Protein AF-A0A534W8P7-F1 (afdb_monomer)

Structure (mmCIF, N/CA/C/O backbone):
data_AF-A0A534W8P7-F1
#
_entry.id   AF-A0A534W8P7-F1
#
loop_
_atom_site.group_PDB
_atom_site.id
_atom_site.type_symbol
_atom_site.label_atom_id
_atom_site.label_alt_id
_atom_site.label_comp_id
_atom_site.label_asym_id
_atom_site.label_entity_id
_atom_site.label_seq_id
_atom_site.pdbx_PDB_ins_code
_atom_site.Cartn_x
_atom_site.Cartn_y
_atom_site.Cartn_z
_atom_site.occupancy
_atom_site.B_iso_or_equiv
_atom_site.auth_seq_id
_atom_site.auth_comp_id
_atom_site.auth_asym_id
_atom_site.auth_atom_id
_atom_site.pdbx_PDB_model_num
ATOM 1 N N . MET A 1 1 ? -58.482 -8.996 64.478 1.00 39.72 1 MET A N 1
ATOM 2 C CA . MET A 1 1 ? -58.881 -9.860 63.343 1.00 39.72 1 MET A CA 1
ATOM 3 C C . MET A 1 1 ? -59.313 -8.934 62.209 1.00 39.72 1 MET A C 1
ATOM 5 O O . MET A 1 1 ? -60.169 -8.111 62.462 1.00 39.72 1 MET A O 1
ATOM 9 N N . THR A 1 2 ? -58.751 -8.887 61.003 1.00 41.81 2 THR A N 1
ATOM 10 C CA . THR A 1 2 ? -57.707 -9.697 60.361 1.00 41.81 2 THR A CA 1
ATOM 11 C C . THR A 1 2 ? -57.274 -8.953 59.087 1.00 41.81 2 THR A C 1
ATOM 13 O O . THR A 1 2 ? -58.063 -8.813 58.161 1.00 41.81 2 THR A O 1
ATOM 16 N N . ARG A 1 3 ? -56.027 -8.456 59.073 1.00 45.59 3 ARG A N 1
ATOM 17 C CA . ARG A 1 3 ? -55.058 -8.495 57.954 1.00 45.59 3 ARG A CA 1
ATOM 18 C C . ARG A 1 3 ? -55.638 -8.859 56.570 1.00 45.59 3 ARG A C 1
ATOM 20 O O . ARG A 1 3 ? -55.635 -10.035 56.226 1.00 45.59 3 ARG A O 1
ATOM 27 N N . ARG A 1 4 ? -56.061 -7.875 55.763 1.00 42.91 4 ARG A N 1
ATOM 28 C CA . ARG A 1 4 ? -56.234 -8.004 54.291 1.00 42.91 4 ARG A CA 1
ATOM 29 C C . ARG A 1 4 ? -56.013 -6.683 53.527 1.00 42.91 4 ARG A C 1
ATOM 31 O O . ARG A 1 4 ? -56.637 -6.436 52.505 1.00 42.91 4 ARG A O 1
ATOM 38 N N . LEU A 1 5 ? -55.098 -5.843 54.004 1.00 47.34 5 LEU A N 1
ATOM 39 C CA . LEU A 1 5 ? -54.418 -4.843 53.172 1.00 47.34 5 LEU A CA 1
ATOM 40 C C . LEU A 1 5 ? -52.936 -5.236 53.122 1.00 47.34 5 LEU A C 1
ATOM 42 O O . LEU A 1 5 ? -52.420 -5.705 54.131 1.00 47.34 5 LEU A O 1
ATOM 46 N N . LEU A 1 6 ? -52.281 -5.024 51.979 1.00 44.72 6 LEU A N 1
ATOM 47 C CA . LEU A 1 6 ? -50.908 -5.434 51.614 1.00 44.72 6 LEU A CA 1
ATOM 48 C C . LEU A 1 6 ? -50.731 -6.860 51.061 1.00 44.72 6 LEU A C 1
ATOM 50 O O . LEU A 1 6 ? -49.969 -7.645 51.612 1.00 44.72 6 LEU A O 1
ATOM 54 N N . LEU A 1 7 ? -51.361 -7.190 49.927 1.00 42.28 7 LEU A N 1
ATOM 55 C CA . LEU A 1 7 ? -50.853 -8.281 49.067 1.00 42.28 7 LEU A CA 1
ATOM 56 C C . LEU A 1 7 ? -51.199 -8.149 47.571 1.00 42.28 7 LEU A C 1
ATOM 58 O O . LEU A 1 7 ? -51.071 -9.113 46.829 1.00 42.28 7 LEU A O 1
ATOM 62 N N . LEU A 1 8 ? -51.597 -6.960 47.102 1.00 44.09 8 LEU A N 1
ATOM 63 C CA . LEU A 1 8 ? -51.997 -6.733 45.701 1.00 44.09 8 LEU A CA 1
ATOM 64 C C . LEU A 1 8 ? -51.156 -5.682 44.955 1.00 44.09 8 LEU A C 1
ATOM 66 O O . LEU A 1 8 ? -51.516 -5.278 43.857 1.00 44.09 8 LEU A O 1
ATOM 70 N N . SER A 1 9 ? -50.006 -5.278 45.504 1.00 46.38 9 SER A N 1
ATOM 71 C CA . SER A 1 9 ? -49.102 -4.298 44.866 1.00 46.38 9 SER A CA 1
ATOM 72 C C . SER A 1 9 ? -47.692 -4.837 44.589 1.00 46.38 9 SER A C 1
ATOM 74 O O . SER A 1 9 ? -46.777 -4.056 44.360 1.00 46.38 9 SER A O 1
ATOM 76 N N . LEU A 1 10 ? -47.507 -6.163 44.572 1.00 43.78 10 LEU A N 1
ATOM 77 C CA . LEU A 1 10 ? -46.217 -6.819 44.306 1.00 43.78 10 LEU A CA 1
ATOM 78 C C . LEU A 1 10 ? -46.203 -7.568 42.955 1.00 43.78 10 LEU A C 1
ATOM 80 O O . LEU A 1 10 ? -45.753 -8.703 42.861 1.00 43.78 10 LEU A O 1
ATOM 84 N N . CYS A 1 11 ? -46.748 -6.952 41.904 1.00 43.88 11 CYS A N 1
ATOM 85 C CA . CYS A 1 11 ? -46.637 -7.435 40.516 1.00 43.88 11 CYS A CA 1
ATOM 86 C C . CYS A 1 11 ? -46.088 -6.357 39.565 1.00 43.88 11 CYS A C 1
ATOM 88 O O . CYS A 1 11 ? -46.288 -6.422 38.356 1.00 43.88 11 CYS A O 1
ATOM 90 N N . ALA A 1 12 ? -45.367 -5.373 40.107 1.00 49.19 12 ALA A N 1
ATOM 91 C CA . ALA A 1 12 ? -44.504 -4.499 39.326 1.00 49.19 12 ALA A CA 1
ATOM 92 C C . ALA A 1 12 ? -43.067 -5.041 39.379 1.00 49.19 12 ALA A C 1
ATOM 94 O O . ALA A 1 12 ? -42.573 -5.338 40.464 1.00 49.19 12 ALA A O 1
ATOM 95 N N . LEU A 1 13 ? -42.409 -5.089 38.212 1.00 45.91 13 LEU A N 1
ATOM 96 C CA . LEU A 1 13 ? -40.968 -5.312 37.984 1.00 45.91 13 LEU A CA 1
ATOM 97 C C . LEU A 1 13 ? -40.482 -6.731 37.633 1.00 45.91 13 LEU A C 1
ATOM 99 O O . LEU A 1 13 ? -39.292 -7.008 37.748 1.00 45.91 13 LEU A O 1
ATOM 103 N N . ALA A 1 14 ? -41.316 -7.578 37.024 1.00 42.88 14 ALA A N 1
ATOM 104 C CA . ALA A 1 14 ? -40.784 -8.480 35.995 1.00 42.88 14 ALA A CA 1
ATOM 105 C C . ALA A 1 14 ? -40.654 -7.675 34.692 1.00 42.88 14 ALA A C 1
ATOM 107 O O . ALA A 1 14 ? -41.454 -7.801 33.767 1.00 42.88 14 ALA A O 1
ATOM 108 N N . GLY A 1 15 ? -39.691 -6.748 34.673 1.00 40.06 15 GLY A N 1
ATOM 109 C CA . GLY A 1 15 ? -39.322 -6.036 33.463 1.00 40.06 15 GLY A CA 1
ATOM 110 C C . GLY A 1 15 ? -38.874 -7.062 32.436 1.00 40.06 15 GLY A C 1
ATOM 111 O O . GLY A 1 15 ? -37.819 -7.677 32.589 1.00 40.06 15 GLY A O 1
ATOM 112 N N . CYS A 1 16 ? -39.669 -7.241 31.385 1.00 41.94 16 CYS A N 1
ATOM 113 C CA . CYS A 1 16 ? -39.148 -7.738 30.129 1.00 41.94 16 CYS A CA 1
ATOM 114 C C . CYS A 1 16 ? -38.055 -6.751 29.708 1.00 41.94 16 CYS A C 1
ATOM 116 O O . CYS A 1 16 ? -38.336 -5.730 29.086 1.00 41.94 16 CYS A O 1
ATOM 118 N N . ARG A 1 17 ? -36.797 -7.037 30.065 1.00 37.50 17 ARG A N 1
ATOM 119 C CA . ARG A 1 17 ? -35.669 -6.645 29.225 1.00 37.50 17 ARG A CA 1
ATOM 120 C C . ARG A 1 17 ? -35.945 -7.360 27.909 1.00 37.50 17 ARG A C 1
ATOM 122 O O . ARG A 1 17 ? -35.571 -8.516 27.739 1.00 37.50 17 ARG A O 1
ATOM 129 N N . SER A 1 18 ? -36.673 -6.704 27.009 1.00 41.53 18 SER A N 1
ATOM 130 C CA . SER A 1 18 ? -36.536 -6.965 25.588 1.00 41.53 18 SER A CA 1
ATOM 131 C C . SER A 1 18 ? -35.063 -6.702 25.310 1.00 41.53 18 SER A C 1
ATOM 133 O O . SER A 1 18 ? -34.657 -5.549 25.155 1.00 41.53 18 SER A O 1
ATOM 135 N N . GLY A 1 19 ? -34.239 -7.746 25.429 1.00 48.09 19 GLY A N 1
ATOM 136 C CA . GLY A 1 19 ? -32.858 -7.689 25.001 1.00 48.09 19 GLY A CA 1
ATOM 137 C C . GLY A 1 19 ? -32.927 -7.206 23.571 1.00 48.09 19 GLY A C 1
ATOM 138 O O . GLY A 1 19 ? -33.522 -7.883 22.733 1.00 48.09 19 GLY A O 1
ATOM 139 N N . GLN A 1 20 ? -32.448 -5.986 23.332 1.00 50.75 20 GLN A N 1
ATOM 140 C CA . GLN A 1 20 ? -32.222 -5.531 21.974 1.00 50.75 20 GLN A CA 1
ATOM 141 C C . GLN A 1 20 ? -31.464 -6.669 21.281 1.00 50.75 20 GLN A C 1
ATOM 143 O O . GLN A 1 20 ? -30.529 -7.202 21.895 1.00 50.75 20 GLN A O 1
ATOM 148 N N . PRO A 1 21 ? -31.924 -7.139 20.108 1.00 57.91 21 PRO A N 1
ATOM 149 C CA . PRO A 1 21 ? -31.222 -8.200 19.409 1.00 57.91 21 PRO A CA 1
ATOM 150 C C . PRO A 1 21 ? -29.755 -7.791 19.301 1.00 57.91 21 PRO A C 1
ATOM 152 O O . PRO A 1 21 ? -29.450 -6.640 18.997 1.00 57.91 21 PRO A O 1
ATOM 155 N N . ILE A 1 22 ? -28.856 -8.711 19.654 1.00 60.31 22 ILE A N 1
ATOM 156 C CA . ILE A 1 22 ? -27.426 -8.457 19.513 1.00 60.31 22 ILE A CA 1
ATOM 157 C C . ILE A 1 22 ? -27.183 -8.218 18.027 1.00 60.31 22 ILE A C 1
ATOM 159 O O . ILE A 1 22 ? -27.401 -9.099 17.197 1.00 60.31 22 ILE A O 1
ATOM 163 N N . GLU A 1 23 ? -26.761 -7.007 17.707 1.00 76.94 23 GLU A N 1
ATOM 164 C CA . GLU A 1 23 ? -26.378 -6.598 16.370 1.00 76.94 23 GLU A CA 1
ATOM 165 C C . GLU A 1 23 ? -24.875 -6.856 16.222 1.00 76.94 23 GLU A C 1
ATOM 167 O O . GLU A 1 23 ? -24.064 -6.026 16.611 1.00 76.94 23 GLU A O 1
ATOM 172 N N . GLY A 1 24 ? -24.486 -8.040 15.733 1.00 89.31 24 GLY A N 1
ATOM 173 C CA . GLY A 1 24 ? -23.074 -8.411 15.552 1.00 89.31 24 GLY A CA 1
ATOM 174 C C . GLY A 1 24 ? -22.755 -9.858 15.939 1.00 89.31 24 GLY A C 1
ATOM 175 O O . GLY A 1 24 ? -23.652 -10.669 16.162 1.00 89.31 24 GLY A O 1
ATOM 176 N N . LEU A 1 25 ? -21.462 -10.178 16.029 1.00 93.94 25 LEU A N 1
ATOM 177 C CA . LEU A 1 25 ? -20.943 -11.492 16.432 1.00 93.94 25 LEU A CA 1
ATOM 178 C C . LEU A 1 25 ? -21.033 -11.746 17.944 1.00 93.94 25 LEU A C 1
ATOM 180 O O . LEU A 1 25 ? -21.162 -12.890 18.373 1.00 93.94 25 LEU A O 1
ATOM 184 N N . ALA A 1 26 ? -20.953 -10.690 18.752 1.00 94.50 26 ALA A N 1
ATOM 185 C CA . ALA A 1 26 ? -21.057 -10.732 20.208 1.00 94.50 26 ALA A CA 1
ATOM 186 C C . ALA A 1 26 ? -21.504 -9.358 20.744 1.00 94.50 26 ALA A C 1
ATOM 188 O O . ALA A 1 26 ? -21.298 -8.348 20.061 1.00 94.50 26 ALA A O 1
ATOM 189 N N . PRO A 1 27 ? -22.107 -9.288 21.946 1.00 93.81 27 PRO A N 1
ATOM 190 C CA . PRO A 1 27 ? -22.509 -8.018 22.537 1.00 93.81 27 PRO A CA 1
ATOM 191 C C . PRO A 1 27 ? -21.287 -7.190 22.945 1.00 93.81 27 PRO A C 1
ATOM 193 O O . PRO A 1 27 ? -20.334 -7.707 23.529 1.00 93.81 27 PRO A O 1
ATOM 196 N N . ALA A 1 28 ? -21.356 -5.892 22.678 1.00 91.81 28 ALA A N 1
ATOM 197 C CA . ALA A 1 28 ? -20.381 -4.912 23.121 1.00 91.81 28 ALA A CA 1
ATOM 198 C C . ALA A 1 28 ? -20.419 -4.702 24.640 1.00 91.81 28 ALA A C 1
ATOM 200 O O . ALA A 1 28 ? -21.449 -4.887 25.297 1.00 91.81 28 ALA A O 1
ATOM 201 N N . ARG A 1 29 ? -19.301 -4.222 25.192 1.00 91.94 29 ARG A N 1
ATOM 202 C CA . ARG A 1 29 ? -19.221 -3.692 26.558 1.00 91.94 29 ARG A CA 1
ATOM 203 C C . ARG A 1 29 ? -18.970 -2.191 26.493 1.00 91.94 29 ARG A C 1
ATOM 205 O O . ARG A 1 29 ? -18.011 -1.765 25.861 1.00 91.94 29 ARG A O 1
ATOM 212 N N . ASP A 1 30 ? -19.805 -1.404 27.166 1.00 92.31 30 ASP A N 1
ATOM 213 C CA . ASP A 1 30 ? -19.553 0.028 27.348 1.00 92.31 30 ASP A CA 1
ATOM 214 C C . ASP A 1 30 ? -18.823 0.247 28.679 1.00 92.31 30 ASP A C 1
ATOM 216 O O . ASP A 1 30 ? -19.407 0.156 29.760 1.00 92.31 30 ASP A O 1
ATOM 220 N N . THR A 1 31 ? -17.516 0.471 28.596 1.00 94.56 31 THR A N 1
ATOM 221 C CA . THR A 1 31 ? -16.618 0.786 29.719 1.00 94.56 31 THR A CA 1
ATOM 222 C C . THR A 1 31 ? -16.511 2.291 29.979 1.00 94.56 31 THR A C 1
ATOM 224 O O . THR A 1 31 ? -15.860 2.693 30.943 1.00 94.56 31 THR A O 1
ATOM 227 N N . GLY A 1 32 ? -17.121 3.135 29.136 1.00 94.88 32 GLY A N 1
ATOM 228 C CA . GLY A 1 32 ? -17.015 4.592 29.195 1.00 94.88 32 GLY A CA 1
ATOM 229 C C . GLY A 1 32 ? -15.679 5.182 28.724 1.00 94.88 32 GLY A C 1
ATOM 230 O O . GLY A 1 32 ? -15.457 6.366 28.982 1.00 94.88 32 GLY A O 1
ATOM 231 N N . GLY A 1 33 ? -14.810 4.388 28.087 1.00 97.19 33 GLY A N 1
ATOM 232 C CA . GLY A 1 33 ? -13.526 4.835 27.530 1.00 97.19 33 GLY A CA 1
ATOM 233 C C . GLY A 1 33 ? -13.644 5.493 26.142 1.00 97.19 33 GLY A C 1
ATOM 234 O O . GLY A 1 33 ? -14.725 5.980 25.783 1.00 97.19 33 GLY A O 1
ATOM 235 N N . PRO A 1 34 ? -12.551 5.525 25.351 1.00 98.12 34 PRO A N 1
ATOM 236 C CA . PRO A 1 34 ? -12.528 6.143 24.026 1.00 98.12 34 PRO A CA 1
ATOM 237 C C . PRO A 1 34 ? -13.546 5.479 23.093 1.00 98.12 34 PRO A C 1
ATOM 239 O O . PRO A 1 34 ? -13.526 4.263 22.896 1.00 98.12 34 PRO A O 1
ATOM 242 N N . ARG A 1 35 ? -14.463 6.262 22.516 1.00 97.81 35 ARG A N 1
ATOM 243 C CA . ARG A 1 35 ? -15.504 5.743 21.618 1.00 97.81 35 ARG A CA 1
ATOM 244 C C . ARG A 1 35 ? -15.036 5.808 20.179 1.00 97.81 35 ARG A C 1
ATOM 246 O O . ARG A 1 35 ? -14.630 6.874 19.738 1.00 97.81 35 ARG A O 1
ATOM 253 N N . ILE A 1 36 ? -15.141 4.703 19.450 1.00 97.94 36 ILE A N 1
ATOM 254 C CA . ILE A 1 36 ? -14.843 4.668 18.013 1.00 97.94 36 ILE A CA 1
ATOM 255 C C . ILE A 1 36 ? -15.792 5.615 17.273 1.00 97.94 36 ILE A C 1
ATOM 257 O O . ILE A 1 36 ? -17.013 5.508 17.421 1.00 97.94 36 ILE A O 1
ATOM 261 N N . ALA A 1 37 ? -15.232 6.519 16.474 1.00 97.00 37 ALA A N 1
ATOM 262 C CA . ALA A 1 37 ? -16.003 7.385 15.597 1.00 97.00 37 ALA A CA 1
ATOM 263 C C . ALA A 1 37 ? -16.569 6.570 14.424 1.00 97.00 37 ALA A C 1
ATOM 265 O O . ALA A 1 37 ? -15.862 5.784 13.787 1.00 97.00 37 ALA A O 1
ATOM 266 N N . PHE A 1 38 ? -17.871 6.724 14.177 1.00 96.62 38 PHE A N 1
ATOM 267 C CA . PHE A 1 38 ? -18.583 5.966 13.154 1.00 96.62 38 PHE A CA 1
ATOM 268 C C . PHE A 1 38 ? -19.805 6.740 12.639 1.00 96.62 38 PHE A C 1
ATOM 270 O O . PHE A 1 38 ? -20.808 6.877 13.338 1.00 96.62 38 PHE A O 1
ATOM 277 N N . ASP A 1 39 ? -19.739 7.200 11.396 1.00 95.50 39 ASP A N 1
ATOM 278 C CA . ASP A 1 39 ? -20.824 7.825 10.650 1.00 95.50 39 ASP A CA 1
ATOM 279 C C . ASP A 1 39 ? -20.729 7.435 9.166 1.00 95.50 39 ASP A C 1
ATOM 281 O O . ASP A 1 39 ? -19.989 8.028 8.375 1.00 95.50 39 ASP A O 1
ATOM 285 N N . LEU A 1 40 ? -21.524 6.434 8.776 1.00 92.06 40 LEU A N 1
ATOM 286 C CA . LEU A 1 40 ? -21.658 5.991 7.382 1.00 92.06 40 LEU A CA 1
ATOM 287 C C . LEU A 1 40 ? -22.360 7.020 6.484 1.00 92.06 40 LEU A C 1
ATOM 289 O O . LEU A 1 40 ? -22.309 6.908 5.261 1.00 92.06 40 LEU A O 1
ATOM 293 N N . THR A 1 41 ? -23.059 7.989 7.073 1.00 91.75 41 THR A N 1
ATOM 294 C CA . THR A 1 41 ? -23.861 8.980 6.347 1.00 91.75 41 THR A CA 1
ATOM 295 C C . THR A 1 41 ? -23.120 10.293 6.121 1.00 91.75 41 THR A C 1
ATOM 297 O O . THR A 1 41 ? -23.590 11.131 5.341 1.00 91.75 41 THR A O 1
ATOM 300 N N . ARG A 1 42 ? -21.947 10.456 6.749 1.00 92.69 42 ARG A N 1
ATOM 301 C CA . ARG A 1 42 ? -21.074 11.610 6.557 1.00 92.69 42 ARG A CA 1
ATOM 302 C C . ARG A 1 42 ? -20.729 11.774 5.078 1.00 92.69 42 ARG A C 1
ATOM 304 O O . ARG A 1 42 ? -20.430 10.818 4.365 1.00 92.69 42 ARG A O 1
ATOM 311 N N . LYS A 1 43 ? -20.780 13.022 4.607 1.00 87.00 43 LYS A N 1
ATOM 312 C CA . LYS A 1 43 ? -20.423 13.403 3.236 1.00 87.00 43 LYS A CA 1
ATOM 313 C C . LYS A 1 43 ? -19.193 14.319 3.228 1.00 87.00 43 LYS A C 1
ATOM 315 O O . LYS A 1 43 ? -19.040 15.116 4.153 1.00 87.00 43 LYS A O 1
ATOM 320 N N . PRO A 1 44 ? -18.344 14.259 2.184 1.00 87.12 44 PRO A N 1
ATOM 321 C CA . PRO A 1 44 ? -18.475 13.409 0.997 1.00 87.12 44 PRO A CA 1
ATOM 322 C C . PRO A 1 44 ? -18.048 11.950 1.212 1.00 87.12 44 PRO A C 1
ATOM 324 O O . PRO A 1 44 ? -18.440 11.117 0.404 1.00 87.12 44 PRO A O 1
ATOM 327 N N . LEU A 1 45 ? -17.290 11.650 2.269 1.00 88.94 45 LEU A N 1
ATOM 328 C CA . LEU A 1 45 ? -16.831 10.306 2.622 1.00 88.94 45 LEU A CA 1
ATOM 329 C C . LEU A 1 45 ? -17.298 9.951 4.043 1.00 88.94 45 LEU A C 1
ATOM 331 O O . LEU A 1 45 ? -17.363 10.858 4.884 1.00 88.94 45 LEU A O 1
ATOM 335 N N . PRO A 1 46 ? -17.604 8.668 4.308 1.00 92.94 46 PRO A N 1
ATOM 336 C CA . PRO A 1 46 ? -17.982 8.214 5.639 1.00 92.94 46 PRO A CA 1
ATOM 337 C C . PRO A 1 46 ? -16.815 8.372 6.621 1.00 92.94 46 PRO A C 1
ATOM 339 O O . PRO A 1 46 ? -15.648 8.293 6.237 1.00 92.94 46 PRO A O 1
ATOM 342 N N . GLU A 1 47 ? -17.132 8.550 7.899 1.00 94.94 47 GLU A N 1
ATOM 343 C CA . GLU A 1 47 ? -16.155 8.456 8.984 1.00 94.94 47 GLU A CA 1
ATOM 344 C C . GLU A 1 47 ? -16.301 7.091 9.638 1.00 94.94 47 GLU A C 1
ATOM 346 O O . GLU A 1 47 ? -17.210 6.869 10.423 1.00 94.94 47 GLU A O 1
ATOM 351 N N . ILE A 1 48 ? -15.448 6.149 9.269 1.00 96.94 48 ILE A N 1
ATOM 352 C CA . ILE A 1 48 ? -15.426 4.791 9.813 1.00 96.94 48 ILE A CA 1
ATOM 353 C C . ILE A 1 48 ? -13.967 4.347 9.938 1.00 96.94 48 ILE A C 1
ATOM 355 O O . ILE A 1 48 ? -13.107 4.941 9.279 1.00 96.94 48 ILE A O 1
ATOM 359 N N . PRO A 1 49 ? -13.663 3.293 10.720 1.00 98.06 49 PRO A N 1
ATOM 360 C CA . PRO A 1 49 ? -12.365 2.640 10.622 1.00 98.06 49 PRO A CA 1
ATOM 361 C C . PRO A 1 49 ? -12.056 2.310 9.159 1.00 98.06 49 PRO A C 1
ATOM 363 O O . PRO A 1 49 ? -12.952 1.872 8.439 1.00 98.06 49 PRO A O 1
ATOM 366 N N . PHE A 1 50 ? -10.825 2.542 8.718 1.00 97.19 50 PHE A N 1
ATOM 367 C CA . PHE A 1 50 ? -10.407 2.411 7.324 1.00 97.19 50 PHE A CA 1
ATOM 368 C C . PHE A 1 50 ? -9.098 1.613 7.244 1.00 97.19 50 PHE A C 1
ATOM 370 O O . PHE A 1 50 ? -8.266 1.756 8.132 1.00 97.19 50 PHE A O 1
ATOM 377 N N . PRO A 1 51 ? -8.851 0.794 6.211 1.00 97.81 51 PRO A N 1
ATOM 378 C CA . PRO A 1 51 ? -9.800 0.330 5.199 1.00 97.81 51 PRO A CA 1
ATOM 379 C C . PRO A 1 51 ? -10.945 -0.489 5.807 1.00 97.81 51 PRO A C 1
ATOM 381 O O . PRO A 1 51 ? -10.800 -1.046 6.896 1.00 97.81 51 PRO A O 1
ATOM 384 N N . ASN A 1 52 ? -12.091 -0.544 5.119 1.00 97.88 52 ASN A N 1
ATOM 385 C CA . ASN A 1 52 ? -13.280 -1.258 5.592 1.00 97.88 52 ASN A CA 1
ATOM 386 C C . ASN A 1 52 ? -14.238 -1.585 4.442 1.00 97.88 52 ASN A C 1
ATOM 388 O O . ASN A 1 52 ? -14.627 -0.692 3.689 1.00 97.88 52 ASN A O 1
ATOM 392 N N . ASP A 1 53 ? -14.671 -2.842 4.346 1.00 97.69 53 ASP A N 1
ATOM 393 C CA . ASP A 1 53 ? -15.554 -3.315 3.270 1.00 97.69 53 ASP A CA 1
ATOM 394 C C . ASP A 1 53 ? -16.973 -2.713 3.317 1.00 97.69 53 ASP A C 1
ATOM 396 O O . ASP A 1 53 ? -17.700 -2.769 2.327 1.00 97.69 53 ASP A O 1
ATOM 400 N N . LEU A 1 54 ? -17.358 -2.019 4.397 1.00 96.31 54 LEU A N 1
ATOM 401 C CA . LEU A 1 54 ? -18.544 -1.146 4.406 1.00 96.31 54 LEU A CA 1
ATOM 402 C C . LEU A 1 54 ? -18.431 0.036 3.428 1.00 96.31 54 LEU A C 1
ATOM 404 O O . LEU A 1 54 ? -19.451 0.576 3.001 1.00 96.31 54 LEU A O 1
ATOM 408 N N . ALA A 1 55 ? -17.207 0.434 3.071 1.00 95.31 55 ALA A N 1
ATOM 409 C CA . ALA A 1 55 ? -16.915 1.419 2.032 1.00 95.31 55 ALA A CA 1
ATOM 410 C C . ALA A 1 55 ? -16.650 0.767 0.660 1.00 95.31 55 ALA A C 1
ATOM 412 O O . ALA A 1 55 ? -16.074 1.400 -0.226 1.00 95.31 55 ALA A O 1
ATOM 413 N N . ALA A 1 56 ? -17.069 -0.487 0.468 1.00 95.69 56 ALA A N 1
ATOM 414 C CA . ALA A 1 56 ? -17.019 -1.196 -0.803 1.00 95.69 56 ALA A CA 1
ATOM 415 C C . ALA A 1 56 ? -18.431 -1.546 -1.308 1.00 95.69 56 ALA A C 1
ATOM 417 O O . ALA A 1 56 ? -19.426 -1.493 -0.582 1.00 95.69 56 ALA A O 1
ATOM 418 N N . ARG A 1 57 ? -18.526 -1.897 -2.591 1.00 94.94 57 ARG A N 1
ATOM 419 C CA . ARG A 1 57 ? -19.738 -2.395 -3.248 1.00 94.94 57 ARG A CA 1
ATOM 420 C C . ARG A 1 57 ? -19.473 -3.759 -3.890 1.00 94.94 57 ARG A C 1
ATOM 422 O O . ARG A 1 57 ? -18.392 -3.955 -4.444 1.00 94.94 57 ARG A O 1
ATOM 429 N N . PRO A 1 58 ? -20.443 -4.688 -3.885 1.00 96.06 58 PRO A N 1
ATOM 430 C CA . PRO A 1 58 ? -20.301 -5.956 -4.593 1.00 96.06 58 PRO A CA 1
ATOM 431 C C . PRO A 1 58 ? -20.120 -5.765 -6.106 1.00 96.06 58 PRO A C 1
ATOM 433 O O . PRO A 1 58 ? -20.878 -5.026 -6.737 1.00 96.06 58 PRO A O 1
ATOM 436 N N . ASP A 1 59 ? -19.167 -6.486 -6.695 1.00 95.56 59 ASP A N 1
ATOM 437 C CA . ASP A 1 59 ? -18.972 -6.609 -8.141 1.00 95.56 59 ASP A CA 1
ATOM 438 C C . ASP A 1 59 ? -18.456 -8.012 -8.492 1.00 95.56 59 ASP A C 1
ATOM 440 O O . ASP A 1 59 ? -17.295 -8.338 -8.280 1.00 95.56 59 ASP A O 1
ATOM 444 N N . ARG A 1 60 ? -19.312 -8.850 -9.088 1.00 92.06 60 ARG A N 1
ATOM 445 C CA . ARG A 1 60 ? -18.943 -10.225 -9.478 1.00 92.06 60 ARG A CA 1
ATOM 446 C C . ARG A 1 60 ? -17.920 -10.292 -10.614 1.00 92.06 60 ARG A C 1
ATOM 448 O O . ARG A 1 60 ? -17.363 -11.361 -10.841 1.00 92.06 60 ARG A O 1
ATOM 455 N N . GLY A 1 61 ? -17.735 -9.203 -11.358 1.00 89.00 61 GLY A N 1
ATOM 456 C CA . GLY A 1 61 ? -16.734 -9.116 -12.416 1.00 89.00 61 GLY A CA 1
ATOM 457 C C . GLY A 1 61 ? -15.336 -8.780 -11.896 1.00 89.00 61 GLY A C 1
ATOM 458 O O . GLY A 1 61 ? -14.371 -8.929 -12.646 1.00 89.00 61 GLY A O 1
ATOM 459 N N . SER A 1 62 ? -15.208 -8.335 -10.640 1.00 93.25 62 SER A N 1
ATOM 460 C CA . SER A 1 62 ? -13.910 -8.015 -10.057 1.00 93.25 62 SER A CA 1
ATOM 461 C C . SER A 1 62 ? -13.229 -9.266 -9.473 1.00 93.25 62 SER A C 1
ATOM 463 O O . SER A 1 62 ? -13.909 -10.200 -9.039 1.00 93.25 62 SER A O 1
ATOM 465 N N . PRO A 1 63 ? -11.886 -9.312 -9.435 1.00 93.12 63 PRO A N 1
ATOM 466 C CA . PRO A 1 63 ? -11.137 -10.444 -8.878 1.00 93.12 63 PRO A CA 1
ATOM 467 C C . PRO A 1 63 ? -11.469 -10.799 -7.426 1.00 93.12 63 PRO A C 1
ATOM 469 O O . PRO A 1 63 ? -11.362 -11.959 -7.039 1.00 93.12 63 PRO A O 1
ATOM 472 N N . THR A 1 64 ? -11.862 -9.814 -6.625 1.00 95.75 64 THR A N 1
ATOM 473 C CA . THR A 1 64 ? -12.183 -9.971 -5.199 1.00 95.75 64 THR A CA 1
ATOM 474 C C . THR A 1 64 ? -13.682 -10.122 -4.934 1.00 95.75 64 THR A C 1
ATOM 476 O O . THR A 1 64 ? -14.079 -10.429 -3.812 1.00 95.75 64 THR A O 1
ATOM 479 N N . GLY A 1 65 ? -14.532 -9.878 -5.937 1.00 95.62 65 GLY A N 1
ATOM 480 C CA . GLY A 1 65 ? -15.977 -9.754 -5.757 1.00 95.62 65 GLY A CA 1
ATOM 481 C C . GLY A 1 65 ? -16.437 -8.384 -5.232 1.00 95.62 65 GLY A C 1
ATOM 482 O O . GLY A 1 65 ? -17.636 -8.202 -5.002 1.00 95.62 65 GLY A O 1
ATOM 483 N N . LEU A 1 66 ? -15.519 -7.432 -5.030 1.00 96.56 66 LEU A N 1
ATOM 484 C CA . LEU A 1 66 ? -15.770 -6.087 -4.507 1.00 96.56 66 LEU A CA 1
ATOM 485 C C . LEU A 1 66 ? -15.159 -4.997 -5.399 1.00 96.56 66 LEU A C 1
ATOM 487 O O . LEU A 1 66 ? -14.229 -5.242 -6.166 1.00 96.56 66 LEU A O 1
ATOM 491 N N . ARG A 1 67 ? -15.672 -3.773 -5.264 1.00 96.50 67 ARG A N 1
ATOM 492 C CA . ARG A 1 67 ? -14.996 -2.532 -5.658 1.00 96.50 67 ARG A CA 1
ATOM 493 C C . ARG A 1 67 ? -15.076 -1.509 -4.543 1.00 96.50 67 ARG A C 1
ATOM 495 O O . ARG A 1 67 ? -16.085 -1.460 -3.840 1.00 96.50 67 ARG A O 1
ATOM 502 N N . VAL A 1 68 ? -14.058 -0.669 -4.413 1.00 95.19 68 VAL A N 1
ATOM 503 C CA . VAL A 1 68 ? -14.126 0.509 -3.540 1.00 95.19 68 VAL A CA 1
ATOM 504 C C . VAL A 1 68 ? -15.294 1.393 -3.991 1.00 95.19 68 VAL A C 1
ATOM 506 O O . VAL A 1 68 ? -15.534 1.548 -5.184 1.00 95.19 68 VAL A O 1
ATOM 509 N N . ASN A 1 69 ? -16.050 1.938 -3.039 1.00 93.75 69 ASN A N 1
ATOM 510 C CA . ASN A 1 69 ? -17.204 2.796 -3.294 1.00 93.75 69 ASN A CA 1
ATOM 511 C C . ASN A 1 69 ? -16.849 4.242 -2.928 1.00 93.75 69 ASN A C 1
ATOM 513 O O . ASN A 1 69 ? -17.070 4.691 -1.799 1.00 93.75 69 ASN A O 1
ATOM 517 N N . SER A 1 70 ? -16.237 4.956 -3.873 1.00 91.38 70 SER A N 1
ATOM 518 C CA . SER A 1 70 ? -15.742 6.314 -3.644 1.00 91.38 70 SER A CA 1
ATOM 519 C C . SER A 1 70 ? -16.763 7.351 -4.103 1.00 91.38 70 SER A C 1
ATOM 521 O O . SER A 1 70 ? -17.265 7.319 -5.225 1.00 91.38 70 SER A O 1
ATOM 523 N N . SER A 1 71 ? -17.069 8.327 -3.248 1.00 90.06 71 SER A N 1
ATOM 524 C CA . SER A 1 71 ? -17.980 9.415 -3.614 1.00 90.06 71 SER A CA 1
ATOM 525 C C . SER A 1 71 ? -17.373 10.296 -4.703 1.00 90.06 71 SER A C 1
ATOM 527 O O . SER A 1 71 ? -16.390 10.990 -4.464 1.00 90.06 71 SER A O 1
ATOM 529 N N . LEU A 1 72 ? -17.998 10.366 -5.877 1.00 88.81 72 LEU A N 1
ATOM 530 C CA . LEU A 1 72 ? -17.514 11.208 -6.983 1.00 88.81 72 LEU A CA 1
ATOM 531 C C . LEU A 1 72 ? -17.748 12.715 -6.757 1.00 88.81 72 LEU A C 1
ATOM 533 O O . LEU A 1 72 ? -17.284 13.543 -7.537 1.00 88.81 72 LEU A O 1
ATOM 537 N N . ALA A 1 73 ? -18.461 13.093 -5.689 1.00 90.00 73 ALA A N 1
ATOM 538 C CA . ALA A 1 73 ? -18.695 14.488 -5.334 1.00 90.00 73 ALA A CA 1
ATOM 539 C C . ALA A 1 73 ? -17.441 15.102 -4.694 1.00 90.00 73 ALA A C 1
ATOM 541 O O . ALA A 1 73 ? -17.176 14.891 -3.507 1.00 90.00 73 ALA A O 1
ATOM 542 N N . ALA A 1 74 ? -16.686 15.879 -5.469 1.00 90.38 74 ALA A N 1
ATOM 543 C CA . ALA A 1 74 ? -15.440 16.503 -5.037 1.00 90.38 74 ALA A CA 1
ATOM 544 C C . ALA A 1 74 ? -15.384 18.007 -5.390 1.00 90.38 74 ALA A C 1
ATOM 546 O O . ALA A 1 74 ? -15.989 18.424 -6.378 1.00 90.38 74 ALA A O 1
ATOM 547 N N . PRO A 1 75 ? -14.665 18.830 -4.601 1.00 90.50 75 PRO A N 1
ATOM 548 C CA . PRO A 1 75 ? -14.536 20.275 -4.818 1.00 90.50 75 PRO A CA 1
ATOM 549 C C . PRO A 1 75 ? -13.635 20.662 -6.003 1.00 90.50 75 PRO A C 1
ATOM 551 O O . PRO A 1 75 ? -13.682 21.808 -6.446 1.00 90.50 75 PRO A O 1
ATOM 554 N N . SER A 1 76 ? -12.807 19.745 -6.514 1.00 92.00 76 SER A N 1
ATOM 555 C CA . SER A 1 76 ? -11.902 19.996 -7.640 1.00 92.00 76 SER A CA 1
ATOM 556 C C . SER A 1 76 ? -11.934 18.860 -8.661 1.00 92.00 76 SER A C 1
ATOM 558 O O . SER A 1 76 ? -12.223 17.715 -8.316 1.00 92.00 76 SER A O 1
ATOM 560 N N . GLN A 1 77 ? -11.582 19.166 -9.914 1.00 88.50 77 GLN A N 1
ATOM 561 C CA . GLN A 1 77 ? -11.465 18.158 -10.976 1.00 88.50 77 GLN A CA 1
ATOM 562 C C . GLN A 1 77 ? -10.382 17.119 -10.669 1.00 88.50 77 GLN A C 1
ATOM 564 O O . GLN A 1 77 ? -10.582 15.939 -10.933 1.00 88.50 77 GLN A O 1
ATOM 569 N N . LEU A 1 78 ? -9.258 17.542 -10.074 1.00 88.06 78 LEU A N 1
ATOM 570 C CA . LEU A 1 78 ? -8.186 16.633 -9.665 1.00 88.06 78 LEU A CA 1
ATOM 571 C C . LEU A 1 78 ? -8.701 15.598 -8.663 1.00 88.06 78 LEU A C 1
ATOM 573 O O . LEU A 1 78 ? -8.471 14.403 -8.815 1.00 88.06 78 LEU A O 1
ATOM 577 N N . GLU A 1 79 ? -9.418 16.054 -7.641 1.00 90.25 79 GLU A N 1
ATOM 578 C CA . GLU A 1 79 ? -9.958 15.163 -6.625 1.00 90.25 79 GLU A CA 1
ATOM 579 C C . GLU A 1 79 ? -11.076 14.278 -7.181 1.00 90.25 79 GLU A C 1
ATOM 581 O O . GLU A 1 79 ? -11.085 13.081 -6.908 1.00 90.25 79 GLU A O 1
ATOM 586 N N . GLN A 1 80 ? -11.970 14.828 -8.010 1.00 90.25 80 GLN A N 1
ATOM 587 C CA . GLN A 1 80 ? -12.994 14.044 -8.702 1.00 90.25 80 GLN A CA 1
ATOM 588 C C . GLN A 1 80 ? -12.357 12.906 -9.505 1.00 90.25 80 GLN A C 1
ATOM 590 O O . GLN A 1 80 ? -12.734 11.749 -9.332 1.00 90.25 80 GLN A O 1
ATOM 595 N N . ARG A 1 81 ? -11.333 13.219 -10.308 1.00 87.94 81 ARG A N 1
ATOM 596 C CA . ARG A 1 81 ? -10.615 12.248 -11.134 1.00 87.94 81 ARG A CA 1
ATOM 597 C C . ARG A 1 81 ? -9.911 11.181 -10.300 1.00 87.94 81 ARG A C 1
ATOM 599 O O . ARG A 1 81 ? -10.033 9.996 -10.593 1.00 87.94 81 ARG A O 1
ATOM 606 N N . THR A 1 82 ? -9.220 11.575 -9.233 1.00 90.06 82 THR A N 1
ATOM 607 C CA . THR A 1 82 ? -8.600 10.622 -8.301 1.00 90.06 82 THR A CA 1
ATOM 608 C C . THR A 1 82 ? -9.643 9.671 -7.721 1.00 90.06 82 THR A C 1
ATOM 610 O O . THR A 1 82 ? -9.413 8.467 -7.660 1.00 90.06 82 THR A O 1
ATOM 613 N N . ARG A 1 83 ? -10.822 10.175 -7.342 1.00 91.88 83 ARG A N 1
ATOM 614 C CA . ARG A 1 83 ? -11.895 9.340 -6.794 1.00 91.88 83 ARG A CA 1
ATOM 615 C C . ARG A 1 83 ? -12.523 8.407 -7.831 1.00 91.88 83 ARG A C 1
ATOM 617 O O . ARG A 1 83 ? -12.827 7.276 -7.473 1.00 91.88 83 ARG A O 1
ATOM 624 N N . GLU A 1 84 ? -12.646 8.825 -9.091 1.00 90.81 84 GLU A N 1
ATOM 625 C CA . GLU A 1 84 ? -13.054 7.943 -10.200 1.00 90.81 84 GLU A CA 1
ATOM 626 C C . GLU A 1 84 ? -12.077 6.783 -10.419 1.00 90.81 84 GLU A C 1
ATOM 628 O O . GLU A 1 84 ? -12.498 5.678 -10.756 1.00 90.81 84 GLU A O 1
ATOM 633 N N . LEU A 1 85 ? -10.774 7.023 -10.249 1.00 90.50 85 LEU A N 1
ATOM 634 C CA . LEU A 1 85 ? -9.755 5.974 -10.336 1.00 90.50 85 LEU A CA 1
ATOM 635 C C . LEU A 1 85 ? -9.793 5.060 -9.105 1.00 90.50 85 LEU A C 1
ATOM 637 O O . LEU A 1 85 ? -9.705 3.844 -9.246 1.00 90.50 85 LEU A O 1
ATOM 641 N N . LEU A 1 86 ? -9.994 5.622 -7.909 1.00 91.62 86 LEU A N 1
ATOM 642 C CA . LEU A 1 86 ? -10.170 4.836 -6.686 1.00 91.62 86 LEU A CA 1
ATOM 643 C C . LEU A 1 86 ? -11.419 3.940 -6.748 1.00 91.62 86 LEU A C 1
ATOM 645 O O . LEU A 1 86 ? -11.339 2.795 -6.320 1.00 91.62 86 LEU A O 1
ATOM 649 N N . ASP A 1 87 ? -12.538 4.408 -7.317 1.00 92.38 87 ASP A N 1
ATOM 650 C CA . ASP A 1 87 ? -13.776 3.611 -7.472 1.00 92.38 87 ASP A CA 1
ATOM 651 C C . ASP A 1 87 ? -13.600 2.385 -8.391 1.00 92.38 87 ASP A C 1
ATOM 653 O O . ASP A 1 87 ? -14.408 1.454 -8.389 1.00 92.38 87 ASP A O 1
ATOM 657 N N . GLN A 1 88 ? -12.526 2.354 -9.185 1.00 90.62 88 GLN A N 1
ATOM 658 C CA . GLN A 1 88 ? -12.210 1.215 -10.043 1.00 90.62 88 GLN A CA 1
ATOM 659 C C . GLN A 1 88 ? -11.454 0.106 -9.310 1.00 90.62 88 GLN A C 1
ATOM 661 O O . GLN A 1 88 ? -11.460 -1.022 -9.806 1.00 90.62 88 GLN A O 1
ATOM 666 N N . LEU A 1 89 ? -10.840 0.389 -8.158 1.00 94.38 89 LEU A N 1
ATOM 667 C CA . LEU A 1 89 ? -10.049 -0.595 -7.424 1.00 94.38 89 LEU A CA 1
ATOM 668 C C . LEU A 1 89 ? -10.937 -1.732 -6.919 1.00 94.38 89 LEU A C 1
ATOM 670 O O . LEU A 1 89 ? -12.014 -1.501 -6.369 1.00 94.38 89 LEU A O 1
ATOM 674 N N . ASP A 1 90 ? -10.462 -2.967 -7.070 1.00 96.12 90 ASP A N 1
ATOM 675 C CA . ASP A 1 90 ? -11.151 -4.171 -6.600 1.00 96.12 90 ASP A CA 1
ATOM 676 C C . ASP A 1 90 ? -10.909 -4.453 -5.106 1.00 96.12 90 ASP A C 1
ATOM 678 O O . ASP A 1 90 ? -11.285 -5.493 -4.586 1.00 96.12 90 ASP A O 1
ATOM 682 N N . GLY A 1 91 ? -10.299 -3.533 -4.370 1.00 97.00 91 GLY A N 1
ATOM 683 C CA . GLY A 1 91 ? -10.091 -3.667 -2.935 1.00 97.00 91 GLY A CA 1
ATOM 684 C C . GLY A 1 91 ? -9.193 -2.564 -2.401 1.00 97.00 91 GLY A C 1
ATOM 685 O O . GLY A 1 91 ? -8.873 -1.599 -3.096 1.00 97.00 91 GLY A O 1
ATOM 686 N N . PHE A 1 92 ? -8.755 -2.723 -1.161 1.00 97.44 92 PHE A N 1
ATOM 687 C CA . PHE A 1 92 ? -7.872 -1.777 -0.490 1.00 97.44 92 PHE A CA 1
ATOM 688 C C . PHE A 1 92 ? -6.392 -2.119 -0.694 1.00 97.44 92 PHE A C 1
ATOM 690 O O . PHE A 1 92 ? -6.026 -3.224 -1.101 1.00 97.44 92 PHE A O 1
ATOM 697 N N . GLY A 1 93 ? -5.514 -1.153 -0.424 1.00 95.94 93 GLY A N 1
ATOM 698 C CA . GLY A 1 93 ? -4.074 -1.329 -0.589 1.00 95.94 93 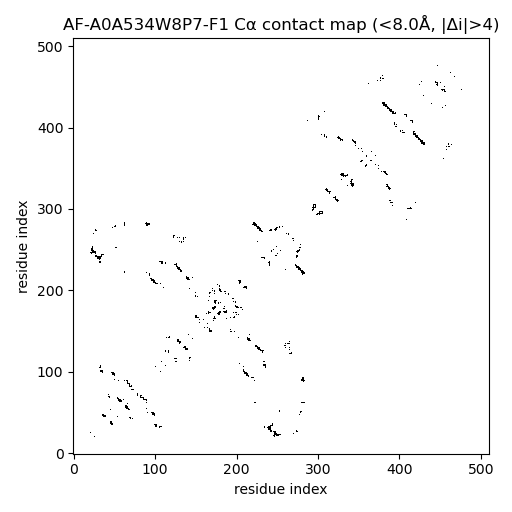GLY A CA 1
ATOM 699 C C . GLY A 1 93 ? -3.516 -2.466 0.271 1.00 95.94 93 GLY A C 1
ATOM 700 O O . GLY A 1 93 ? -3.891 -2.635 1.426 1.00 95.94 93 GLY A O 1
ATOM 701 N N . THR A 1 94 ? -2.553 -3.221 -0.261 1.00 96.62 94 THR A N 1
ATOM 702 C CA . THR A 1 94 ? -1.834 -4.256 0.507 1.00 96.62 94 THR A CA 1
ATOM 703 C C . THR A 1 94 ? -0.829 -3.671 1.499 1.00 96.62 94 THR A C 1
ATOM 705 O O . THR A 1 94 ? -0.250 -4.397 2.295 1.00 96.62 94 THR A O 1
ATOM 708 N N . PHE A 1 95 ? -0.589 -2.364 1.451 1.00 95.12 95 PHE A N 1
ATOM 709 C CA . PHE A 1 95 ? 0.359 -1.675 2.323 1.00 95.12 95 PHE A CA 1
ATOM 710 C C . PHE A 1 95 ? -0.173 -0.311 2.784 1.00 95.12 95 PHE A C 1
ATOM 712 O O . PHE A 1 95 ? 0.583 0.542 3.242 1.00 95.12 95 PHE A O 1
ATOM 719 N N . SER A 1 96 ? -1.481 -0.074 2.623 1.00 92.94 96 SER A N 1
ATOM 720 C CA . SER A 1 96 ? -2.112 1.154 3.103 1.00 92.94 96 SER A CA 1
ATOM 721 C C . SER A 1 96 ? -2.161 1.165 4.634 1.00 92.94 96 SER A C 1
ATOM 723 O O . SER A 1 96 ? -2.420 0.115 5.229 1.00 92.94 96 SER A O 1
ATOM 725 N N . PRO A 1 97 ? -1.978 2.331 5.277 1.00 94.94 97 PRO A N 1
ATOM 726 C CA . PRO A 1 97 ? -2.245 2.480 6.699 1.00 94.94 97 PRO A CA 1
ATOM 727 C C . PRO A 1 97 ? -3.685 2.092 7.049 1.00 94.94 97 PRO A C 1
ATOM 729 O O . PRO A 1 97 ? -4.614 2.331 6.276 1.00 94.94 97 PRO A O 1
ATOM 732 N N . ILE A 1 98 ? -3.845 1.524 8.236 1.00 98.19 98 ILE A N 1
ATOM 733 C CA . ILE A 1 98 ? -5.113 1.223 8.887 1.00 98.19 98 ILE A CA 1
ATOM 734 C C . ILE A 1 98 ? -5.368 2.329 9.906 1.00 98.19 98 ILE A C 1
ATOM 736 O O . ILE A 1 98 ? -4.517 2.601 10.749 1.00 98.19 98 ILE A O 1
ATOM 740 N N . THR A 1 99 ? -6.529 2.965 9.847 1.00 98.19 99 THR A N 1
ATOM 741 C CA . THR A 1 99 ? -6.893 4.071 10.721 1.00 98.19 99 THR A CA 1
ATOM 742 C C . THR A 1 99 ? -8.203 3.827 11.453 1.00 98.19 99 THR A C 1
ATOM 744 O O . THR A 1 99 ? -9.140 3.222 10.932 1.00 98.19 99 THR A O 1
ATOM 747 N N . VAL A 1 100 ? -8.276 4.322 12.684 1.00 98.31 100 VAL A N 1
ATOM 748 C CA . VAL A 1 100 ? -9.517 4.408 13.457 1.00 98.31 100 VAL A CA 1
ATOM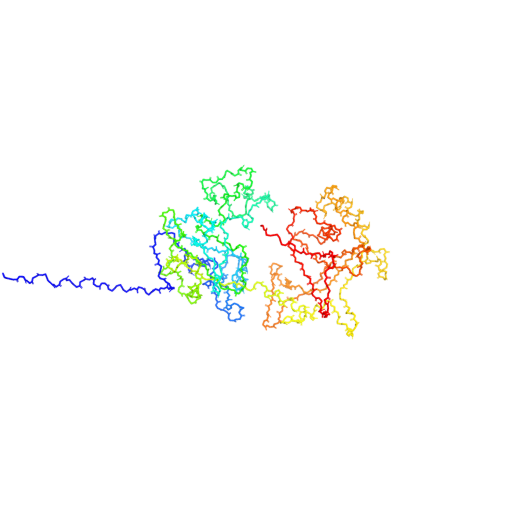 749 C C . VAL A 1 100 ? -9.477 5.661 14.319 1.00 98.31 100 VAL A C 1
ATOM 751 O O . VAL A 1 100 ? -8.542 5.856 15.095 1.00 98.31 100 VAL A O 1
ATOM 754 N N . SER A 1 101 ? -10.474 6.528 14.154 1.00 97.94 101 SER A N 1
ATOM 755 C CA . SER A 1 101 ? -10.631 7.735 14.961 1.00 97.94 101 SER A CA 1
ATOM 756 C C . SER A 1 101 ? -11.529 7.496 16.171 1.00 97.94 101 SER A C 1
ATOM 758 O O . SER A 1 101 ? -12.378 6.598 16.184 1.00 97.94 101 SER A O 1
ATOM 760 N N . PHE A 1 102 ? -11.330 8.315 17.201 1.00 98.25 102 PHE A N 1
ATOM 761 C CA . PHE A 1 102 ? -12.106 8.298 18.434 1.00 98.25 102 PHE A CA 1
ATOM 762 C C . PHE A 1 102 ? -12.816 9.635 18.657 1.00 98.25 102 PHE A C 1
ATOM 764 O O . PHE A 1 102 ? -12.295 10.704 18.337 1.00 98.25 102 PHE A O 1
ATOM 771 N N . ASP A 1 103 ? -14.005 9.567 19.247 1.00 96.00 103 ASP A N 1
ATOM 772 C CA . ASP A 1 103 ? -14.826 10.721 19.597 1.00 96.00 103 ASP A CA 1
ATOM 773 C C . ASP A 1 103 ? -14.051 11.718 20.481 1.00 96.00 103 ASP A C 1
ATOM 775 O O . ASP A 1 103 ? -13.375 11.355 21.455 1.00 96.00 103 ASP A O 1
ATOM 779 N N . LYS A 1 104 ? -14.160 13.005 20.142 1.00 94.12 104 LYS A N 1
ATOM 780 C CA . LYS A 1 104 ? -13.506 14.101 20.864 1.00 94.12 104 LYS A CA 1
ATOM 781 C C . LYS A 1 104 ? -14.160 14.395 22.215 1.00 94.12 104 LYS A C 1
ATOM 783 O O . LYS A 1 104 ? -13.496 14.951 23.086 1.00 94.12 104 LYS A O 1
ATOM 788 N N . ASP A 1 105 ? -15.394 13.941 22.422 1.00 93.50 105 ASP A N 1
ATOM 789 C CA . ASP A 1 105 ? -16.136 14.124 23.674 1.00 93.50 105 ASP A CA 1
ATOM 790 C C . ASP A 1 105 ? -15.759 13.097 24.764 1.00 93.50 105 ASP A C 1
ATOM 792 O O . ASP A 1 105 ? -16.287 13.129 25.879 1.00 93.50 105 ASP A O 1
ATOM 796 N N . ARG A 1 106 ? -14.852 12.157 24.460 1.00 93.12 106 ARG A N 1
ATOM 797 C CA . ARG A 1 106 ? -14.349 11.136 25.397 1.00 93.12 106 ARG A CA 1
ATOM 798 C C . ARG A 1 106 ? -12.922 11.422 25.855 1.00 93.12 106 ARG A C 1
ATOM 800 O O . ARG A 1 106 ? -12.316 12.401 25.435 1.00 93.12 106 ARG A O 1
ATOM 807 N N . GLU A 1 107 ? -12.393 10.590 26.745 1.00 95.56 107 GLU A N 1
ATOM 808 C CA . GLU A 1 107 ? -10.956 10.615 27.030 1.00 95.56 107 GLU A CA 1
ATOM 809 C C . GLU A 1 107 ? -10.170 10.056 25.838 1.00 95.56 107 GLU A C 1
ATOM 811 O O . GLU A 1 107 ? -10.684 9.253 25.054 1.00 95.56 107 GLU A O 1
ATOM 816 N N . GLU A 1 108 ? -8.937 10.533 25.679 1.00 95.25 108 GLU A N 1
ATOM 817 C CA . GLU A 1 108 ? -8.010 10.067 24.646 1.00 95.25 108 GLU A CA 1
ATOM 818 C C . GLU A 1 108 ? -7.473 8.669 24.990 1.00 95.25 108 GLU A C 1
ATOM 820 O O . GLU A 1 108 ? -7.442 8.270 26.153 1.00 95.25 108 GLU A O 1
ATOM 825 N N . VAL A 1 109 ? -7.029 7.926 23.976 1.00 97.25 109 VAL A N 1
ATOM 826 C CA . VAL A 1 109 ? -6.267 6.689 24.178 1.00 97.25 109 VAL A CA 1
ATOM 827 C C . VAL A 1 109 ? -4.971 6.993 24.939 1.00 97.25 109 VAL A C 1
ATOM 829 O O . VAL A 1 109 ? -4.283 7.973 24.648 1.00 97.25 109 VAL A O 1
ATOM 832 N N . ASP A 1 110 ? -4.607 6.125 25.882 1.00 96.69 110 ASP A N 1
ATOM 833 C CA . ASP A 1 110 ? -3.286 6.122 26.501 1.00 96.69 110 ASP A CA 1
ATOM 834 C C . ASP A 1 110 ? -2.253 5.603 25.494 1.00 96.69 110 ASP A C 1
ATOM 836 O O . ASP A 1 110 ? -1.990 4.405 25.368 1.00 96.69 110 ASP A O 1
ATOM 840 N N . VAL A 1 111 ? -1.693 6.532 24.720 1.00 95.12 111 VAL A N 1
ATOM 841 C CA . VAL A 1 111 ? -0.713 6.215 23.676 1.00 95.12 111 VAL A CA 1
ATOM 842 C C . VAL A 1 111 ? 0.605 5.683 24.239 1.00 95.12 111 VAL A C 1
ATOM 844 O O . VAL A 1 111 ? 1.324 5.001 23.515 1.00 95.12 111 VAL A O 1
ATOM 847 N N . VAL A 1 112 ? 0.930 5.964 25.507 1.00 94.06 112 VAL A N 1
ATOM 848 C CA . VAL A 1 112 ? 2.167 5.483 26.138 1.00 94.06 112 VAL A CA 1
ATOM 849 C C . VAL A 1 112 ? 2.006 4.024 26.558 1.00 94.06 112 VAL A C 1
ATOM 851 O O . VAL A 1 112 ? 2.888 3.221 26.252 1.00 94.06 112 VAL A O 1
ATOM 854 N N . ASP A 1 113 ? 0.878 3.656 27.182 1.00 95.44 113 ASP A N 1
ATOM 855 C CA . ASP A 1 113 ? 0.565 2.242 27.455 1.00 95.44 113 ASP A CA 1
ATOM 856 C C . ASP A 1 113 ? 0.461 1.448 26.149 1.00 95.44 113 ASP A C 1
ATOM 858 O O . ASP A 1 113 ? 1.082 0.392 26.031 1.00 95.44 113 ASP A O 1
ATOM 862 N N . LEU A 1 114 ? -0.240 1.983 25.141 1.00 95.62 114 LEU A N 1
ATOM 863 C CA . LEU A 1 114 ? -0.373 1.318 23.845 1.00 95.62 114 LEU A CA 1
ATOM 864 C C . LEU A 1 114 ? 0.987 1.082 23.182 1.00 95.62 114 LEU A C 1
ATOM 866 O O . LEU A 1 114 ? 1.247 -0.027 22.724 1.00 95.62 114 LEU A O 1
ATOM 870 N N . PHE A 1 115 ? 1.859 2.096 23.159 1.00 94.56 115 PHE A N 1
ATOM 871 C CA . PHE A 1 115 ? 3.215 1.964 22.628 1.00 94.56 115 PHE A CA 1
ATOM 872 C C . PHE A 1 115 ? 4.009 0.882 23.358 1.00 94.56 115 PHE A C 1
ATOM 874 O O . PHE A 1 115 ? 4.611 0.028 22.713 1.00 94.56 115 PHE A O 1
ATOM 881 N N . ALA A 1 116 ? 4.021 0.913 24.694 1.00 93.56 116 ALA A N 1
ATOM 882 C CA . ALA A 1 116 ? 4.803 -0.025 25.491 1.00 93.56 116 ALA A CA 1
ATOM 883 C C . ALA A 1 116 ? 4.327 -1.469 25.297 1.00 93.56 116 ALA A C 1
ATOM 885 O O . ALA A 1 116 ? 5.147 -2.371 25.172 1.00 93.56 116 ALA A O 1
ATOM 886 N N . ARG A 1 117 ? 3.008 -1.665 25.244 1.00 93.75 117 ARG A N 1
ATOM 887 C CA . ARG A 1 117 ? 2.369 -2.975 25.130 1.00 93.75 117 ARG A CA 1
ATOM 888 C C . ARG A 1 117 ? 2.557 -3.584 23.745 1.00 93.75 117 ARG A C 1
ATOM 890 O O . ARG A 1 117 ? 2.941 -4.733 23.637 1.00 93.75 117 ARG A O 1
ATOM 897 N N . GLN A 1 118 ? 2.346 -2.796 22.695 1.00 94.44 118 GLN A N 1
ATOM 898 C CA . GLN A 1 118 ? 2.433 -3.277 21.316 1.00 94.44 118 GLN A CA 1
ATOM 899 C C . GLN A 1 118 ? 3.878 -3.550 20.854 1.00 94.44 118 GLN A C 1
ATOM 901 O O . GLN A 1 118 ? 4.086 -4.202 19.834 1.00 94.44 118 GLN A O 1
ATOM 906 N N . ASN A 1 119 ? 4.873 -3.025 21.579 1.00 92.81 119 ASN A N 1
ATOM 907 C CA . ASN A 1 119 ? 6.299 -3.207 21.296 1.00 92.81 119 ASN A CA 1
ATOM 908 C C . ASN A 1 119 ? 7.012 -4.093 22.337 1.00 92.81 119 ASN A C 1
ATOM 910 O O . ASN A 1 119 ? 8.245 -4.137 22.356 1.00 92.81 119 ASN A O 1
ATOM 914 N N . ASP A 1 120 ? 6.272 -4.775 23.218 1.00 91.94 120 ASP A N 1
ATOM 915 C CA . ASP A 1 120 ? 6.856 -5.761 24.125 1.00 91.94 120 ASP A CA 1
ATOM 916 C C . ASP A 1 120 ? 7.053 -7.132 23.434 1.00 91.94 120 ASP A C 1
ATOM 918 O O . ASP A 1 120 ? 6.857 -7.295 22.229 1.00 91.94 120 ASP A O 1
ATOM 922 N N . ALA A 1 121 ? 7.555 -8.122 24.179 1.00 89.81 121 ALA A N 1
ATOM 923 C CA . ALA A 1 121 ? 7.821 -9.462 23.647 1.00 89.81 121 ALA A CA 1
ATOM 924 C C . ALA A 1 121 ? 6.605 -10.411 23.717 1.00 89.81 121 ALA A C 1
ATOM 926 O O . ALA A 1 121 ? 6.716 -11.564 23.289 1.00 89.81 121 ALA A O 1
ATOM 927 N N . ASP A 1 122 ? 5.486 -9.970 24.297 1.00 90.44 122 ASP A N 1
ATOM 928 C CA . ASP A 1 122 ? 4.277 -10.750 24.542 1.00 90.44 122 ASP A CA 1
ATOM 929 C C . ASP A 1 122 ? 3.112 -10.293 23.642 1.00 90.44 122 ASP A C 1
ATOM 931 O O . ASP A 1 122 ? 2.220 -9.555 24.074 1.00 90.44 122 ASP A O 1
ATOM 935 N N . PRO A 1 123 ? 3.018 -10.822 22.407 1.00 86.31 123 PRO A N 1
ATOM 936 C CA . PRO A 1 123 ? 1.957 -10.439 21.484 1.00 86.31 123 PRO A CA 1
ATOM 937 C C . PRO A 1 123 ? 0.563 -10.861 21.965 1.00 86.31 123 PRO A C 1
ATOM 939 O O . PRO A 1 123 ? -0.419 -10.442 21.372 1.00 86.31 123 PRO A O 1
ATOM 942 N N . ALA A 1 124 ? 0.423 -11.687 23.014 1.00 91.19 124 ALA A N 1
ATOM 943 C CA . ALA A 1 124 ? -0.882 -12.036 23.591 1.00 91.19 124 ALA A CA 1
ATOM 944 C C . ALA A 1 124 ? -1.532 -10.878 24.364 1.00 91.19 124 ALA A C 1
ATOM 946 O O . ALA A 1 124 ? -2.692 -10.962 24.800 1.00 91.19 124 ALA A O 1
ATOM 947 N N . ASN A 1 125 ? -0.775 -9.807 24.575 1.00 92.19 125 ASN A N 1
ATOM 948 C CA . ASN A 1 125 ? -1.190 -8.638 25.311 1.00 92.19 125 ASN A CA 1
ATOM 949 C C . ASN A 1 125 ? -1.488 -7.437 24.401 1.00 92.19 125 ASN A C 1
ATOM 951 O O . ASN A 1 125 ? -1.882 -6.399 24.911 1.00 92.19 125 ASN A O 1
ATOM 955 N N . ASP A 1 126 ? -1.394 -7.555 23.078 1.00 96.38 126 ASP A N 1
ATOM 956 C CA . ASP A 1 126 ? -1.560 -6.402 22.189 1.00 96.38 126 ASP A CA 1
ATOM 957 C C . ASP A 1 126 ? -2.959 -5.761 22.260 1.00 96.38 126 ASP A C 1
ATOM 959 O O . ASP A 1 126 ? -3.992 -6.410 22.499 1.00 96.38 126 ASP A O 1
ATOM 963 N N . GLY A 1 127 ? -2.994 -4.446 22.031 1.00 96.88 127 GLY A N 1
ATOM 964 C CA . GLY A 1 127 ? -4.232 -3.672 21.926 1.00 96.88 127 GLY A CA 1
ATOM 965 C C . GLY A 1 127 ? -4.909 -3.834 20.565 1.00 96.88 127 GLY A C 1
ATOM 966 O O . GLY A 1 127 ? -6.135 -3.723 20.469 1.00 96.88 127 GLY A O 1
ATOM 967 N N . VAL A 1 128 ? -4.120 -4.110 19.523 1.00 98.06 128 VAL A N 1
ATOM 968 C CA . VAL A 1 128 ? -4.562 -4.137 18.127 1.00 98.06 128 VAL A CA 1
ATOM 969 C C . VAL A 1 128 ? -3.930 -5.315 17.398 1.00 98.06 128 VAL A C 1
ATOM 971 O O . VAL A 1 128 ? -2.719 -5.507 17.448 1.00 98.06 128 VAL A O 1
ATOM 974 N N . TYR A 1 129 ? -4.747 -6.065 16.662 1.00 98.06 129 TYR A N 1
ATOM 975 C CA . TYR A 1 129 ? -4.290 -7.165 15.815 1.00 98.06 129 TYR A CA 1
ATOM 976 C C . TYR A 1 129 ? -4.802 -6.999 14.392 1.00 98.06 129 TYR A C 1
ATOM 978 O O . TYR A 1 129 ? -5.939 -6.575 14.176 1.00 98.06 129 TYR A O 1
ATOM 986 N N . LEU A 1 130 ? -3.986 -7.420 13.428 1.00 98.12 130 LEU A N 1
ATOM 987 C CA . LEU A 1 130 ? -4.389 -7.623 12.043 1.00 98.12 130 LEU A CA 1
ATOM 988 C C . LEU A 1 130 ? -4.331 -9.118 11.730 1.00 98.12 130 LEU A C 1
ATOM 990 O O . LEU A 1 130 ? -3.263 -9.717 11.799 1.00 98.12 130 LEU A O 1
ATOM 994 N N . VAL A 1 131 ? -5.466 -9.724 11.392 1.00 98.19 131 VAL A N 1
ATOM 995 C CA . VAL A 1 131 ? -5.587 -11.175 11.185 1.00 98.19 131 VAL A CA 1
ATOM 996 C C . VAL A 1 131 ? -6.097 -11.452 9.782 1.00 98.19 131 VAL A C 1
ATOM 998 O O . VAL A 1 131 ? -7.134 -10.930 9.384 1.00 98.19 131 VAL A O 1
ATOM 1001 N N . GLN A 1 132 ? -5.407 -12.299 9.024 1.00 98.06 132 GLN A N 1
ATOM 1002 C CA . GLN A 1 132 ? -5.938 -12.811 7.765 1.00 98.06 132 GLN A CA 1
ATOM 1003 C C . GLN A 1 132 ? -7.077 -13.796 8.073 1.00 98.06 132 GLN A C 1
ATOM 1005 O O . GLN A 1 132 ? -6.870 -14.814 8.730 1.00 98.06 132 GLN A O 1
ATOM 1010 N N . ILE A 1 133 ? -8.290 -13.499 7.603 1.00 97.94 133 ILE A N 1
ATOM 1011 C CA . ILE A 1 133 ? -9.517 -14.203 8.018 1.00 97.94 133 ILE A CA 1
ATOM 1012 C C . ILE A 1 133 ? -9.514 -15.677 7.588 1.00 97.94 133 ILE A C 1
ATOM 1014 O O . ILE A 1 133 ? -10.051 -16.520 8.302 1.00 97.94 133 ILE A O 1
ATOM 1018 N N . ASP A 1 134 ? -8.919 -15.990 6.434 1.00 93.44 134 ASP A N 1
ATOM 1019 C CA . ASP A 1 134 ? -8.982 -17.332 5.838 1.00 93.44 134 ASP A CA 1
ATOM 1020 C C . ASP A 1 134 ? -8.135 -18.386 6.574 1.00 93.44 134 ASP A C 1
ATOM 1022 O O . ASP A 1 134 ? -8.473 -19.567 6.531 1.00 93.44 134 ASP A O 1
ATOM 1026 N N . ASP A 1 135 ? -7.015 -17.989 7.186 1.00 94.31 135 ASP A N 1
ATOM 1027 C CA . ASP A 1 135 ? -6.042 -18.916 7.788 1.00 94.31 135 ASP A CA 1
ATOM 1028 C C . ASP A 1 135 ? -5.616 -18.546 9.219 1.00 94.31 135 ASP A C 1
ATOM 1030 O O . ASP A 1 135 ? -4.902 -19.314 9.864 1.00 94.31 135 ASP A O 1
ATOM 1034 N N . GLY A 1 136 ? -6.059 -17.395 9.733 1.00 95.88 136 GLY A N 1
ATOM 1035 C CA . GLY A 1 136 ? -5.755 -16.936 11.084 1.00 95.88 136 GLY A CA 1
ATOM 1036 C C . GLY A 1 136 ? -4.360 -16.356 11.275 1.00 95.88 136 GLY A C 1
ATOM 1037 O O . GLY A 1 136 ? -3.957 -16.102 12.411 1.00 95.88 136 GLY A O 1
ATOM 1038 N N . ARG A 1 137 ? -3.594 -16.143 10.199 1.00 96.44 137 ARG A N 1
ATOM 1039 C CA . ARG A 1 137 ? -2.252 -15.571 10.313 1.00 96.44 137 ARG A CA 1
ATOM 1040 C C . ARG A 1 137 ? -2.323 -14.122 10.792 1.00 96.44 137 ARG A C 1
ATOM 1042 O O . ARG A 1 137 ? -2.971 -13.285 10.165 1.00 96.44 137 ARG A O 1
ATOM 1049 N N . VAL A 1 138 ? -1.605 -13.828 11.872 1.00 96.06 138 VAL A N 1
ATOM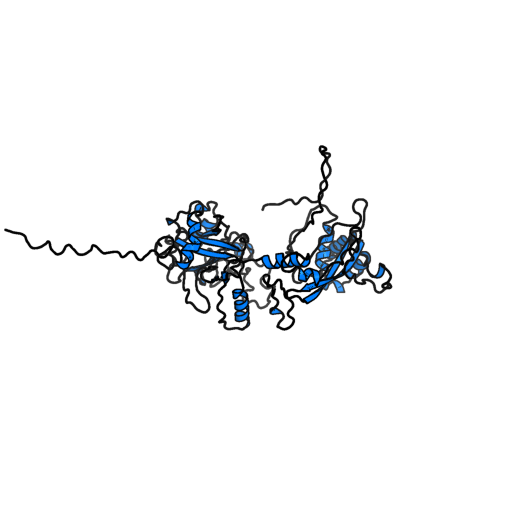 1050 C CA . VAL A 1 138 ? -1.448 -12.471 12.409 1.00 96.06 138 VAL A CA 1
ATOM 1051 C C . VAL A 1 138 ? -0.360 -11.734 11.628 1.00 96.06 138 VAL A C 1
ATOM 1053 O O . VAL A 1 138 ? 0.704 -12.295 11.358 1.00 96.06 138 VAL A O 1
ATOM 1056 N N . TRP A 1 139 ? -0.631 -10.487 11.256 1.00 95.56 139 TRP A N 1
ATOM 1057 C CA . TRP A 1 139 ? 0.315 -9.606 10.583 1.00 95.56 139 TRP A CA 1
ATOM 1058 C C . TRP A 1 139 ? 0.921 -8.597 11.563 1.00 95.56 139 TRP A C 1
ATOM 1060 O O . TRP A 1 139 ? 0.169 -7.985 12.323 1.00 95.56 139 TRP A O 1
ATOM 1070 N N . PRO A 1 140 ? 2.245 -8.372 11.525 1.00 94.12 140 PRO A N 1
ATOM 1071 C CA . PRO A 1 140 ? 2.884 -7.359 12.355 1.00 94.12 140 PRO A CA 1
ATOM 1072 C C . PRO A 1 140 ? 2.453 -5.946 11.944 1.00 94.12 140 PRO A C 1
ATOM 1074 O O . PRO A 1 140 ? 2.391 -5.623 10.749 1.00 94.12 140 PRO A O 1
ATOM 1077 N N . LEU A 1 141 ? 2.197 -5.105 12.946 1.00 95.06 141 LEU A N 1
ATOM 1078 C CA . LEU A 1 141 ? 1.837 -3.698 12.800 1.00 95.06 141 LEU A CA 1
ATOM 1079 C C . LEU A 1 141 ? 2.928 -2.813 13.412 1.00 95.06 141 LEU A C 1
ATOM 1081 O O . LEU A 1 141 ? 3.426 -3.107 14.492 1.00 95.06 141 LEU A O 1
ATOM 1085 N N . ASP A 1 142 ? 3.282 -1.725 12.733 1.00 93.00 142 ASP A N 1
ATOM 1086 C CA . ASP A 1 142 ? 4.215 -0.725 13.249 1.00 93.00 142 ASP A CA 1
ATOM 1087 C C . ASP A 1 142 ? 3.495 0.257 14.173 1.00 93.00 142 ASP A C 1
ATOM 1089 O O . ASP A 1 142 ? 2.549 0.936 13.763 1.00 93.00 142 ASP A O 1
ATOM 1093 N N . PHE A 1 143 ? 3.993 0.343 15.404 1.00 92.50 143 PHE A N 1
ATOM 1094 C CA . PHE A 1 143 ? 3.585 1.313 16.415 1.00 92.50 143 PHE A CA 1
ATOM 1095 C C . PHE A 1 143 ? 4.779 2.184 16.818 1.00 92.50 143 PHE A C 1
ATOM 1097 O O . PHE A 1 143 ? 5.038 2.402 17.996 1.00 92.50 143 PHE A O 1
ATOM 1104 N N . GLY A 1 144 ? 5.527 2.678 15.826 1.00 85.56 144 GLY A N 1
ATOM 1105 C CA . GLY A 1 144 ? 6.667 3.568 16.050 1.00 85.56 144 GLY A CA 1
ATOM 1106 C C . GLY A 1 144 ? 7.966 2.856 16.429 1.00 85.56 144 GLY A C 1
ATOM 1107 O O . GLY A 1 144 ? 8.810 3.465 17.074 1.00 85.56 144 GLY A O 1
ATOM 1108 N N . ALA A 1 145 ? 8.159 1.603 16.005 1.00 80.75 145 ALA A N 1
ATOM 1109 C CA . ALA A 1 145 ? 9.382 0.832 16.267 1.00 80.75 145 ALA A CA 1
ATOM 1110 C C . ALA A 1 145 ? 10.513 1.105 15.252 1.00 80.75 145 ALA A C 1
ATOM 1112 O O . ALA A 1 145 ? 11.518 0.398 15.219 1.00 80.75 145 ALA A O 1
ATOM 1113 N N . GLY A 1 146 ? 10.351 2.113 14.388 1.00 80.00 146 GLY A N 1
ATOM 1114 C CA . GLY A 1 146 ? 11.356 2.493 13.391 1.00 80.00 146 GLY A CA 1
ATOM 1115 C C . GLY A 1 146 ? 11.334 1.659 12.105 1.00 80.00 146 GLY A C 1
ATOM 1116 O O . GLY A 1 146 ? 12.275 1.734 11.318 1.00 80.00 146 GLY A O 1
ATOM 1117 N N . HIS A 1 147 ? 10.264 0.901 11.838 1.00 86.06 147 HIS A N 1
ATOM 1118 C CA . HIS A 1 147 ? 10.122 0.132 10.589 1.00 86.06 147 HIS A CA 1
ATOM 1119 C C . HIS A 1 147 ? 9.952 1.006 9.339 1.00 86.06 147 HIS A C 1
ATOM 1121 O O . HIS A 1 147 ? 10.136 0.537 8.215 1.00 86.06 147 HIS A O 1
ATOM 1127 N N . PHE A 1 148 ? 9.613 2.280 9.527 1.00 85.62 148 PHE A N 1
ATOM 1128 C CA . PHE A 1 148 ? 9.394 3.243 8.460 1.00 85.62 148 PHE A CA 1
ATOM 1129 C C . PHE A 1 148 ? 10.257 4.491 8.690 1.00 85.62 148 PHE A C 1
ATOM 1131 O O . PHE A 1 148 ? 10.168 5.108 9.754 1.00 85.62 148 PHE A O 1
ATOM 1138 N N . PRO A 1 149 ? 11.078 4.902 7.708 1.00 79.94 149 PRO A N 1
ATOM 1139 C CA . PRO A 1 149 ? 11.886 6.104 7.831 1.00 79.94 149 PRO A CA 1
ATOM 1140 C C . PRO A 1 149 ? 11.008 7.346 7.649 1.00 79.94 149 PRO A C 1
ATOM 1142 O O . PRO A 1 149 ? 10.466 7.588 6.572 1.00 79.94 149 PRO A O 1
ATOM 1145 N N . TYR A 1 150 ? 10.889 8.146 8.707 1.00 80.25 150 TYR A N 1
ATOM 1146 C CA . TYR A 1 150 ? 10.161 9.421 8.677 1.00 80.25 150 TYR A CA 1
ATOM 1147 C C . TYR A 1 150 ? 11.077 10.641 8.714 1.00 80.25 150 TYR A C 1
ATOM 1149 O O . TYR A 1 150 ? 10.607 11.750 8.476 1.00 80.25 150 TYR A O 1
ATOM 1157 N N . VAL A 1 151 ? 12.362 10.430 9.008 1.00 79.69 151 VAL A N 1
ATOM 1158 C CA . VAL A 1 151 ? 13.356 11.481 9.234 1.00 79.69 151 VAL A CA 1
ATOM 1159 C C . VAL A 1 151 ? 13.919 11.983 7.915 1.00 79.69 151 VAL A C 1
ATOM 1161 O O . VAL A 1 151 ? 14.295 11.200 7.041 1.00 79.69 151 VAL A O 1
ATOM 1164 N N . LEU A 1 152 ? 14.022 13.300 7.799 1.00 78.75 152 LEU A N 1
ATOM 1165 C CA . LEU A 1 152 ? 14.641 13.989 6.680 1.00 78.75 152 LEU A CA 1
ATOM 1166 C C . LEU A 1 152 ? 16.043 14.446 7.063 1.00 78.75 152 LEU A C 1
ATOM 1168 O O . LEU A 1 152 ? 16.228 15.146 8.053 1.00 78.75 152 LEU A O 1
ATOM 1172 N N . ALA A 1 153 ? 17.026 14.089 6.237 1.00 75.19 153 ALA A N 1
ATOM 1173 C CA . ALA A 1 153 ? 18.380 14.623 6.367 1.00 75.19 153 ALA A CA 1
ATOM 1174 C C . ALA A 1 153 ? 18.464 16.100 5.939 1.00 75.19 153 ALA A C 1
ATOM 1176 O O . ALA A 1 153 ? 19.268 16.851 6.479 1.00 75.19 153 ALA A O 1
ATOM 1177 N N . ASP A 1 154 ? 17.639 16.501 4.967 1.00 77.06 154 ASP A N 1
ATOM 1178 C CA . ASP A 1 154 ? 17.534 17.874 4.472 1.00 77.06 154 ASP A CA 1
ATOM 1179 C C . ASP A 1 154 ? 16.049 18.216 4.235 1.00 77.06 154 ASP A C 1
ATOM 1181 O O . ASP A 1 154 ? 15.504 17.888 3.174 1.00 77.06 154 ASP A O 1
ATOM 1185 N N . PRO A 1 155 ? 15.364 18.808 5.229 1.00 75.38 155 PRO A N 1
ATOM 1186 C CA . PRO A 1 155 ? 13.936 19.113 5.144 1.00 75.38 155 PRO A CA 1
ATOM 1187 C C . PRO A 1 155 ? 13.597 20.192 4.103 1.00 75.38 155 PRO A C 1
ATOM 1189 O O . PRO A 1 155 ? 12.505 20.177 3.546 1.00 75.38 155 PRO A O 1
ATOM 1192 N N . GLY A 1 156 ? 14.537 21.083 3.764 1.00 73.88 156 GLY A N 1
ATOM 1193 C CA . GLY A 1 156 ? 14.331 22.149 2.774 1.00 73.88 156 GLY A CA 1
ATOM 1194 C C . GLY A 1 156 ? 14.599 21.733 1.323 1.00 73.88 156 GLY A C 1
ATOM 1195 O O . GLY A 1 156 ? 14.401 22.536 0.408 1.00 73.88 156 GLY A O 1
ATOM 1196 N N . ARG A 1 157 ? 15.049 20.491 1.085 1.00 78.56 157 ARG A N 1
ATOM 1197 C CA . ARG A 1 157 ? 15.587 20.053 -0.214 1.00 78.56 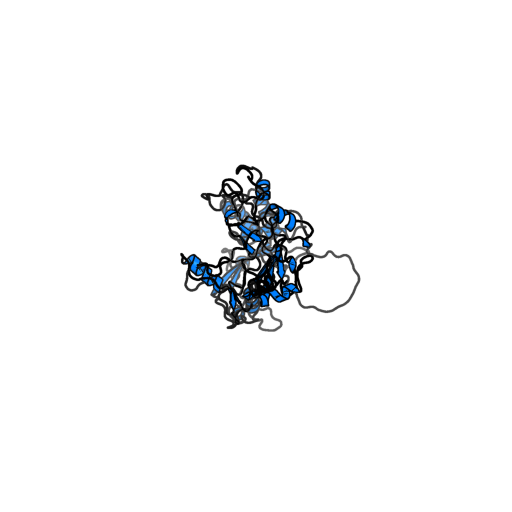157 ARG A CA 1
ATOM 1198 C C . ARG A 1 157 ? 14.613 20.190 -1.381 1.00 78.56 157 ARG A C 1
ATOM 1200 O O . ARG A 1 157 ? 15.027 20.523 -2.490 1.00 78.56 157 ARG A O 1
ATOM 1207 N N . TYR A 1 158 ? 13.341 19.861 -1.163 1.00 70.50 158 TYR A N 1
ATOM 1208 C CA . TYR A 1 158 ? 12.354 19.774 -2.244 1.00 70.50 158 TYR A CA 1
ATOM 1209 C C . TYR A 1 158 ? 11.645 21.100 -2.519 1.00 70.50 158 TYR A C 1
ATOM 1211 O O . TYR A 1 158 ? 11.247 21.351 -3.657 1.00 70.50 158 TYR A O 1
ATOM 1219 N N . PHE A 1 159 ? 11.494 21.954 -1.505 1.00 81.44 159 PHE A N 1
ATOM 1220 C CA . PHE A 1 159 ? 10.792 23.221 -1.641 1.00 81.44 159 PHE A CA 1
ATOM 1221 C C . PHE A 1 159 ? 11.430 24.295 -0.746 1.00 81.44 159 PHE A C 1
ATOM 1223 O O . PHE A 1 159 ? 11.211 24.295 0.462 1.00 81.44 159 PHE A O 1
ATOM 1230 N N . PRO A 1 160 ? 12.181 25.257 -1.321 1.00 82.38 160 PRO A N 1
ATOM 1231 C CA . PRO A 1 160 ? 12.870 26.295 -0.546 1.00 82.38 160 PRO A CA 1
ATOM 1232 C C . PRO A 1 160 ? 11.955 27.198 0.293 1.00 82.38 160 PRO A C 1
ATOM 1234 O O . PRO A 1 160 ? 12.435 27.875 1.195 1.00 82.38 160 PRO A O 1
ATOM 1237 N N . ASN A 1 161 ? 10.654 27.233 -0.016 1.00 86.81 161 ASN A N 1
ATOM 1238 C CA . ASN A 1 161 ? 9.655 28.026 0.702 1.00 86.81 161 ASN A CA 1
ATOM 1239 C C . ASN A 1 161 ? 8.732 27.149 1.567 1.00 86.81 161 ASN A C 1
ATOM 1241 O O . ASN A 1 161 ? 7.601 27.554 1.838 1.00 86.81 161 ASN A O 1
ATOM 1245 N N . ASP A 1 162 ? 9.160 25.941 1.943 1.00 85.31 162 ASP A N 1
ATOM 1246 C CA . ASP A 1 162 ? 8.370 25.070 2.811 1.00 85.31 162 ASP A CA 1
ATOM 1247 C C . ASP A 1 162 ? 8.203 25.716 4.201 1.00 85.31 162 ASP A C 1
ATOM 1249 O O . ASP A 1 162 ? 9.198 25.914 4.906 1.00 85.31 162 ASP A O 1
ATOM 1253 N N . PRO A 1 163 ? 6.968 26.054 4.631 1.00 83.12 163 PRO A N 1
ATOM 1254 C CA . PRO A 1 163 ? 6.725 26.617 5.961 1.00 83.12 163 PRO A CA 1
ATOM 1255 C C . PRO A 1 163 ? 7.032 25.633 7.105 1.00 83.12 163 PRO A C 1
ATOM 1257 O O . PRO A 1 163 ? 7.000 26.021 8.275 1.00 83.12 163 PRO A O 1
ATOM 1260 N N . PHE A 1 164 ? 7.310 24.370 6.779 1.00 81.19 164 PHE A N 1
ATOM 1261 C CA . PHE A 1 164 ? 7.679 23.304 7.700 1.00 81.19 164 PHE A CA 1
ATOM 1262 C C . PHE A 1 164 ? 9.145 22.867 7.557 1.00 81.19 164 PHE A C 1
ATOM 1264 O O . PHE A 1 164 ? 9.524 21.867 8.163 1.00 81.19 164 PHE A O 1
ATOM 1271 N N . ALA A 1 165 ? 9.991 23.624 6.842 1.00 82.56 165 ALA A N 1
ATOM 1272 C CA . ALA A 1 165 ? 11.408 23.299 6.624 1.00 82.56 165 ALA A CA 1
ATOM 1273 C C . ALA A 1 165 ? 12.234 23.139 7.919 1.00 82.56 165 ALA A C 1
ATOM 1275 O O . ALA A 1 165 ? 13.314 22.559 7.893 1.00 82.56 165 ALA A O 1
ATOM 1276 N N . GLN A 1 166 ? 11.752 23.639 9.058 1.00 78.62 166 GLN A N 1
ATOM 1277 C CA . GLN A 1 166 ? 12.360 23.423 10.375 1.00 78.62 166 GLN A CA 1
ATOM 1278 C C . GLN A 1 166 ? 12.130 22.015 10.947 1.00 78.62 166 GLN A C 1
ATOM 1280 O O . GLN A 1 166 ? 12.793 21.633 11.908 1.00 78.62 166 GLN A O 1
ATOM 1285 N N . HIS A 1 167 ? 11.168 21.253 10.423 1.00 80.12 167 HIS A N 1
ATOM 1286 C CA . HIS A 1 167 ? 10.846 19.927 10.934 1.00 80.12 167 HIS A CA 1
ATOM 1287 C C . HIS A 1 167 ? 11.662 18.866 10.201 1.00 80.12 167 HIS A C 1
ATOM 1289 O O . HIS A 1 167 ? 11.510 18.660 9.002 1.00 80.12 167 HIS A O 1
ATOM 1295 N N . GLY A 1 168 ? 12.483 18.122 10.941 1.00 79.50 168 GLY A N 1
ATOM 1296 C CA . GLY A 1 168 ? 13.274 17.014 10.404 1.00 79.50 168 GLY A CA 1
ATOM 1297 C C . GLY A 1 168 ? 12.470 15.753 10.069 1.00 79.50 168 GLY A C 1
ATOM 1298 O O . GLY A 1 168 ? 13.049 14.672 10.065 1.00 79.50 168 GLY A O 1
ATOM 1299 N N . ASN A 1 169 ? 11.153 15.833 9.839 1.00 81.50 169 ASN A N 1
ATOM 1300 C CA . ASN A 1 169 ? 10.325 14.671 9.507 1.00 81.50 169 ASN A CA 1
ATOM 1301 C C . ASN A 1 169 ? 9.161 15.000 8.553 1.00 81.50 169 ASN A C 1
ATOM 1303 O O . ASN A 1 169 ? 8.761 16.153 8.430 1.00 81.50 169 ASN A O 1
ATOM 1307 N N . LEU A 1 170 ? 8.612 13.968 7.901 1.00 80.62 170 LEU A N 1
ATOM 1308 C CA . LEU A 1 170 ? 7.577 14.089 6.860 1.00 80.62 170 LEU A CA 1
ATOM 1309 C C . LEU A 1 170 ? 6.122 14.007 7.344 1.00 80.62 170 LEU A C 1
ATOM 1311 O O . LEU A 1 170 ? 5.218 14.247 6.545 1.00 80.62 170 LEU A O 1
ATOM 1315 N N . LEU A 1 171 ? 5.868 13.577 8.583 1.00 83.69 171 LEU A N 1
ATOM 1316 C CA . LEU A 1 171 ? 4.514 13.210 9.008 1.00 83.69 171 LEU A CA 1
ATOM 1317 C C . LEU A 1 171 ? 3.834 14.301 9.820 1.00 83.69 171 LEU A C 1
ATOM 1319 O O . LEU A 1 171 ? 2.759 14.768 9.451 1.00 83.69 171 LEU A O 1
ATOM 1323 N N . PHE A 1 172 ? 4.438 14.671 10.947 1.00 85.44 172 PHE A N 1
ATOM 1324 C CA . PHE A 1 172 ? 3.803 15.534 11.929 1.00 85.44 172 PHE A CA 1
ATOM 1325 C C . PHE A 1 172 ? 4.802 16.541 12.501 1.00 85.44 172 PHE A C 1
ATOM 1327 O O . PHE A 1 172 ? 5.985 16.223 12.648 1.00 85.44 172 PHE A O 1
ATOM 1334 N N . PRO A 1 173 ? 4.350 17.741 12.901 1.00 84.06 173 PRO A N 1
ATOM 1335 C CA . PRO A 1 173 ? 5.201 18.672 13.629 1.00 84.06 173 PRO A CA 1
ATOM 1336 C C . PRO A 1 173 ? 5.796 17.997 14.874 1.00 84.06 173 PRO A C 1
ATOM 1338 O O . PRO A 1 173 ? 5.064 17.473 15.712 1.00 84.06 173 PRO A O 1
ATOM 1341 N N . GLY A 1 174 ? 7.125 17.992 14.993 1.00 80.19 174 GLY A N 1
ATOM 1342 C CA . GLY A 1 174 ? 7.832 17.392 16.138 1.00 80.19 174 GLY A CA 1
ATOM 1343 C C . GLY A 1 174 ? 7.997 18.330 17.339 1.00 80.19 174 GLY A C 1
ATOM 1344 O O . GLY A 1 174 ? 8.411 17.903 18.408 1.00 80.19 174 GLY A O 1
ATOM 1345 N N . CYS A 1 175 ? 7.680 19.614 17.175 1.00 79.62 175 CYS A N 1
ATOM 1346 C CA . CYS A 1 175 ? 7.909 20.664 18.165 1.00 79.62 175 CYS A CA 1
ATOM 1347 C C . CYS A 1 175 ? 6.884 21.799 17.987 1.00 79.62 175 CYS A C 1
ATOM 1349 O O . CYS A 1 175 ? 6.191 21.869 16.970 1.00 79.62 175 CYS A O 1
ATOM 1351 N N . GLY A 1 176 ? 6.794 22.700 18.971 1.00 77.12 176 GLY A N 1
ATOM 1352 C CA . GLY A 1 176 ? 5.875 23.841 18.943 1.00 77.12 176 GLY A CA 1
ATOM 1353 C C . GLY A 1 176 ? 4.417 23.491 19.271 1.00 77.12 176 GLY A C 1
ATOM 1354 O O . GLY A 1 176 ? 4.104 22.427 19.808 1.00 77.12 176 GLY A O 1
ATOM 1355 N N . ALA A 1 177 ? 3.508 24.426 18.987 1.00 76.50 177 ALA A N 1
ATOM 1356 C CA . ALA A 1 177 ? 2.080 24.216 19.205 1.00 76.50 177 ALA A CA 1
ATOM 1357 C C . ALA A 1 177 ? 1.545 23.160 18.224 1.00 76.50 177 ALA A C 1
ATOM 1359 O O . ALA A 1 177 ? 1.677 23.316 17.014 1.00 76.50 177 ALA A O 1
ATOM 1360 N N . GLY A 1 178 ? 0.933 22.098 18.754 1.00 79.44 178 GLY A N 1
ATOM 1361 C CA . GLY A 1 178 ? 0.451 20.974 17.945 1.00 79.44 178 GLY A CA 1
ATOM 1362 C C . GLY A 1 178 ? 1.502 19.899 17.657 1.00 79.44 178 GLY A C 1
ATOM 1363 O O . GLY A 1 178 ? 1.281 19.082 16.768 1.00 79.44 178 GLY A O 1
ATOM 1364 N N . ALA A 1 179 ? 2.621 19.881 18.396 1.00 85.62 179 ALA A N 1
ATOM 1365 C CA . ALA A 1 179 ? 3.607 18.809 18.304 1.00 85.62 179 ALA A CA 1
ATOM 1366 C C . ALA A 1 179 ? 2.968 17.430 18.552 1.00 85.62 179 ALA A C 1
ATOM 1368 O O . ALA A 1 179 ? 2.332 17.208 19.587 1.00 85.62 179 ALA A O 1
ATOM 1369 N N . ASN A 1 180 ? 3.164 16.494 17.622 1.00 89.06 180 ASN A N 1
ATOM 1370 C CA . ASN A 1 180 ? 2.630 15.138 17.709 1.00 89.06 180 ASN A CA 1
ATOM 1371 C C . ASN A 1 180 ? 3.722 14.173 18.190 1.00 89.06 180 ASN A C 1
ATOM 1373 O O . ASN A 1 180 ? 4.332 13.436 17.412 1.00 89.06 180 ASN A O 1
ATOM 1377 N N . VAL A 1 181 ? 3.981 14.236 19.495 1.00 88.50 181 VAL A N 1
ATOM 1378 C CA . VAL A 1 181 ? 5.041 13.485 20.180 1.00 88.50 181 VAL A CA 1
ATOM 1379 C C . VAL A 1 181 ? 4.471 12.522 21.221 1.00 88.50 181 VAL A C 1
ATOM 1381 O O . VAL A 1 181 ? 3.364 12.724 21.744 1.00 88.50 181 VAL A O 1
ATOM 1384 N N . LEU A 1 182 ? 5.231 11.463 21.513 1.00 87.06 182 LEU A N 1
ATOM 1385 C CA . LEU A 1 182 ? 4.822 10.403 22.435 1.00 87.06 182 LEU A CA 1
ATOM 1386 C C . LEU A 1 182 ? 4.633 10.948 23.861 1.00 87.06 182 LEU A C 1
ATOM 1388 O O . LEU A 1 182 ? 3.585 10.716 24.465 1.00 87.06 182 LEU A O 1
ATOM 1392 N N . VAL A 1 183 ? 5.585 11.753 24.355 1.00 78.81 183 VAL A N 1
ATOM 1393 C CA . VAL A 1 183 ? 5.553 12.383 25.690 1.00 78.81 183 VAL A CA 1
ATOM 1394 C C . VAL A 1 183 ? 5.708 13.913 25.570 1.00 78.81 183 VAL A C 1
ATOM 1396 O O . VAL A 1 183 ? 6.727 14.370 25.057 1.00 78.81 183 VAL A O 1
ATOM 1399 N N . PRO A 1 184 ? 4.729 14.731 26.013 1.00 66.31 184 PRO A N 1
ATOM 1400 C CA . PRO A 1 184 ? 4.825 16.195 25.954 1.00 66.31 184 PRO A CA 1
ATOM 1401 C C . PRO A 1 184 ? 5.600 16.845 27.125 1.00 66.31 184 PRO A C 1
ATOM 1403 O O . PRO A 1 184 ? 5.593 16.301 28.231 1.00 66.31 184 PRO A O 1
ATOM 1406 N N . PRO A 1 185 ? 6.127 18.077 26.939 1.00 62.91 185 PRO A N 1
ATOM 1407 C CA . PRO A 1 185 ? 6.304 18.763 25.660 1.00 62.91 185 PRO A CA 1
ATOM 1408 C C . PRO A 1 185 ? 7.596 18.260 24.996 1.00 62.91 185 PRO A C 1
ATOM 1410 O O . PRO A 1 185 ? 8.608 18.121 25.674 1.00 62.91 185 PRO A O 1
ATOM 1413 N N . GLY A 1 186 ? 7.533 17.950 23.696 1.00 59.47 186 GLY A N 1
ATOM 1414 C CA . GLY A 1 186 ? 8.650 17.409 22.907 1.00 59.47 186 GLY A CA 1
ATOM 1415 C C . GLY A 1 186 ? 9.902 18.301 22.882 1.00 59.47 186 GLY A C 1
ATOM 1416 O O . GLY A 1 186 ? 9.947 19.337 23.555 1.00 59.47 186 GLY A O 1
ATOM 1417 N N . PRO A 1 187 ? 10.926 17.948 22.091 1.00 60.28 187 PRO A N 1
ATOM 1418 C CA . PRO A 1 187 ? 12.169 18.696 22.079 1.00 60.28 187 PRO A CA 1
ATOM 1419 C C . PRO A 1 187 ? 11.924 20.099 21.507 1.00 60.28 187 PRO A C 1
ATOM 1421 O O . PRO A 1 187 ? 10.979 20.341 20.744 1.00 60.28 187 PRO A O 1
ATOM 1424 N N . ALA A 1 188 ? 12.776 21.052 21.878 1.00 62.25 188 ALA A N 1
ATOM 1425 C CA . ALA A 1 188 ? 12.793 22.336 21.197 1.00 62.25 188 ALA A CA 1
ATOM 1426 C C . ALA A 1 188 ? 13.169 22.113 19.716 1.00 62.25 188 ALA A C 1
ATOM 1428 O O . ALA A 1 188 ? 13.901 21.180 19.384 1.00 62.25 188 ALA A O 1
ATOM 1429 N N . CYS A 1 189 ? 12.628 22.932 18.804 1.00 65.44 189 CYS A N 1
ATOM 1430 C CA . CYS A 1 189 ? 12.853 22.771 17.358 1.00 65.44 189 CYS A CA 1
ATOM 1431 C C . CYS A 1 189 ? 14.335 22.899 16.939 1.00 65.44 189 CYS A C 1
ATOM 1433 O O . CYS A 1 189 ? 14.653 22.736 15.766 1.00 65.44 189 CYS A O 1
ATOM 1435 N N . ASP A 1 190 ? 15.219 23.243 17.873 1.00 65.25 190 ASP A N 1
ATOM 1436 C CA . ASP A 1 190 ? 16.656 23.425 17.713 1.00 65.25 190 ASP A CA 1
ATOM 1437 C C . ASP A 1 190 ? 17.488 22.228 18.211 1.00 65.25 190 ASP A C 1
ATOM 1439 O O . ASP A 1 190 ? 18.711 22.352 18.299 1.00 65.25 190 ASP A O 1
ATOM 1443 N N . ASP A 1 191 ? 16.878 21.069 18.507 1.00 72.88 191 ASP A N 1
ATOM 1444 C CA . ASP A 1 191 ? 17.647 19.855 18.809 1.00 72.88 191 ASP A CA 1
ATOM 1445 C C . ASP A 1 191 ? 18.561 19.513 17.624 1.00 72.88 191 ASP A C 1
ATOM 1447 O O . ASP A 1 191 ? 18.106 19.209 16.521 1.00 72.88 191 ASP A O 1
ATOM 1451 N N . SER A 1 192 ? 19.869 19.589 17.855 1.00 70.25 192 SER A N 1
ATOM 1452 C CA . SER A 1 192 ? 20.877 19.368 16.824 1.00 70.25 192 SER A CA 1
ATOM 1453 C C . SER A 1 192 ? 21.001 17.909 16.380 1.00 70.25 192 SER A C 1
ATOM 1455 O O . SER A 1 192 ? 21.680 17.664 15.383 1.00 70.25 192 SER A O 1
ATOM 1457 N N . ASP A 1 193 ? 20.406 16.950 17.105 1.00 76.50 193 ASP A N 1
ATOM 1458 C CA . ASP A 1 193 ? 20.400 15.534 16.732 1.00 76.50 193 ASP A CA 1
ATOM 1459 C C . ASP A 1 193 ? 19.042 15.121 16.123 1.00 76.50 193 ASP A C 1
ATOM 1461 O O . ASP A 1 193 ? 18.063 14.899 16.844 1.00 76.50 193 ASP A O 1
ATOM 1465 N N . PRO A 1 194 ? 18.961 14.934 14.790 1.00 70.94 194 PRO A N 1
ATOM 1466 C CA . PRO A 1 194 ? 17.741 14.478 14.127 1.00 70.94 194 PRO A CA 1
ATOM 1467 C C . PRO A 1 194 ? 17.228 13.125 14.633 1.00 70.94 194 PRO A C 1
ATOM 1469 O O . PRO A 1 194 ? 16.043 12.833 14.483 1.00 70.94 194 PRO A O 1
ATOM 1472 N N . ARG A 1 195 ? 18.090 12.283 15.224 1.00 75.12 195 ARG A N 1
ATOM 1473 C CA . ARG A 1 195 ? 17.680 10.988 15.788 1.00 75.12 195 ARG A CA 1
ATOM 1474 C C . ARG A 1 195 ? 16.884 11.170 17.070 1.00 75.12 195 ARG A C 1
ATOM 1476 O O . ARG A 1 195 ? 15.825 10.574 17.202 1.00 75.12 195 ARG A O 1
ATOM 1483 N N . HIS A 1 196 ? 17.323 12.057 17.959 1.00 76.62 196 HIS A N 1
ATOM 1484 C CA . HIS A 1 196 ? 16.567 12.374 19.171 1.00 76.62 196 HIS A CA 1
ATOM 1485 C C . HIS A 1 196 ? 15.202 12.991 18.859 1.00 76.62 196 HIS A C 1
ATOM 1487 O O . HIS A 1 196 ? 14.226 12.701 19.551 1.00 76.62 196 HIS A O 1
ATOM 1493 N N . GLN A 1 197 ? 15.111 13.804 17.801 1.00 74.31 197 GLN A N 1
ATOM 1494 C CA . GLN A 1 197 ? 13.825 14.307 17.319 1.00 74.31 197 GLN A CA 1
ATOM 1495 C C . GLN A 1 197 ? 12.928 13.176 16.795 1.00 74.31 197 GLN A C 1
ATOM 1497 O O . GLN A 1 197 ? 11.722 13.184 17.037 1.00 74.31 197 GLN A O 1
ATOM 1502 N N . ALA A 1 198 ? 13.510 12.201 16.092 1.00 76.75 198 ALA A N 1
ATOM 1503 C CA . ALA A 1 198 ? 12.798 11.059 15.527 1.00 76.75 198 ALA A CA 1
ATOM 1504 C C . ALA A 1 198 ? 12.231 10.116 16.595 1.00 76.75 198 ALA A C 1
ATOM 1506 O O . ALA A 1 198 ? 11.073 9.713 16.495 1.00 76.75 198 ALA A O 1
ATOM 1507 N N . ASP A 1 199 ? 13.023 9.815 17.625 1.00 80.12 199 ASP A N 1
ATOM 1508 C CA . ASP A 1 199 ? 12.666 8.891 18.711 1.00 80.12 199 ASP A CA 1
ATOM 1509 C C . ASP A 1 199 ? 11.474 9.389 19.548 1.00 80.12 199 ASP A C 1
ATOM 1511 O O . ASP A 1 199 ? 10.844 8.623 20.273 1.00 80.12 199 ASP A O 1
ATOM 1515 N N . GLN A 1 200 ? 11.146 10.680 19.449 1.00 81.88 200 GLN A N 1
ATOM 1516 C CA . GLN A 1 200 ? 10.045 11.305 20.182 1.00 81.88 200 GLN A CA 1
ATOM 1517 C C . GLN A 1 200 ? 8.740 11.379 19.381 1.00 81.88 200 GLN A C 1
ATOM 1519 O O . GLN A 1 200 ? 7.698 11.726 19.948 1.00 81.88 200 GLN A O 1
ATOM 1524 N N . LEU A 1 201 ? 8.770 11.079 18.079 1.00 86.75 201 LEU A N 1
ATOM 1525 C CA . LEU A 1 201 ? 7.593 11.167 17.219 1.00 86.75 201 LEU A CA 1
ATOM 1526 C C . LEU A 1 201 ? 6.509 10.176 17.656 1.00 86.75 201 LEU A C 1
ATOM 1528 O O . LEU A 1 201 ? 6.786 9.066 18.101 1.00 86.75 201 LEU A O 1
ATOM 1532 N N . LEU A 1 202 ? 5.250 10.565 17.454 1.00 90.75 202 LEU A N 1
ATOM 1533 C CA . LEU A 1 202 ? 4.084 9.698 17.617 1.00 90.75 202 LEU A CA 1
ATOM 1534 C C . LEU A 1 202 ? 3.507 9.329 16.235 1.00 90.75 202 LEU A C 1
ATOM 1536 O O . LEU A 1 202 ? 2.472 9.858 15.837 1.00 90.75 202 LEU A O 1
ATOM 1540 N N . PRO A 1 203 ? 4.164 8.462 15.438 1.00 90.44 203 PRO A N 1
ATOM 1541 C CA . PRO A 1 203 ? 3.738 8.188 14.063 1.00 90.44 203 PRO A CA 1
ATOM 1542 C C . PRO A 1 203 ? 2.464 7.338 13.983 1.00 90.44 203 PRO A C 1
ATOM 1544 O O . PRO A 1 203 ? 1.776 7.364 12.963 1.00 90.44 203 PRO A O 1
ATOM 1547 N N . PHE A 1 204 ? 2.155 6.589 15.045 1.00 94.31 204 PHE A N 1
ATOM 1548 C CA . PHE A 1 204 ? 1.026 5.664 15.086 1.00 94.31 204 PHE A CA 1
ATOM 1549 C C . PHE A 1 204 ? -0.260 6.292 15.635 1.00 94.31 204 PHE A C 1
ATOM 1551 O O . PHE A 1 204 ? -1.276 5.613 15.722 1.00 94.31 204 PHE A O 1
ATOM 1558 N N . TYR A 1 205 ? -0.254 7.570 16.025 1.00 95.06 205 TYR A N 1
ATOM 1559 C CA . TYR A 1 205 ? -1.451 8.234 16.538 1.00 95.06 205 TYR A CA 1
ATOM 1560 C C . TYR A 1 205 ? -1.418 9.742 16.274 1.00 95.06 205 TYR A C 1
ATOM 1562 O O . TYR A 1 205 ? -0.466 10.417 16.648 1.00 95.06 205 TYR A O 1
ATOM 1570 N N . GLU A 1 206 ? -2.465 10.299 15.668 1.00 94.31 206 GLU A N 1
ATOM 1571 C CA . GLU A 1 206 ? -2.607 11.742 15.452 1.00 94.31 206 GLU A CA 1
ATOM 1572 C C . GLU A 1 206 ? -3.485 12.362 16.550 1.00 94.31 206 GLU A C 1
ATOM 1574 O O . GLU A 1 206 ? -4.708 12.188 16.564 1.00 94.31 206 GLU A O 1
ATOM 1579 N N . ARG A 1 207 ? -2.884 13.142 17.458 1.00 91.56 207 ARG A N 1
ATOM 1580 C CA . ARG A 1 207 ? -3.597 13.737 18.606 1.00 91.56 207 ARG A CA 1
ATOM 1581 C C . ARG A 1 207 ? -4.697 14.722 18.204 1.00 91.56 207 ARG A C 1
ATOM 1583 O O . ARG A 1 207 ? -5.771 14.723 18.801 1.00 91.56 207 ARG A O 1
ATOM 1590 N N . SER A 1 208 ? -4.469 15.532 17.167 1.00 90.06 208 SER A N 1
ATOM 1591 C CA . SER A 1 208 ? -5.421 16.565 16.719 1.00 90.06 208 SER A CA 1
ATOM 1592 C C . SER A 1 208 ? -6.751 15.995 16.222 1.00 90.06 208 SER A C 1
ATOM 1594 O O . SER A 1 208 ? -7.809 16.617 16.391 1.00 90.06 208 SER A O 1
ATOM 1596 N N . THR A 1 209 ? -6.718 14.811 15.612 1.00 93.44 209 THR A N 1
ATOM 1597 C CA . THR A 1 209 ? -7.909 14.112 15.107 1.00 93.44 209 THR A CA 1
ATOM 1598 C C . THR A 1 209 ? -8.322 12.936 15.986 1.00 93.44 209 THR A C 1
ATOM 1600 O O . THR A 1 209 ? -9.416 12.419 15.793 1.00 93.44 209 THR A O 1
ATOM 1603 N N . ARG A 1 210 ? -7.500 12.569 16.980 1.00 96.19 210 ARG A N 1
ATOM 1604 C CA . ARG A 1 210 ? -7.640 11.363 17.806 1.00 96.19 210 ARG A CA 1
ATOM 1605 C C . ARG A 1 210 ? -7.738 10.107 16.955 1.00 96.19 210 ARG A C 1
ATOM 1607 O O . ARG A 1 210 ? -8.661 9.312 17.107 1.00 96.19 210 ARG A O 1
ATOM 1614 N N . THR A 1 211 ? -6.791 9.960 16.037 1.00 97.69 211 THR A N 1
ATOM 1615 C CA . THR A 1 211 ? -6.780 8.865 15.068 1.00 97.69 211 THR A CA 1
ATOM 1616 C C . THR A 1 211 ? -5.604 7.951 15.327 1.00 97.69 211 THR A C 1
ATOM 1618 O O . THR A 1 211 ? -4.458 8.363 15.182 1.00 97.69 211 THR A O 1
ATOM 1621 N N . LEU A 1 212 ? -5.884 6.696 15.667 1.00 97.88 212 LEU A N 1
ATOM 1622 C CA . LEU A 1 212 ? -4.894 5.630 15.624 1.00 97.88 212 LEU A CA 1
ATOM 1623 C C . LEU A 1 212 ? -4.560 5.316 14.162 1.00 97.88 212 LEU A C 1
ATOM 1625 O O . LEU A 1 212 ? -5.461 5.224 13.332 1.00 97.88 212 LEU A O 1
ATOM 1629 N N . ILE A 1 213 ? -3.275 5.130 13.870 1.00 96.62 213 ILE A N 1
ATOM 1630 C CA . ILE A 1 213 ? -2.714 4.833 12.552 1.00 96.62 213 ILE A CA 1
ATOM 1631 C C . ILE A 1 213 ? -1.784 3.624 12.702 1.00 96.62 213 ILE A C 1
ATOM 1633 O O . ILE A 1 213 ? -0.630 3.760 13.088 1.00 96.62 213 ILE A O 1
ATOM 1637 N N . ALA A 1 214 ? -2.268 2.433 12.371 1.00 94.75 214 ALA A N 1
ATOM 1638 C CA . ALA A 1 214 ? -1.465 1.217 12.351 1.00 94.75 214 ALA A CA 1
ATOM 1639 C C . ALA A 1 214 ? -0.998 0.919 10.922 1.00 94.75 214 ALA A C 1
ATOM 1641 O O . ALA A 1 214 ? -1.782 0.994 9.976 1.00 94.75 214 ALA A O 1
ATOM 1642 N N . ARG A 1 215 ? 0.272 0.560 10.727 1.00 94.38 215 ARG A N 1
ATOM 1643 C CA . ARG A 1 215 ? 0.804 0.229 9.394 1.00 94.38 215 ARG A CA 1
ATOM 1644 C C . ARG A 1 215 ? 1.269 -1.220 9.352 1.00 94.38 215 ARG A C 1
ATOM 1646 O O . ARG A 1 215 ? 2.036 -1.604 10.228 1.00 94.38 215 ARG A O 1
ATOM 1653 N N . PRO A 1 216 ? 0.870 -2.029 8.356 1.00 96.06 216 PRO A N 1
ATOM 1654 C CA . PRO A 1 216 ? 1.465 -3.348 8.171 1.00 96.06 216 PRO A CA 1
ATOM 1655 C C . PRO A 1 216 ? 2.981 -3.222 7.976 1.00 96.06 216 PRO A C 1
ATOM 1657 O O . PRO A 1 216 ? 3.412 -2.461 7.118 1.00 96.06 216 PRO A O 1
ATOM 1660 N N . VAL A 1 217 ? 3.794 -3.964 8.734 1.00 95.00 217 VAL A N 1
ATOM 1661 C CA . VAL A 1 217 ? 5.267 -3.942 8.567 1.00 95.00 217 VAL A CA 1
ATOM 1662 C C . VAL A 1 217 ? 5.684 -4.614 7.253 1.00 95.00 217 VAL A C 1
ATOM 1664 O O . VAL A 1 217 ? 6.671 -4.238 6.627 1.00 95.00 217 VAL A O 1
ATOM 1667 N N . LEU A 1 218 ? 4.899 -5.594 6.802 1.00 94.62 218 LEU A N 1
ATOM 1668 C CA . LEU A 1 218 ? 5.077 -6.294 5.531 1.00 94.62 218 LEU A CA 1
ATOM 1669 C C . LEU A 1 218 ? 3.844 -6.086 4.643 1.00 94.62 218 LEU A C 1
ATOM 1671 O O . LEU A 1 218 ? 2.733 -6.054 5.180 1.00 94.62 218 LEU A O 1
ATOM 1675 N N . PRO A 1 219 ? 3.990 -6.033 3.306 1.00 95.88 219 PRO A N 1
ATOM 1676 C CA . PRO A 1 219 ? 2.845 -6.037 2.404 1.00 95.88 219 PRO A CA 1
ATOM 1677 C C . PRO A 1 219 ? 1.934 -7.239 2.657 1.00 95.88 219 PRO A C 1
ATOM 1679 O O . PRO A 1 219 ? 2.391 -8.381 2.707 1.00 95.88 219 PRO A O 1
ATOM 1682 N N . LEU A 1 220 ? 0.641 -6.971 2.802 1.00 98.00 220 LEU A N 1
ATOM 1683 C CA . LEU A 1 220 ? -0.412 -7.970 2.904 1.00 98.00 220 LEU A CA 1
ATOM 1684 C C . LEU A 1 220 ? -0.499 -8.792 1.613 1.00 98.00 220 LEU A C 1
ATOM 1686 O O . LEU A 1 220 ? -0.152 -8.329 0.523 1.00 98.00 220 LEU A O 1
ATOM 1690 N N . ALA A 1 221 ? -1.016 -10.012 1.722 1.00 97.06 221 ALA A N 1
ATOM 1691 C CA . ALA A 1 221 ? -1.360 -10.797 0.549 1.00 97.06 221 ALA A CA 1
ATOM 1692 C C . ALA A 1 221 ? -2.502 -10.106 -0.215 1.00 97.06 221 ALA A C 1
ATOM 1694 O O . ALA A 1 221 ? -3.456 -9.622 0.392 1.00 97.06 221 ALA A O 1
ATOM 1695 N N . GLN A 1 222 ? -2.398 -10.053 -1.541 1.00 96.81 222 GLN A N 1
ATOM 1696 C CA . GLN A 1 222 ? -3.449 -9.532 -2.422 1.00 96.81 222 GLN A CA 1
ATOM 1697 C C . GLN A 1 222 ? -4.667 -10.465 -2.467 1.00 96.81 222 GLN A C 1
ATOM 1699 O O . GLN A 1 222 ? -4.512 -11.675 -2.290 1.00 96.81 222 GLN A O 1
ATOM 1704 N N . GLN A 1 223 ? -5.852 -9.921 -2.759 1.00 96.94 223 GLN A N 1
ATOM 1705 C CA . GLN A 1 223 ? -7.114 -10.673 -2.856 1.00 96.94 223 GLN A CA 1
ATOM 1706 C C . GLN A 1 223 ? -7.433 -11.500 -1.600 1.00 96.94 223 GLN A C 1
ATOM 1708 O O . GLN A 1 223 ? -7.932 -12.627 -1.682 1.00 96.94 223 GLN A O 1
ATOM 1713 N N . LYS A 1 224 ? -7.101 -10.967 -0.422 1.00 97.56 224 LYS A N 1
ATOM 1714 C CA . LYS A 1 224 ? -7.342 -11.614 0.870 1.00 97.56 224 LYS A CA 1
ATOM 1715 C C . LYS A 1 224 ? -8.167 -10.726 1.778 1.00 97.56 224 LYS A C 1
ATOM 1717 O O . LYS A 1 224 ? -8.107 -9.503 1.702 1.00 97.56 224 LYS A O 1
ATOM 1722 N N . ARG A 1 225 ? -8.926 -11.381 2.653 1.00 98.12 225 ARG A N 1
ATOM 1723 C CA . ARG A 1 225 ? -9.746 -10.730 3.670 1.00 98.12 225 ARG A CA 1
ATOM 1724 C C . ARG A 1 225 ? -8.977 -10.660 4.974 1.00 98.12 225 ARG A C 1
ATOM 1726 O O . ARG A 1 225 ? -8.386 -11.655 5.407 1.00 98.12 225 ARG A O 1
ATOM 1733 N N . TYR A 1 226 ? -9.016 -9.498 5.598 1.00 98.62 226 TYR A N 1
ATOM 1734 C CA . TYR A 1 226 ? -8.345 -9.221 6.853 1.00 98.62 226 TYR A CA 1
ATOM 1735 C C . TYR A 1 226 ? -9.335 -8.658 7.860 1.00 98.62 226 TYR A C 1
ATOM 1737 O O . TYR A 1 226 ? -10.188 -7.850 7.511 1.00 98.62 226 TYR A O 1
ATOM 1745 N N . ALA A 1 227 ? -9.199 -9.076 9.112 1.00 98.62 227 ALA A N 1
ATOM 1746 C CA . ALA A 1 227 ? -9.893 -8.508 10.250 1.00 98.62 227 ALA A CA 1
ATOM 1747 C C . ALA A 1 227 ? -8.913 -7.651 11.047 1.00 98.62 227 ALA A C 1
ATOM 1749 O O . ALA A 1 227 ? -7.831 -8.118 11.412 1.00 98.62 227 ALA A O 1
ATOM 1750 N N . VAL A 1 228 ? -9.312 -6.423 11.358 1.00 98.69 228 VAL A N 1
ATOM 1751 C CA . VAL A 1 228 ? -8.666 -5.642 12.411 1.00 98.69 228 VAL A CA 1
ATOM 1752 C C . VAL A 1 228 ? -9.442 -5.885 13.694 1.00 98.69 228 VAL A C 1
ATOM 1754 O O . VAL A 1 228 ? -10.667 -5.762 13.709 1.00 98.69 228 VAL A O 1
ATOM 1757 N N . ILE A 1 229 ? -8.737 -6.253 14.759 1.00 98.56 229 ILE A N 1
ATOM 1758 C CA . ILE A 1 229 ? -9.317 -6.561 16.066 1.00 98.56 229 ILE A CA 1
ATOM 1759 C C . ILE A 1 229 ? -8.735 -5.584 17.080 1.00 98.56 229 ILE A C 1
ATOM 1761 O O . ILE A 1 229 ? -7.536 -5.609 17.351 1.00 98.56 229 ILE A O 1
ATOM 1765 N N . LEU A 1 230 ? -9.595 -4.752 17.662 1.00 98.50 230 LEU A N 1
ATOM 1766 C CA . LEU A 1 230 ? -9.285 -3.961 18.848 1.00 98.50 230 LEU A CA 1
ATOM 1767 C C . LEU A 1 230 ? -9.676 -4.770 20.078 1.00 98.50 230 LEU A C 1
ATOM 1769 O O . LEU A 1 230 ? -10.806 -5.266 20.168 1.00 98.50 230 LEU A O 1
ATOM 1773 N N . THR A 1 231 ? -8.762 -4.895 21.032 1.00 98.06 231 THR A N 1
ATOM 1774 C CA . THR A 1 231 ? -9.043 -5.570 22.300 1.00 98.06 231 THR A CA 1
ATOM 1775 C C . THR A 1 231 ? -9.414 -4.580 23.393 1.00 98.06 231 THR A C 1
ATOM 1777 O O . THR A 1 231 ? -9.212 -3.371 23.272 1.00 98.06 231 THR A O 1
ATOM 1780 N N . ASP A 1 232 ? -9.925 -5.095 24.508 1.00 97.38 232 ASP A N 1
ATOM 1781 C CA . ASP A 1 232 ? -10.174 -4.307 25.714 1.00 97.38 232 ASP A CA 1
ATOM 1782 C C . ASP A 1 232 ? -8.887 -3.769 26.374 1.00 97.38 232 ASP A C 1
ATOM 1784 O O . ASP A 1 232 ? -8.956 -3.054 27.375 1.00 97.38 232 ASP A O 1
ATOM 1788 N N . ARG A 1 233 ? -7.713 -4.107 25.826 1.00 97.00 233 ARG A N 1
ATOM 1789 C CA . ARG A 1 233 ? -6.396 -3.637 26.264 1.00 97.00 233 ARG A CA 1
ATOM 1790 C C . ARG A 1 233 ? -6.015 -2.292 25.655 1.00 97.00 233 ARG A C 1
ATOM 1792 O O . ARG A 1 233 ? -5.164 -1.620 26.218 1.00 97.00 233 ARG A O 1
ATOM 1799 N N . LEU A 1 234 ? -6.681 -1.862 24.585 1.00 97.69 234 LEU A N 1
ATOM 1800 C CA . LEU A 1 234 ? -6.611 -0.480 24.123 1.00 97.69 234 LEU A CA 1
ATOM 1801 C C . LEU A 1 234 ? -7.462 0.385 25.075 1.00 97.69 234 LEU A C 1
ATOM 1803 O O . LEU A 1 234 ? -8.674 0.197 25.184 1.00 97.69 234 LEU A O 1
ATOM 1807 N N . ARG A 1 235 ? -6.825 1.269 25.848 1.00 97.94 235 ARG A N 1
ATOM 1808 C CA . ARG A 1 235 ? -7.445 1.950 27.003 1.00 97.94 235 ARG A CA 1
ATOM 1809 C C . ARG A 1 235 ? -7.158 3.447 27.015 1.00 97.94 235 ARG A C 1
ATOM 1811 O O . ARG A 1 235 ? -6.275 3.914 26.306 1.00 97.94 235 ARG A O 1
ATOM 1818 N N . ASP A 1 236 ? -7.916 4.184 27.819 1.00 97.88 236 ASP A N 1
ATOM 1819 C CA . ASP A 1 236 ? -7.575 5.547 28.242 1.00 97.88 236 ASP A CA 1
ATOM 1820 C C . ASP A 1 236 ? -6.667 5.553 29.494 1.00 97.88 236 ASP A C 1
ATOM 1822 O O . ASP A 1 236 ? -6.487 4.503 30.126 1.00 97.88 236 ASP A O 1
ATOM 1826 N N . PRO A 1 237 ? -6.136 6.721 29.914 1.00 96.88 237 PRO A N 1
ATOM 1827 C CA . PRO A 1 237 ? -5.312 6.834 31.122 1.00 96.88 237 PRO A CA 1
ATOM 1828 C C . PRO A 1 237 ? -6.023 6.450 32.432 1.00 96.88 237 PRO A C 1
ATOM 1830 O O . PRO A 1 237 ? -5.380 6.303 33.471 1.00 96.88 237 PRO A O 1
ATOM 1833 N N . GLN A 1 238 ? -7.353 6.302 32.425 1.00 97.31 238 GLN A N 1
ATOM 1834 C CA . GLN A 1 238 ? -8.141 5.829 33.567 1.00 97.31 238 GLN A CA 1
ATOM 1835 C C . GLN A 1 238 ? -8.373 4.307 33.529 1.00 97.31 238 GLN A C 1
ATOM 1837 O O . GLN A 1 238 ? -9.067 3.762 34.391 1.00 97.31 238 GLN A O 1
ATOM 1842 N N . GLY A 1 239 ? -7.794 3.606 32.550 1.00 97.06 239 GLY A N 1
ATOM 1843 C CA . GLY A 1 239 ? -7.872 2.159 32.390 1.00 97.06 239 GLY A CA 1
ATOM 1844 C C . GLY A 1 239 ? -9.176 1.656 31.766 1.00 97.06 239 GLY A C 1
ATOM 1845 O O . GLY A 1 239 ? -9.412 0.442 31.754 1.00 97.06 239 GLY A O 1
ATOM 1846 N N . ARG A 1 240 ? -10.036 2.538 31.241 1.00 97.94 240 ARG A N 1
ATOM 1847 C CA . ARG A 1 240 ? -11.276 2.149 30.555 1.00 97.94 240 ARG A CA 1
ATOM 1848 C C . ARG A 1 240 ? -10.963 1.781 29.109 1.00 97.94 240 ARG A C 1
ATOM 1850 O O . ARG A 1 240 ? -10.301 2.531 28.402 1.00 97.94 240 ARG A O 1
ATOM 1857 N N . ALA A 1 241 ? -11.457 0.625 28.674 1.00 98.12 241 ALA A N 1
ATOM 1858 C CA . ALA A 1 241 ? -11.252 0.137 27.311 1.00 98.12 241 ALA A CA 1
ATOM 1859 C C . ALA A 1 241 ? -11.933 1.022 26.255 1.00 98.12 241 ALA A C 1
ATOM 1861 O O . ALA A 1 241 ? -12.920 1.693 26.561 1.00 98.12 241 ALA A O 1
ATOM 1862 N N . VAL A 1 242 ? -11.459 0.953 25.011 1.00 97.88 242 VAL A N 1
ATOM 1863 C CA . VAL A 1 242 ? -12.202 1.418 23.828 1.00 97.88 242 VAL A CA 1
ATOM 1864 C C . VAL A 1 242 ? -13.607 0.820 23.805 1.00 97.88 242 VAL A C 1
ATOM 1866 O O . VAL A 1 242 ? -13.804 -0.362 24.097 1.00 97.88 242 VAL A O 1
ATOM 1869 N N . VAL A 1 243 ? -14.579 1.640 23.409 1.00 97.00 243 VAL A N 1
ATOM 1870 C CA . VAL A 1 243 ? -15.971 1.227 23.233 1.00 97.00 243 VAL A CA 1
ATOM 1871 C C . VAL A 1 243 ? -16.396 1.314 21.763 1.00 97.00 243 VAL A C 1
ATOM 1873 O O . VAL A 1 243 ? -16.049 2.279 21.070 1.00 97.00 243 VAL A O 1
ATOM 1876 N N . PRO A 1 244 ? -17.163 0.328 21.270 1.00 95.62 244 PRO A N 1
ATOM 1877 C CA . PRO A 1 244 ? -17.633 0.313 19.892 1.00 95.62 244 PRO A CA 1
ATOM 1878 C C . PRO A 1 244 ? -18.716 1.375 19.637 1.00 95.62 244 PRO A C 1
ATOM 1880 O O . PRO A 1 244 ? -19.293 1.934 20.579 1.00 95.62 244 PRO A O 1
ATOM 1883 N N . PRO A 1 245 ? -19.030 1.662 18.361 1.00 93.19 245 PRO A N 1
ATOM 1884 C CA . PRO A 1 245 ? -20.043 2.655 18.015 1.00 93.19 245 PRO A CA 1
ATOM 1885 C C . PRO A 1 245 ? -21.479 2.174 18.284 1.00 93.19 245 PRO A C 1
ATOM 1887 O O . PRO A 1 245 ? -22.375 2.996 18.458 1.00 93.19 245 PRO A O 1
ATOM 1890 N N . GLY A 1 246 ? -21.702 0.856 18.331 1.00 91.69 246 GLY A N 1
ATOM 1891 C CA . GLY A 1 246 ? -23.017 0.232 18.490 1.00 91.69 246 GLY A CA 1
ATOM 1892 C C . GLY A 1 246 ? -23.077 -0.800 19.618 1.00 91.69 246 GLY A C 1
ATOM 1893 O O . GLY A 1 246 ? -22.214 -0.855 20.492 1.00 91.69 246 GLY A O 1
ATOM 1894 N N . SER A 1 247 ? -24.124 -1.627 19.603 1.00 92.56 247 SER A N 1
ATOM 1895 C CA . SER A 1 247 ? -24.408 -2.616 20.655 1.00 92.56 247 SER A CA 1
ATOM 1896 C C . SER A 1 247 ? -23.638 -3.936 20.516 1.00 92.56 247 SER A C 1
ATOM 1898 O O . SER A 1 247 ? -23.651 -4.740 21.451 1.00 92.56 247 SER A O 1
ATOM 1900 N N . GLY A 1 248 ? -22.958 -4.169 19.391 1.00 94.69 248 GLY A N 1
ATOM 1901 C CA . GLY A 1 248 ? -22.115 -5.341 19.159 1.00 94.69 248 GLY A CA 1
ATOM 1902 C C . GLY A 1 248 ? -20.655 -5.002 18.875 1.00 94.69 248 GLY A C 1
ATOM 1903 O O . GLY A 1 248 ? -20.292 -3.850 18.640 1.00 94.69 248 GLY A O 1
ATOM 1904 N N . ILE A 1 249 ? -19.814 -6.036 18.883 1.00 96.38 249 ILE A N 1
ATOM 1905 C CA . ILE A 1 249 ? -18.368 -5.924 18.628 1.00 96.38 249 ILE A CA 1
ATOM 1906 C C . ILE A 1 249 ? -18.015 -5.683 17.151 1.00 96.38 249 ILE A C 1
ATOM 1908 O O . ILE A 1 249 ? -16.843 -5.613 16.819 1.00 96.38 249 ILE A O 1
ATOM 1912 N N . ASN A 1 250 ? -18.988 -5.587 16.248 1.00 97.50 250 ASN A N 1
ATOM 1913 C CA . ASN A 1 250 ? -18.783 -5.283 14.833 1.00 97.50 250 ASN A CA 1
ATOM 1914 C C . ASN A 1 250 ? -20.071 -4.713 14.231 1.00 97.50 250 ASN A C 1
ATOM 1916 O O . ASN A 1 250 ? -21.158 -4.906 14.778 1.00 97.50 250 ASN A O 1
ATOM 1920 N N . HIS A 1 251 ? -19.972 -4.078 13.064 1.00 96.50 251 HIS A N 1
ATOM 1921 C CA . HIS A 1 251 ? -21.162 -3.689 12.309 1.00 96.50 251 HIS A CA 1
ATOM 1922 C C . HIS A 1 251 ? -21.899 -4.938 11.766 1.00 96.50 251 HIS A C 1
ATOM 1924 O O . HIS A 1 251 ? -21.244 -5.802 11.168 1.00 96.50 251 HIS A O 1
ATOM 1930 N N . PRO A 1 252 ? -23.242 -5.048 11.883 1.00 94.94 252 PRO A N 1
ATOM 1931 C CA . PRO A 1 252 ? -23.990 -6.264 11.527 1.00 94.94 252 PRO A CA 1
ATOM 1932 C C . PRO A 1 252 ? -23.806 -6.744 10.089 1.00 94.94 252 PRO A C 1
ATOM 1934 O O . PRO A 1 252 ? -23.779 -7.948 9.837 1.00 94.94 252 PRO A O 1
ATOM 1937 N N . ALA A 1 253 ? -23.639 -5.812 9.146 1.00 94.12 253 ALA A N 1
ATOM 1938 C CA . ALA A 1 253 ? -23.415 -6.143 7.739 1.00 94.12 253 ALA A CA 1
ATOM 1939 C C . ALA A 1 253 ? -22.108 -6.927 7.495 1.00 94.12 253 ALA A C 1
ATOM 1941 O O . ALA A 1 253 ? -22.008 -7.625 6.492 1.00 94.12 253 ALA A O 1
ATOM 1942 N N . GLN A 1 254 ? -21.140 -6.864 8.418 1.00 96.25 254 GLN A N 1
ATOM 1943 C CA . GLN A 1 254 ? -19.868 -7.592 8.329 1.00 96.25 254 GLN A CA 1
ATOM 1944 C C . GLN A 1 254 ? -19.849 -8.887 9.151 1.00 96.25 254 GLN A C 1
ATOM 1946 O O . GLN A 1 254 ? -18.860 -9.613 9.114 1.00 96.25 254 GLN A O 1
ATOM 1951 N N . SER A 1 255 ? -20.922 -9.229 9.877 1.00 96.38 255 SER A N 1
ATOM 1952 C CA . SER A 1 255 ? -20.930 -10.424 10.737 1.00 96.38 255 SER A CA 1
ATOM 1953 C C . SER A 1 255 ? -20.648 -11.708 9.955 1.00 96.38 255 SER A C 1
ATOM 1955 O O . SER A 1 255 ? -19.906 -12.559 10.431 1.00 96.38 255 SER A O 1
ATOM 1957 N N . GLY A 1 256 ? -21.194 -11.846 8.742 1.00 95.44 256 GLY A N 1
ATOM 1958 C CA . GLY A 1 256 ? -20.928 -13.015 7.898 1.00 95.44 256 GLY A CA 1
ATOM 1959 C C . GLY A 1 256 ? -19.471 -13.105 7.438 1.00 95.44 256 GLY A C 1
ATOM 1960 O O . GLY A 1 256 ? -18.909 -14.196 7.386 1.00 95.44 256 GLY A O 1
ATOM 1961 N N . GLU A 1 257 ? -18.850 -11.963 7.144 1.00 95.94 257 GLU A N 1
ATOM 1962 C CA . GLU A 1 257 ? -17.455 -11.887 6.710 1.00 95.94 257 GLU A CA 1
ATOM 1963 C C . GLU A 1 257 ? -16.479 -12.176 7.857 1.00 95.94 257 GLU A C 1
ATOM 1965 O O . GLU A 1 257 ? -15.518 -12.919 7.668 1.00 95.94 257 GLU A O 1
ATOM 1970 N N . LEU A 1 258 ? -16.760 -11.631 9.045 1.00 97.75 258 LEU A N 1
ATOM 1971 C CA . LEU A 1 258 ? -15.927 -11.760 10.239 1.00 97.75 258 LEU A CA 1
ATOM 1972 C C . LEU A 1 258 ? -16.112 -13.091 10.974 1.00 97.75 258 LEU A C 1
ATOM 1974 O O . LEU A 1 258 ? -15.209 -13.494 11.695 1.00 97.75 258 LEU A O 1
ATOM 1978 N N . ALA A 1 259 ? -17.240 -13.794 10.815 1.00 96.69 259 ALA A N 1
ATOM 1979 C CA . ALA A 1 259 ? -17.529 -15.023 11.566 1.00 96.69 259 ALA A CA 1
ATOM 1980 C C . ALA A 1 259 ? -16.381 -16.061 11.601 1.00 96.69 259 ALA A C 1
ATOM 1982 O O . ALA A 1 259 ? -16.144 -16.617 12.678 1.00 96.69 259 ALA A O 1
ATOM 1983 N N . PRO A 1 260 ? -15.628 -16.316 10.506 1.00 97.00 260 PRO A N 1
ATOM 1984 C CA . PRO A 1 260 ? -14.503 -17.252 10.535 1.00 97.00 260 PRO A CA 1
ATOM 1985 C C . PRO A 1 260 ? -13.385 -16.851 11.507 1.00 97.00 260 PRO A C 1
ATOM 1987 O O . PRO A 1 260 ? -12.734 -17.728 12.072 1.00 97.00 260 PRO A O 1
ATOM 1990 N N . VAL A 1 261 ? -13.197 -15.550 11.777 1.00 95.62 261 VAL A N 1
ATOM 1991 C CA . VAL A 1 261 ? -12.140 -15.058 12.679 1.00 95.62 261 VAL A CA 1
ATOM 1992 C C . VAL A 1 261 ? -12.310 -15.568 14.110 1.00 95.62 261 VAL A C 1
ATOM 1994 O O . VAL A 1 261 ? -11.336 -15.680 14.844 1.00 95.62 261 VAL A O 1
ATOM 1997 N N . LEU A 1 262 ? -13.531 -15.942 14.510 1.00 94.50 262 LEU A N 1
ATOM 1998 C CA . LEU A 1 262 ? -13.803 -16.492 15.839 1.00 94.50 262 LEU A CA 1
ATOM 1999 C C . LEU A 1 262 ? -13.094 -17.834 16.079 1.00 94.50 262 LEU A C 1
ATOM 2001 O O . LEU A 1 262 ? -12.766 -18.153 17.219 1.00 94.50 262 LEU A O 1
ATOM 2005 N N . GLY A 1 263 ? -12.839 -18.606 15.016 1.00 94.25 263 GLY A N 1
ATOM 2006 C CA . GLY A 1 263 ? -12.031 -19.830 15.069 1.00 94.25 263 GLY A CA 1
ATOM 2007 C C . GLY A 1 263 ? -10.520 -19.575 15.023 1.00 94.25 263 GLY A C 1
ATOM 2008 O O . GLY A 1 263 ? -9.738 -20.510 15.181 1.00 94.25 263 GLY A O 1
ATOM 2009 N N . HIS A 1 264 ? -10.118 -18.321 14.814 1.00 93.62 264 HIS A N 1
ATOM 2010 C CA . HIS A 1 264 ? -8.755 -17.895 14.513 1.00 93.62 264 HIS A CA 1
ATOM 2011 C C . HIS A 1 264 ? -8.342 -16.655 15.317 1.00 93.62 264 HIS A C 1
ATOM 2013 O O . HIS A 1 264 ? -7.542 -15.844 14.848 1.00 93.62 264 HIS A O 1
ATOM 2019 N N . LEU A 1 265 ? -8.900 -16.478 16.519 1.00 95.75 265 LEU A N 1
ATOM 2020 C CA . LEU A 1 265 ? -8.490 -15.374 17.380 1.00 95.75 265 LEU A CA 1
ATOM 2021 C C . LEU A 1 265 ? -6.986 -15.483 17.691 1.00 95.75 265 LEU A C 1
ATOM 2023 O O . LEU A 1 265 ? -6.488 -16.600 17.881 1.00 95.75 265 LEU A O 1
ATOM 2027 N N . PRO A 1 266 ? -6.266 -14.347 17.755 1.00 95.12 266 PRO A N 1
ATOM 2028 C CA . PRO A 1 266 ? -4.849 -14.345 18.084 1.00 95.12 266 PRO A CA 1
ATOM 2029 C C . PRO A 1 266 ? -4.561 -15.082 19.401 1.00 95.12 266 PRO A C 1
ATOM 2031 O O . PRO A 1 266 ? -5.408 -15.088 20.304 1.00 95.12 266 PRO A O 1
ATOM 2034 N N . PRO A 1 267 ? -3.370 -15.689 19.555 1.00 91.31 267 PRO A N 1
ATOM 2035 C CA . PRO A 1 267 ? -2.972 -16.313 20.811 1.00 91.31 267 PRO A CA 1
ATOM 2036 C C . PRO A 1 267 ? -3.187 -15.371 22.003 1.00 91.31 267 PRO A C 1
ATOM 2038 O O . PRO A 1 267 ? -2.786 -14.217 21.960 1.00 91.31 267 PRO A O 1
ATOM 2041 N N . GLY A 1 268 ? -3.847 -15.851 23.061 1.00 91.31 268 GLY A N 1
ATOM 2042 C CA . GLY A 1 268 ? -4.136 -15.045 24.258 1.00 91.31 268 GLY A CA 1
ATOM 2043 C C . GLY A 1 268 ? -5.315 -14.069 24.149 1.00 91.31 268 GLY A C 1
ATOM 2044 O O . GLY A 1 268 ? -5.659 -13.415 25.139 1.00 91.31 268 GLY A O 1
ATOM 2045 N N . VAL A 1 269 ? -5.991 -14.013 22.999 1.00 95.88 269 VAL A N 1
ATOM 2046 C CA . VAL A 1 269 ? -7.230 -13.251 22.805 1.00 95.88 269 VAL A CA 1
ATOM 2047 C C . VAL A 1 269 ? -8.425 -14.196 22.839 1.00 95.88 269 VAL A C 1
ATOM 2049 O O . VAL A 1 269 ? -8.534 -15.139 22.057 1.00 95.88 269 VAL A O 1
ATOM 2052 N N . ARG A 1 270 ? -9.364 -13.935 23.747 1.00 95.75 270 ARG A N 1
ATOM 2053 C CA . ARG A 1 270 ? -10.663 -14.615 23.803 1.00 95.75 270 ARG A CA 1
ATOM 2054 C C . ARG A 1 270 ? -11.736 -13.686 23.257 1.00 95.75 270 ARG A C 1
ATOM 2056 O O . ARG A 1 270 ? -11.565 -12.471 23.233 1.00 95.75 270 ARG A O 1
ATOM 2063 N N . LEU A 1 271 ? -12.893 -14.243 22.904 1.00 96.00 271 LEU A N 1
ATOM 2064 C CA . LEU A 1 271 ? -14.020 -13.454 22.398 1.00 96.00 271 LEU A CA 1
ATOM 2065 C C . LEU A 1 271 ? -14.415 -12.310 23.347 1.00 96.00 271 LEU A C 1
ATOM 2067 O O . LEU A 1 271 ? -14.704 -11.210 22.894 1.00 96.00 271 LEU A O 1
ATOM 2071 N N . GLN A 1 272 ? -14.391 -12.541 24.664 1.00 95.38 272 GLN A N 1
ATOM 2072 C CA . GLN A 1 272 ? -14.711 -11.501 25.648 1.00 95.38 272 GLN A CA 1
ATOM 2073 C C . GLN A 1 272 ? -13.685 -10.364 25.747 1.00 95.38 272 GLN A C 1
ATOM 2075 O O . GLN A 1 272 ? -13.988 -9.363 26.395 1.00 95.38 272 GLN A O 1
ATOM 2080 N N . ASP A 1 273 ? -12.494 -10.555 25.179 1.00 96.62 273 ASP A N 1
ATOM 2081 C CA . ASP A 1 273 ? -11.412 -9.573 25.178 1.00 96.62 273 ASP A CA 1
ATOM 2082 C C . ASP A 1 273 ? -11.491 -8.682 23.920 1.00 96.62 273 ASP A C 1
ATOM 2084 O O . ASP A 1 273 ? -10.760 -7.704 23.822 1.00 96.62 273 ASP A O 1
ATOM 2088 N N . VAL A 1 274 ? -12.373 -8.991 22.955 1.00 97.56 274 VAL A N 1
ATOM 2089 C CA . VAL A 1 274 ? -12.595 -8.182 21.746 1.00 97.56 274 VAL A CA 1
ATOM 2090 C C . VAL A 1 274 ? -13.504 -6.996 22.073 1.00 97.56 274 VAL A C 1
ATOM 2092 O O . VAL A 1 274 ? -14.658 -7.176 22.463 1.00 97.56 274 VAL A O 1
ATOM 2095 N N . ALA A 1 275 ? -12.994 -5.779 21.878 1.00 97.56 275 ALA A N 1
ATOM 2096 C CA . ALA A 1 275 ? -13.752 -4.540 22.035 1.00 97.56 275 ALA A CA 1
ATOM 2097 C C . ALA A 1 275 ? -14.495 -4.166 20.744 1.00 97.56 275 ALA A C 1
ATOM 2099 O O . ALA A 1 275 ? -15.678 -3.820 20.781 1.00 97.56 275 ALA A O 1
ATOM 2100 N N . TYR A 1 276 ? -13.815 -4.263 19.598 1.00 98.12 276 TYR A N 1
ATOM 2101 C CA . TYR A 1 276 ? -14.412 -4.045 18.283 1.00 98.12 276 TYR A CA 1
ATOM 2102 C C . TYR A 1 276 ? -13.597 -4.728 17.182 1.00 98.12 276 TYR A C 1
ATOM 2104 O O . TYR A 1 276 ? -12.380 -4.855 17.296 1.00 98.12 276 TYR A O 1
ATOM 2112 N N . ALA A 1 277 ? -14.252 -5.131 16.100 1.00 98.25 277 ALA A N 1
ATOM 2113 C CA . ALA A 1 277 ? -13.621 -5.687 14.919 1.00 98.25 277 ALA A CA 1
ATOM 2114 C C . ALA A 1 277 ? -14.318 -5.216 13.638 1.00 98.25 277 ALA A C 1
ATOM 2116 O O . ALA A 1 277 ? -15.540 -5.048 13.591 1.00 98.25 277 ALA A O 1
ATOM 2117 N N . TRP A 1 278 ? -13.532 -5.043 12.581 1.00 98.56 278 TRP A N 1
ATOM 2118 C CA . TRP A 1 278 ? -14.025 -4.805 11.226 1.00 98.56 278 TRP A CA 1
ATOM 2119 C C . TRP A 1 278 ? -13.168 -5.561 10.219 1.00 98.56 278 TRP A C 1
ATOM 2121 O O . TRP A 1 278 ? -12.044 -5.960 10.530 1.00 98.56 278 TRP A O 1
ATOM 2131 N N . ALA A 1 279 ? -13.712 -5.767 9.022 1.00 98.38 279 ALA A N 1
ATOM 2132 C CA . ALA A 1 279 ? -13.018 -6.457 7.949 1.00 98.38 279 ALA A CA 1
ATOM 2133 C C . ALA A 1 279 ? -12.763 -5.552 6.740 1.00 98.38 279 ALA A C 1
ATOM 2135 O O . ALA A 1 279 ? -13.478 -4.566 6.514 1.00 98.38 279 ALA A O 1
ATOM 2136 N N . PHE A 1 280 ? -11.723 -5.894 5.987 1.00 98.56 280 PHE A N 1
ATOM 2137 C CA . PHE A 1 280 ? -11.433 -5.316 4.685 1.00 98.56 280 PHE A CA 1
ATOM 2138 C C . PHE A 1 280 ? -10.777 -6.336 3.749 1.00 98.56 280 PHE A C 1
ATOM 2140 O O . PHE A 1 280 ? -10.047 -7.232 4.186 1.00 98.56 280 PHE A O 1
ATOM 2147 N N . THR A 1 281 ? -10.976 -6.141 2.448 1.00 98.44 281 THR A N 1
ATOM 2148 C CA . THR A 1 281 ? -10.404 -6.982 1.394 1.00 98.44 281 THR A CA 1
ATOM 2149 C C . THR A 1 281 ? -9.292 -6.255 0.636 1.00 98.44 281 THR A C 1
ATOM 2151 O O . THR A 1 281 ? -9.464 -5.121 0.185 1.00 98.44 281 THR A O 1
ATOM 2154 N N . THR A 1 282 ? -8.133 -6.895 0.468 1.00 98.19 282 THR A N 1
ATOM 2155 C CA . THR A 1 282 ? -7.011 -6.346 -0.310 1.00 98.19 282 THR A CA 1
ATOM 2156 C C . THR A 1 282 ? -7.216 -6.515 -1.818 1.00 98.19 282 THR A C 1
ATOM 2158 O O . THR A 1 282 ? -7.684 -7.553 -2.286 1.00 98.19 282 THR A O 1
ATOM 2161 N N . GLN A 1 283 ? -6.824 -5.502 -2.591 1.00 96.62 283 GLN A N 1
ATOM 2162 C CA . GLN A 1 283 ? -6.926 -5.467 -4.055 1.00 96.62 283 GLN A CA 1
ATOM 2163 C C . GLN A 1 283 ? -5.985 -6.457 -4.756 1.00 96.62 283 GLN A C 1
ATOM 2165 O O . GLN A 1 283 ? -5.062 -6.991 -4.135 1.00 96.62 283 GLN A O 1
ATOM 2170 N N . SER A 1 284 ? -6.163 -6.641 -6.067 1.00 95.44 284 SER A N 1
ATOM 2171 C CA . SER A 1 284 ? -5.272 -7.429 -6.928 1.00 95.44 284 SER A CA 1
ATOM 2172 C C . SER A 1 284 ? -4.100 -6.615 -7.497 1.00 95.44 284 SER A C 1
ATOM 2174 O O . SER A 1 284 ? -4.114 -6.135 -8.626 1.00 95.44 284 SER A O 1
ATOM 2176 N N . THR A 1 285 ? -3.039 -6.451 -6.707 1.00 93.12 285 THR A N 1
ATOM 2177 C CA . THR A 1 285 ? -1.945 -5.514 -7.021 1.00 93.12 285 THR A CA 1
ATOM 2178 C C . THR A 1 285 ? -1.049 -5.915 -8.196 1.00 93.12 285 THR A C 1
ATOM 2180 O O . THR A 1 285 ? -0.501 -5.030 -8.850 1.00 93.12 285 THR A O 1
ATOM 2183 N N . THR A 1 286 ? -0.859 -7.210 -8.479 1.00 94.00 286 THR A N 1
ATOM 2184 C CA . THR A 1 286 ? 0.074 -7.669 -9.537 1.00 94.00 286 THR A CA 1
ATOM 2185 C C . THR A 1 286 ? -0.613 -8.270 -10.755 1.00 94.00 286 THR A C 1
ATOM 2187 O O . THR A 1 286 ? 0.055 -8.540 -11.753 1.00 94.00 286 THR A O 1
ATOM 2190 N N . ARG A 1 287 ? -1.935 -8.458 -10.704 1.00 93.38 287 ARG A N 1
ATOM 2191 C CA . ARG A 1 287 ? -2.702 -9.213 -11.705 1.00 93.38 287 ARG A CA 1
ATOM 2192 C C . ARG A 1 287 ? -2.483 -8.707 -13.131 1.00 93.38 287 ARG A C 1
ATOM 2194 O O . ARG A 1 287 ? -2.245 -9.502 -14.039 1.00 93.38 287 ARG A O 1
ATOM 2201 N N . ASP A 1 288 ? -2.520 -7.393 -13.317 1.00 93.06 288 ASP A N 1
ATOM 2202 C CA . ASP A 1 288 ? -2.319 -6.780 -14.628 1.00 93.06 288 ASP A CA 1
ATOM 2203 C C . ASP A 1 288 ? -0.877 -6.946 -15.121 1.00 93.06 288 ASP A C 1
ATOM 2205 O O . ASP A 1 288 ? -0.657 -7.305 -16.276 1.00 93.06 288 ASP A O 1
ATOM 2209 N N . LEU A 1 289 ? 0.116 -6.769 -14.241 1.00 94.81 289 LEU A N 1
ATOM 2210 C CA . LEU A 1 289 ? 1.535 -6.944 -14.576 1.00 94.81 289 LEU A CA 1
ATOM 2211 C C . LEU A 1 289 ? 1.859 -8.390 -14.968 1.00 94.81 289 LEU A C 1
ATOM 2213 O O . LEU A 1 289 ? 2.607 -8.625 -15.918 1.00 94.81 289 LEU A O 1
ATOM 2217 N N . GLU A 1 290 ? 1.273 -9.361 -14.272 1.00 95.81 290 GLU A N 1
ATOM 2218 C CA . GLU A 1 290 ? 1.389 -10.782 -14.605 1.00 95.81 290 GLU A CA 1
ATOM 2219 C C . GLU A 1 290 ? 0.759 -11.086 -15.969 1.00 95.81 290 GLU A C 1
ATOM 2221 O O . GLU A 1 290 ? 1.371 -11.760 -16.802 1.00 95.81 290 GLU A O 1
ATOM 2226 N N . ALA A 1 291 ? -0.431 -10.542 -16.240 1.00 96.25 291 ALA A N 1
ATOM 2227 C CA . ALA A 1 291 ? -1.100 -10.709 -17.525 1.00 96.25 291 ALA A CA 1
ATOM 2228 C C . ALA A 1 291 ? -0.319 -10.065 -18.681 1.00 96.25 291 ALA A C 1
ATOM 2230 O O . ALA A 1 291 ? -0.224 -10.665 -19.753 1.00 96.25 291 ALA A O 1
ATOM 2231 N N . ILE A 1 292 ? 0.279 -8.887 -18.469 1.00 95.38 292 ILE A N 1
ATOM 2232 C CA . ILE A 1 292 ? 1.168 -8.231 -19.440 1.00 95.38 292 ILE A CA 1
ATOM 2233 C C . ILE A 1 292 ? 2.393 -9.108 -19.709 1.00 95.38 292 ILE A C 1
ATOM 2235 O O . ILE A 1 292 ? 2.740 -9.348 -20.866 1.00 95.38 292 ILE A O 1
ATOM 2239 N N . GLN A 1 293 ? 3.037 -9.620 -18.656 1.00 95.12 293 GLN A N 1
ATOM 2240 C CA . GLN A 1 293 ? 4.225 -10.465 -18.781 1.00 95.12 293 GLN A CA 1
ATOM 2241 C C . GLN A 1 293 ? 3.942 -11.727 -19.604 1.00 95.12 293 GLN A C 1
ATOM 2243 O O . GLN A 1 293 ? 4.738 -12.079 -20.481 1.00 95.12 293 GLN A O 1
ATOM 2248 N N . LEU A 1 294 ? 2.799 -12.375 -19.360 1.00 95.69 294 LEU A N 1
ATOM 2249 C CA . LEU A 1 294 ? 2.347 -13.523 -20.142 1.00 95.69 294 LEU A CA 1
ATOM 2250 C C . LEU A 1 294 ? 2.005 -13.106 -21.576 1.00 95.69 294 LEU A C 1
ATOM 2252 O O . LEU A 1 294 ? 2.439 -13.766 -22.521 1.00 95.69 294 LEU A O 1
ATOM 2256 N N . GLY A 1 295 ? 1.306 -11.982 -21.747 1.00 94.69 295 GLY A N 1
ATOM 2257 C CA . GLY A 1 295 ? 0.903 -11.450 -23.047 1.00 94.69 295 GLY A CA 1
ATOM 2258 C C . GLY A 1 295 ? 2.083 -11.184 -23.979 1.00 94.69 295 GLY A C 1
ATOM 2259 O O . GLY A 1 295 ? 2.059 -11.598 -25.137 1.00 94.69 295 GLY A O 1
ATOM 2260 N N . LEU A 1 296 ? 3.166 -10.599 -23.459 1.00 92.06 296 LEU A N 1
ATOM 2261 C CA . LEU A 1 296 ? 4.422 -10.380 -24.191 1.00 92.06 296 LEU A CA 1
ATOM 2262 C C . LEU A 1 296 ? 5.117 -11.686 -24.613 1.00 92.06 296 LEU A C 1
ATOM 2264 O O . LEU A 1 296 ? 5.909 -11.691 -25.553 1.00 92.06 296 LEU A O 1
ATOM 2268 N N . ARG A 1 297 ? 4.806 -12.804 -23.950 1.00 91.25 297 ARG A N 1
ATOM 2269 C CA . ARG A 1 297 ? 5.266 -14.157 -24.308 1.00 91.25 297 ARG A CA 1
ATOM 2270 C C . ARG A 1 297 ? 4.262 -14.910 -25.182 1.00 91.25 297 ARG A C 1
ATOM 2272 O O . ARG A 1 297 ? 4.448 -16.100 -25.420 1.00 91.25 297 ARG A O 1
ATOM 2279 N N . VAL A 1 298 ? 3.225 -14.224 -25.670 1.00 92.50 298 VAL A N 1
ATOM 2280 C CA . VAL A 1 298 ? 2.128 -14.798 -26.464 1.00 92.50 298 VAL A CA 1
ATOM 2281 C C . VAL A 1 298 ? 1.344 -15.852 -25.661 1.00 92.50 298 VAL A C 1
ATOM 2283 O O . VAL A 1 298 ? 0.888 -16.865 -26.184 1.00 92.50 298 VAL A O 1
ATOM 2286 N N . LEU A 1 299 ? 1.196 -15.618 -24.355 1.00 93.94 299 LEU A N 1
ATOM 2287 C CA . LEU A 1 299 ? 0.451 -16.463 -23.425 1.00 93.94 299 LEU A CA 1
ATOM 2288 C C . LEU A 1 299 ? -0.670 -15.665 -22.750 1.00 93.94 299 LEU A C 1
ATOM 2290 O O . LEU A 1 299 ? -0.608 -14.444 -22.621 1.00 93.94 299 LEU A O 1
ATOM 2294 N N . GLY A 1 300 ? -1.681 -16.378 -22.255 1.00 95.12 300 GLY A N 1
ATOM 2295 C CA . GLY A 1 300 ? -2.751 -15.778 -21.462 1.00 95.12 300 GLY A CA 1
ATOM 2296 C C . GLY A 1 300 ? -3.659 -14.814 -22.248 1.00 95.12 300 GLY A C 1
ATOM 2297 O O . GLY A 1 300 ? -3.625 -14.780 -23.480 1.00 95.12 300 GLY A O 1
ATOM 2298 N N . PRO A 1 301 ? -4.501 -14.038 -21.540 1.00 95.69 301 PRO A N 1
ATOM 2299 C CA . PRO A 1 301 ? -5.549 -13.218 -22.154 1.00 95.69 301 PRO A CA 1
ATOM 2300 C C . PRO A 1 301 ? -5.009 -12.076 -23.026 1.00 95.69 301 PRO A C 1
ATOM 2302 O O . PRO A 1 301 ? -5.693 -11.647 -23.946 1.00 95.69 301 PRO A O 1
ATOM 2305 N N . LEU A 1 302 ? -3.780 -11.611 -22.780 1.00 96.50 302 LEU A N 1
ATOM 2306 C CA . LEU A 1 302 ? -3.150 -10.517 -23.528 1.00 96.50 302 LEU A CA 1
ATOM 2307 C C . LEU A 1 302 ? -2.171 -11.007 -24.611 1.00 96.50 302 LEU A C 1
ATOM 2309 O O . LEU A 1 302 ? -1.326 -10.239 -25.064 1.00 96.50 302 LEU A O 1
ATOM 2313 N N . GLY A 1 303 ? -2.260 -12.267 -25.058 1.00 94.62 303 GLY A N 1
ATOM 2314 C CA . GLY A 1 303 ? -1.326 -12.844 -26.040 1.00 94.62 303 GLY A CA 1
ATOM 2315 C C . GLY A 1 303 ? -1.237 -12.081 -27.372 1.00 94.62 303 GLY A C 1
ATOM 2316 O O . GLY A 1 303 ? -0.182 -12.071 -28.007 1.00 94.62 303 GLY A O 1
ATOM 2317 N N . ALA A 1 304 ? -2.306 -11.379 -27.770 1.00 92.88 304 ALA A N 1
ATOM 2318 C CA . ALA A 1 304 ? -2.309 -10.506 -28.946 1.00 92.88 304 ALA A CA 1
ATOM 2319 C C . ALA A 1 304 ? -1.257 -9.382 -28.855 1.00 92.88 304 ALA A C 1
ATOM 2321 O O . ALA A 1 304 ? -0.671 -9.009 -29.871 1.00 92.88 304 ALA A O 1
ATOM 2322 N N . MET A 1 305 ? -0.953 -8.902 -27.644 1.00 92.69 305 MET A N 1
ATOM 2323 C CA . MET A 1 305 ? 0.075 -7.889 -27.402 1.00 92.69 305 MET A CA 1
ATOM 2324 C C . MET A 1 305 ? 1.461 -8.389 -27.829 1.00 92.69 305 MET A C 1
ATOM 2326 O O . MET A 1 305 ? 2.167 -7.689 -28.547 1.00 92.69 305 MET A O 1
ATOM 2330 N N . GLY A 1 306 ? 1.850 -9.615 -27.466 1.00 90.81 306 GLY A N 1
ATOM 2331 C CA . GLY A 1 306 ? 3.140 -10.183 -27.880 1.00 90.81 306 GLY A CA 1
ATOM 2332 C C . GLY A 1 306 ? 3.259 -10.396 -29.393 1.00 90.81 306 GLY A C 1
ATOM 2333 O O . GLY A 1 306 ? 4.354 -10.313 -29.943 1.00 90.81 306 GLY A O 1
ATOM 2334 N N . ILE A 1 307 ? 2.134 -10.618 -30.084 1.00 91.19 307 ILE A N 1
ATOM 2335 C CA . ILE A 1 307 ? 2.086 -10.697 -31.555 1.00 91.19 307 ILE A CA 1
ATOM 2336 C C . ILE A 1 307 ? 2.247 -9.305 -32.182 1.00 91.19 307 ILE A C 1
ATOM 2338 O O . ILE A 1 307 ? 2.919 -9.168 -33.202 1.00 91.19 307 ILE A O 1
ATOM 2342 N N . GLN A 1 308 ? 1.640 -8.278 -31.581 1.00 92.06 308 GLN A N 1
ATOM 2343 C CA . GLN A 1 308 ? 1.721 -6.891 -32.043 1.00 92.06 308 GLN A CA 1
ATOM 2344 C C . GLN A 1 308 ? 3.105 -6.267 -31.803 1.00 92.06 308 GLN A C 1
ATOM 2346 O O . GLN A 1 308 ? 3.556 -5.449 -32.605 1.00 92.06 308 GLN A O 1
ATOM 2351 N N . TYR A 1 309 ? 3.785 -6.670 -30.728 1.00 91.88 309 TYR A N 1
ATOM 2352 C CA . TYR A 1 309 ? 5.092 -6.153 -30.318 1.00 91.88 309 TYR A CA 1
ATOM 2353 C C . TYR A 1 309 ? 6.139 -7.277 -30.199 1.00 91.88 309 TYR A C 1
ATOM 2355 O O . TYR A 1 309 ? 6.630 -7.557 -29.102 1.00 91.88 309 TYR A O 1
ATOM 2363 N N . PRO A 1 310 ? 6.493 -7.957 -31.305 1.00 87.81 310 PRO A N 1
ATOM 2364 C CA . PRO A 1 310 ? 7.429 -9.070 -31.259 1.00 87.81 310 PRO A CA 1
ATOM 2365 C C . PRO A 1 310 ? 8.852 -8.588 -30.941 1.00 87.81 310 PRO A C 1
ATOM 2367 O O . PRO A 1 310 ? 9.362 -7.656 -31.560 1.00 87.81 310 PRO A O 1
ATOM 2370 N N . ALA A 1 311 ? 9.537 -9.267 -30.016 1.00 77.94 311 ALA A N 1
ATOM 2371 C CA . ALA A 1 311 ? 10.953 -9.004 -29.721 1.00 77.94 311 ALA A CA 1
ATOM 2372 C C . ALA A 1 311 ? 11.906 -9.654 -30.746 1.00 77.94 311 ALA A C 1
ATOM 2374 O O . ALA A 1 311 ? 13.021 -9.182 -30.981 1.00 77.94 311 ALA A O 1
ATOM 2375 N N . ALA A 1 312 ? 11.468 -10.751 -31.364 1.00 80.75 312 ALA A N 1
ATOM 2376 C CA . ALA A 1 312 ? 12.210 -11.487 -32.376 1.00 80.75 312 ALA A CA 1
ATOM 2377 C C . ALA A 1 312 ? 11.248 -12.172 -33.350 1.00 80.75 312 ALA A C 1
ATOM 2379 O O . ALA A 1 312 ? 10.131 -12.546 -32.990 1.00 80.75 312 ALA A O 1
ATOM 2380 N N . LEU A 1 313 ? 11.707 -12.371 -34.580 1.00 77.44 313 LEU A N 1
ATOM 2381 C CA . LEU A 1 313 ? 11.037 -13.221 -35.552 1.00 77.44 313 LEU A CA 1
ATOM 2382 C C . LEU A 1 313 ? 11.298 -14.687 -35.211 1.00 77.44 313 LEU A C 1
ATOM 2384 O O . LEU A 1 313 ? 12.414 -15.059 -34.827 1.00 77.44 313 LEU A O 1
ATOM 2388 N N . GLN A 1 314 ? 10.272 -15.522 -35.384 1.00 67.31 314 GLN A N 1
ATOM 2389 C CA . GLN A 1 314 ? 10.424 -16.961 -35.213 1.00 67.31 314 GLN A CA 1
ATOM 2390 C C . GLN A 1 314 ? 11.518 -17.494 -36.148 1.00 67.31 314 GLN A C 1
ATOM 2392 O O . GLN A 1 314 ? 11.617 -17.058 -37.300 1.00 67.31 314 GLN A O 1
ATOM 2397 N N . PRO A 1 315 ? 12.356 -18.423 -35.664 1.00 65.94 315 PRO A N 1
ATOM 2398 C CA . PRO A 1 315 ? 13.381 -19.017 -36.495 1.00 65.94 315 PRO A CA 1
ATOM 2399 C C . PRO A 1 315 ? 12.731 -19.796 -37.652 1.00 65.94 315 PRO A C 1
ATOM 2401 O O . PRO A 1 315 ? 11.779 -20.542 -37.422 1.00 65.94 315 PRO A O 1
ATOM 2404 N N . PRO A 1 316 ? 13.235 -19.667 -38.892 1.00 64.88 316 PRO A N 1
ATOM 2405 C CA . PRO A 1 316 ? 12.653 -20.333 -40.062 1.00 64.88 316 PRO A CA 1
ATOM 2406 C C . PRO A 1 316 ? 12.703 -21.870 -39.986 1.00 64.88 316 PRO A C 1
ATOM 2408 O O . PRO A 1 316 ? 11.975 -22.550 -40.702 1.00 64.88 316 PRO A O 1
ATOM 2411 N N . THR A 1 317 ? 13.553 -22.431 -39.121 1.00 69.12 317 THR A N 1
ATOM 2412 C CA . THR A 1 317 ? 13.663 -23.867 -38.824 1.00 69.12 317 THR A CA 1
ATOM 2413 C C . THR A 1 317 ? 13.936 -24.093 -37.331 1.00 69.12 317 THR A C 1
ATOM 2415 O O . THR A 1 317 ? 14.499 -23.217 -36.672 1.00 69.12 317 THR A O 1
ATOM 2418 N N . GLN A 1 318 ? 13.627 -25.283 -36.797 1.00 61.41 318 GLN A N 1
ATOM 2419 C CA . GLN A 1 318 ? 13.874 -25.621 -35.380 1.00 61.41 318 GLN A CA 1
ATOM 2420 C C . GLN A 1 318 ? 15.349 -25.489 -34.942 1.00 61.41 318 GLN A C 1
ATOM 2422 O O . GLN A 1 318 ? 15.611 -25.319 -33.756 1.00 61.41 318 GLN A O 1
ATOM 2427 N N . ASN A 1 319 ? 16.300 -25.501 -35.887 1.00 62.62 319 ASN A N 1
ATOM 2428 C CA . ASN A 1 319 ? 17.742 -25.427 -35.615 1.00 62.62 319 ASN A CA 1
ATOM 2429 C C . ASN A 1 319 ? 18.366 -24.055 -35.939 1.00 62.62 319 ASN A C 1
ATOM 2431 O O . ASN A 1 319 ? 19.578 -23.882 -35.816 1.00 62.62 319 ASN A O 1
ATOM 2435 N N . SER A 1 320 ? 17.567 -23.078 -36.377 1.00 63.72 320 SER A N 1
ATOM 2436 C CA . SER A 1 320 ? 18.040 -21.714 -36.653 1.00 63.72 320 SER A CA 1
ATOM 2437 C C . SER A 1 320 ? 17.831 -20.790 -35.454 1.00 63.72 320 SER A C 1
ATOM 2439 O O . SER A 1 320 ? 16.894 -20.963 -34.680 1.00 63.72 320 SER A O 1
ATOM 2441 N N . LYS A 1 321 ? 18.695 -19.781 -35.304 1.00 60.06 321 LYS A N 1
ATOM 2442 C CA . LYS A 1 321 ? 18.470 -18.686 -34.351 1.00 60.06 321 LYS A CA 1
ATOM 2443 C C . LYS A 1 321 ? 17.413 -17.742 -34.929 1.00 60.06 321 LYS A C 1
ATOM 2445 O O . LYS A 1 321 ? 17.443 -17.461 -36.125 1.00 60.06 321 LYS A O 1
ATOM 2450 N N . GLY A 1 322 ? 16.477 -17.283 -34.100 1.00 63.25 322 GLY A N 1
ATOM 2451 C CA . GLY A 1 322 ? 15.524 -16.244 -34.500 1.00 63.25 322 GLY A CA 1
ATOM 2452 C C . GLY A 1 322 ? 16.250 -14.933 -34.808 1.00 63.25 322 GLY A C 1
ATOM 2453 O O . GLY A 1 322 ? 17.307 -14.658 -34.236 1.00 63.25 322 GLY A O 1
ATOM 2454 N N . ASN A 1 323 ? 15.687 -14.121 -35.703 1.00 77.38 323 ASN A N 1
ATOM 2455 C CA . ASN A 1 323 ? 16.214 -12.784 -35.964 1.00 77.38 323 ASN A CA 1
ATOM 2456 C C . ASN A 1 323 ? 15.647 -11.821 -34.928 1.00 77.38 323 ASN A C 1
ATOM 2458 O O . ASN A 1 323 ? 14.430 -11.714 -34.785 1.00 77.38 323 ASN A O 1
ATOM 2462 N N . THR A 1 324 ? 16.518 -11.111 -34.217 1.00 83.81 324 THR A N 1
ATOM 2463 C CA . THR A 1 324 ? 16.060 -10.041 -33.332 1.00 83.81 324 THR A CA 1
ATOM 2464 C C . THR A 1 324 ? 15.492 -8.872 -34.136 1.00 83.81 324 THR A C 1
ATOM 2466 O O . THR A 1 324 ? 15.973 -8.575 -35.229 1.00 83.81 324 THR A O 1
ATOM 2469 N N . LEU A 1 325 ? 14.476 -8.210 -33.581 1.00 85.94 325 LEU A N 1
ATOM 2470 C CA . LEU A 1 325 ? 13.933 -6.952 -34.101 1.00 85.94 325 LEU A CA 1
ATOM 2471 C C . LEU A 1 325 ? 14.556 -5.719 -33.418 1.00 85.94 325 LEU A C 1
ATOM 2473 O O . LEU A 1 325 ? 14.152 -4.585 -33.678 1.00 85.94 325 LEU A O 1
ATOM 2477 N N . LEU A 1 326 ? 15.566 -5.931 -32.566 1.00 89.06 326 LEU A N 1
ATOM 2478 C CA . LEU A 1 326 ? 16.406 -4.872 -32.006 1.00 89.06 326 LEU A CA 1
ATOM 2479 C C . LEU A 1 326 ? 17.145 -4.138 -33.136 1.00 89.06 326 LEU A C 1
ATOM 2481 O O . LEU A 1 326 ? 17.763 -4.754 -34.003 1.00 89.06 326 LEU A O 1
ATOM 2485 N N . THR A 1 327 ? 17.136 -2.808 -33.089 1.00 90.94 327 THR A N 1
ATOM 2486 C CA . THR A 1 327 ? 17.960 -1.952 -33.948 1.00 90.94 327 THR A CA 1
ATOM 2487 C C . THR A 1 327 ? 19.186 -1.501 -33.168 1.00 90.94 327 THR A C 1
ATOM 2489 O O . THR A 1 327 ? 19.043 -0.797 -32.169 1.00 90.94 327 THR A O 1
ATOM 2492 N N . VAL A 1 328 ? 20.380 -1.869 -33.630 1.00 91.62 328 VAL A N 1
ATOM 2493 C CA . VAL A 1 328 ? 21.640 -1.319 -33.105 1.00 91.62 328 VAL A CA 1
ATOM 2494 C C . VAL A 1 328 ? 21.852 0.073 -33.698 1.00 91.62 328 VAL A C 1
ATOM 2496 O O . VAL A 1 328 ? 21.621 0.282 -34.891 1.00 91.62 328 VAL A O 1
ATOM 2499 N N . LEU A 1 329 ? 22.240 1.033 -32.862 1.00 92.12 329 LEU A N 1
ATOM 2500 C CA . LEU A 1 329 ? 22.427 2.425 -33.265 1.00 92.12 329 LEU A CA 1
ATOM 2501 C C . LEU A 1 329 ? 23.903 2.691 -33.591 1.00 92.12 329 LEU A C 1
ATOM 2503 O O . LEU A 1 329 ? 24.776 2.126 -32.931 1.00 92.12 329 LEU A O 1
ATOM 2507 N N . PRO A 1 330 ? 24.204 3.510 -34.614 1.00 91.56 330 PRO A N 1
ATOM 2508 C CA . PRO A 1 330 ? 25.572 3.934 -34.863 1.00 91.56 330 PRO A CA 1
ATOM 2509 C C . PRO A 1 330 ? 26.058 4.835 -33.718 1.00 91.56 330 PRO A C 1
ATOM 2511 O O . PRO A 1 330 ? 25.350 5.741 -33.287 1.00 91.56 330 PRO A O 1
ATOM 2514 N N . GLU A 1 331 ? 27.273 4.573 -33.253 1.00 87.38 331 GLU A N 1
ATOM 2515 C CA . GLU A 1 331 ? 27.977 5.297 -32.189 1.00 87.38 331 GLU A CA 1
ATOM 2516 C C . GLU A 1 331 ? 29.077 6.216 -32.736 1.00 87.38 331 GLU A C 1
ATOM 2518 O O . GLU A 1 331 ? 29.564 7.105 -32.038 1.00 87.38 331 GLU A O 1
ATOM 2523 N N . ARG A 1 332 ? 29.545 5.959 -33.967 1.00 85.12 332 ARG A N 1
ATOM 2524 C CA . ARG A 1 332 ? 30.715 6.630 -34.546 1.00 85.12 332 ARG A CA 1
ATOM 2525 C C . ARG A 1 332 ? 30.474 7.003 -36.004 1.00 85.12 332 ARG A C 1
ATOM 2527 O O . ARG A 1 332 ? 30.586 6.164 -36.895 1.00 85.12 332 ARG A O 1
ATOM 2534 N N . ASP A 1 333 ? 30.277 8.295 -36.243 1.00 85.50 333 ASP A N 1
ATOM 2535 C CA . ASP A 1 333 ? 30.021 8.861 -37.578 1.00 85.50 333 ASP A CA 1
ATOM 2536 C C . ASP A 1 333 ? 31.233 8.793 -38.525 1.00 85.50 333 ASP A C 1
ATOM 2538 O O . ASP A 1 333 ? 31.104 8.970 -39.735 1.00 85.50 333 ASP A O 1
ATOM 2542 N N . ALA A 1 334 ? 32.427 8.514 -37.992 1.00 87.62 334 ALA A N 1
ATOM 2543 C CA . ALA A 1 334 ? 33.656 8.372 -38.774 1.00 87.62 334 ALA A CA 1
ATOM 2544 C C . ALA A 1 334 ? 33.694 7.100 -39.646 1.00 87.62 334 ALA A C 1
ATOM 2546 O O . ALA A 1 334 ? 34.572 6.967 -40.500 1.00 87.62 334 ALA A O 1
ATOM 2547 N N . PHE A 1 335 ? 32.769 6.157 -39.438 1.00 90.00 335 PHE A N 1
ATOM 2548 C CA . PHE A 1 335 ? 32.706 4.893 -40.167 1.00 90.00 335 PHE A CA 1
ATOM 2549 C C . PHE A 1 335 ? 31.430 4.806 -41.000 1.00 90.00 335 PHE A C 1
ATOM 2551 O O . PHE A 1 335 ? 30.361 5.252 -40.593 1.00 90.00 335 PHE A O 1
ATOM 2558 N N . LEU A 1 336 ? 31.529 4.171 -42.169 1.00 89.56 336 LEU A N 1
ATOM 2559 C CA . LEU A 1 336 ? 30.351 3.831 -42.967 1.00 89.56 336 LEU A CA 1
ATOM 2560 C C . LEU A 1 336 ? 29.447 2.868 -42.185 1.00 89.56 336 LEU A C 1
ATOM 2562 O O . LEU A 1 336 ? 29.948 1.954 -41.537 1.00 89.56 336 LEU A O 1
ATOM 2566 N N . LEU A 1 337 ? 28.125 2.990 -42.341 1.00 89.12 337 LEU A N 1
ATOM 2567 C CA . LEU A 1 337 ? 27.135 2.105 -41.697 1.00 89.12 337 LEU A CA 1
ATOM 2568 C C . LEU A 1 337 ? 27.246 0.626 -42.119 1.00 89.12 337 LEU A C 1
ATOM 2570 O O . LEU A 1 337 ? 26.628 -0.247 -41.527 1.00 89.12 337 LEU A O 1
ATOM 2574 N N . THR A 1 338 ? 28.038 0.311 -43.143 1.00 88.69 338 THR A N 1
ATOM 2575 C CA . THR A 1 338 ? 28.370 -1.072 -43.520 1.00 88.69 338 THR A CA 1
ATOM 2576 C C . THR A 1 338 ? 29.527 -1.655 -42.703 1.00 88.69 338 THR A C 1
ATOM 2578 O O . THR A 1 338 ? 29.842 -2.835 -42.843 1.00 88.69 338 THR A O 1
ATOM 2581 N N . ASN A 1 339 ? 30.199 -0.843 -41.883 1.00 90.81 339 ASN A N 1
ATOM 2582 C CA . ASN A 1 339 ? 31.320 -1.239 -41.043 1.00 90.81 339 ASN A CA 1
ATOM 2583 C C . ASN A 1 339 ? 30.848 -1.423 -39.593 1.00 90.81 339 ASN A C 1
ATOM 2585 O O . ASN A 1 339 ? 30.273 -0.514 -39.001 1.00 90.81 339 ASN A O 1
ATOM 2589 N N . LEU A 1 340 ? 31.157 -2.577 -38.993 1.00 87.25 340 LEU A N 1
ATOM 2590 C CA . LEU A 1 340 ? 30.838 -2.877 -37.591 1.00 87.25 340 LEU A CA 1
ATOM 2591 C C . LEU A 1 340 ? 31.406 -1.839 -36.610 1.00 87.25 340 LEU A C 1
ATOM 2593 O O . LEU A 1 340 ? 30.804 -1.593 -35.570 1.00 87.25 340 LEU A O 1
ATOM 2597 N N . GLN A 1 341 ? 32.521 -1.186 -36.952 1.00 89.31 341 GLN A N 1
ATOM 2598 C CA . GLN A 1 341 ? 33.118 -0.128 -36.132 1.00 89.31 341 GLN A CA 1
ATOM 2599 C C . GLN A 1 341 ? 32.231 1.118 -35.994 1.00 89.31 341 GLN A C 1
ATOM 2601 O O . GLN A 1 341 ? 32.442 1.890 -35.063 1.00 89.31 341 GLN A O 1
ATOM 2606 N N . ALA A 1 342 ? 31.231 1.301 -36.867 1.00 91.50 342 ALA A N 1
ATOM 2607 C CA . ALA A 1 342 ? 30.240 2.365 -36.724 1.00 91.50 342 ALA A CA 1
ATOM 2608 C C . ALA A 1 342 ? 29.314 2.151 -35.515 1.00 91.50 342 ALA A C 1
ATOM 2610 O O . ALA A 1 342 ? 28.746 3.118 -35.029 1.00 91.50 342 ALA A O 1
ATOM 2611 N N . TYR A 1 343 ? 29.170 0.916 -35.020 1.00 92.56 343 TYR A N 1
ATOM 2612 C CA . TYR A 1 343 ? 28.180 0.514 -34.003 1.00 92.56 343 TYR A CA 1
ATOM 2613 C C . TYR A 1 343 ? 28.793 0.156 -32.645 1.00 92.56 343 TYR A C 1
ATOM 2615 O O . TYR A 1 343 ? 28.105 -0.324 -31.747 1.00 92.56 343 TYR A O 1
ATOM 2623 N N . VAL A 1 344 ? 30.105 0.327 -32.517 1.00 92.25 344 VAL A N 1
ATOM 2624 C CA . VAL A 1 344 ? 30.871 -0.038 -31.330 1.00 92.25 344 VAL A CA 1
ATOM 2625 C C . VAL A 1 344 ? 31.550 1.219 -30.819 1.00 92.25 344 VAL A C 1
ATOM 2627 O O . VAL A 1 344 ? 32.312 1.846 -31.557 1.00 92.25 344 VAL A O 1
ATOM 2630 N N . LEU A 1 345 ? 31.304 1.562 -29.554 1.00 90.25 345 LEU A N 1
ATOM 2631 C CA . LEU A 1 345 ? 31.993 2.642 -28.854 1.00 90.25 345 LEU A CA 1
ATOM 2632 C C . LEU A 1 345 ? 33.042 2.048 -27.903 1.00 90.25 345 LEU A C 1
ATOM 2634 O O . LEU A 1 345 ? 32.675 1.581 -26.824 1.00 90.25 345 LEU A O 1
ATOM 2638 N N . PRO A 1 346 ? 34.338 2.029 -28.264 1.00 90.25 346 PRO A N 1
ATOM 2639 C CA . PRO A 1 346 ? 35.383 1.543 -27.368 1.00 90.25 346 PRO A CA 1
ATOM 2640 C C . PRO A 1 346 ? 35.394 2.328 -26.056 1.00 90.25 346 PRO A C 1
ATOM 2642 O O . PRO A 1 346 ? 35.318 3.557 -26.065 1.00 90.25 346 PRO A O 1
ATOM 2645 N N . ALA A 1 347 ? 35.564 1.642 -24.924 1.00 85.56 347 ALA A N 1
ATOM 2646 C CA . ALA A 1 347 ? 35.598 2.305 -23.619 1.00 85.56 347 ALA A CA 1
ATOM 2647 C C . ALA A 1 347 ? 36.737 3.342 -23.511 1.00 85.56 347 ALA A C 1
ATOM 2649 O O . ALA A 1 347 ? 36.606 4.343 -22.808 1.00 85.56 347 ALA A O 1
ATOM 2650 N N . SER A 1 348 ? 37.832 3.149 -24.257 1.00 83.94 348 SER A N 1
ATOM 2651 C CA . SER A 1 348 ? 38.961 4.087 -24.327 1.00 83.94 348 SER A CA 1
ATOM 2652 C C . SER A 1 348 ? 38.600 5.458 -24.905 1.00 83.94 348 SER A C 1
ATOM 2654 O O . SER A 1 348 ? 39.264 6.437 -24.582 1.00 83.94 348 SER A O 1
ATOM 2656 N N . GLU A 1 349 ? 37.561 5.543 -25.739 1.00 84.69 349 GLU A N 1
ATOM 2657 C CA . GLU A 1 349 ? 37.104 6.802 -26.350 1.00 84.69 349 GLU A CA 1
ATOM 2658 C C . GLU A 1 349 ? 36.277 7.651 -25.365 1.00 84.69 349 GLU A C 1
ATOM 2660 O O . GLU A 1 349 ? 36.118 8.853 -25.560 1.00 84.69 349 GLU A O 1
ATOM 2665 N N . LEU A 1 350 ? 35.767 7.052 -24.280 1.00 78.75 350 LEU A N 1
ATOM 2666 C CA . LEU A 1 350 ? 34.949 7.751 -23.283 1.00 78.75 350 LEU A CA 1
ATOM 2667 C C . LEU A 1 350 ? 35.774 8.466 -22.213 1.00 78.75 350 LEU A C 1
ATOM 2669 O O . LEU A 1 350 ? 35.323 9.481 -21.687 1.00 78.75 350 LEU A O 1
ATOM 2673 N N . ALA A 1 351 ? 36.979 7.986 -21.896 1.00 73.62 351 ALA A N 1
ATOM 2674 C CA . ALA A 1 351 ? 37.805 8.591 -20.850 1.00 73.62 351 ALA A CA 1
ATOM 2675 C C . ALA A 1 351 ? 38.123 10.085 -21.101 1.00 73.62 351 ALA A C 1
ATOM 2677 O O . ALA A 1 351 ? 37.978 10.873 -20.162 1.00 73.62 351 ALA A O 1
ATOM 2678 N N . PRO A 1 352 ? 38.465 10.525 -22.333 1.00 79.38 352 PRO A N 1
ATOM 2679 C CA . PRO A 1 352 ? 38.642 11.948 -22.633 1.00 79.38 352 PRO A CA 1
ATOM 2680 C C . PRO A 1 352 ? 37.353 12.766 -22.490 1.00 79.38 352 PRO A C 1
ATOM 2682 O O . PRO A 1 352 ? 37.403 13.901 -22.031 1.00 79.38 352 PRO A O 1
ATOM 2685 N N . VAL A 1 353 ? 36.201 12.189 -22.852 1.00 79.12 353 VAL A N 1
ATOM 2686 C CA . VAL A 1 353 ? 34.889 12.856 -22.776 1.00 79.12 353 VAL A CA 1
ATOM 2687 C C . VAL A 1 353 ? 34.450 13.039 -21.325 1.00 79.12 353 VAL A C 1
ATOM 2689 O O . VAL A 1 353 ? 33.998 14.113 -20.946 1.00 79.12 353 VAL A O 1
ATOM 2692 N N . LEU A 1 354 ? 34.610 12.011 -20.493 1.00 76.06 354 LEU A N 1
ATOM 2693 C CA . LEU A 1 354 ? 34.249 12.059 -19.072 1.00 76.06 354 LEU A CA 1
ATOM 2694 C C . LEU A 1 354 ? 35.185 12.956 -18.260 1.00 76.06 354 LEU A C 1
ATOM 2696 O O . LEU A 1 354 ? 34.776 13.515 -17.249 1.00 76.06 354 LEU A O 1
ATOM 2700 N N . SER A 1 355 ? 36.424 13.110 -18.726 1.00 77.50 355 SER A N 1
ATOM 2701 C CA . SER A 1 355 ? 37.408 14.019 -18.136 1.00 77.50 355 SER A CA 1
ATOM 2702 C C . SER A 1 355 ? 37.255 15.466 -18.626 1.00 77.50 355 SER A C 1
ATOM 2704 O O . SER A 1 355 ? 37.993 16.337 -18.168 1.00 77.50 355 SER A O 1
ATOM 2706 N N . ASP A 1 356 ? 36.325 15.747 -19.550 1.00 82.31 356 ASP A N 1
ATOM 2707 C CA . ASP A 1 356 ? 36.026 17.107 -19.998 1.00 82.31 356 ASP A CA 1
ATOM 2708 C C . ASP A 1 356 ? 35.284 17.867 -18.882 1.00 82.31 356 ASP A C 1
ATOM 2710 O O . ASP A 1 356 ? 34.184 17.463 -18.489 1.00 82.31 356 ASP A O 1
ATOM 2714 N N . PRO A 1 357 ? 35.811 19.004 -18.391 1.00 80.31 357 PRO A N 1
ATOM 2715 C CA . PRO A 1 357 ? 35.151 19.797 -17.354 1.00 80.31 357 PRO A CA 1
ATOM 2716 C C . PRO A 1 357 ? 33.719 20.227 -17.708 1.00 80.31 357 PRO A C 1
ATOM 2718 O O . PRO A 1 357 ? 32.899 20.433 -16.816 1.00 80.31 357 PRO A O 1
ATOM 2721 N N . ARG A 1 358 ? 33.378 20.328 -19.002 1.00 81.88 358 ARG A N 1
ATOM 2722 C CA . ARG A 1 358 ? 32.019 20.653 -19.473 1.00 81.88 358 ARG A CA 1
ATOM 2723 C C . ARG A 1 358 ? 31.010 19.536 -19.195 1.00 81.88 358 ARG A C 1
ATOM 2725 O O . ARG A 1 358 ? 29.809 19.801 -19.140 1.00 81.88 358 ARG A O 1
ATOM 2732 N N . MET A 1 359 ? 31.492 18.308 -19.007 1.00 75.00 359 MET A N 1
ATOM 2733 C CA . MET A 1 359 ? 30.677 17.139 -18.688 1.00 75.00 359 MET A CA 1
ATOM 2734 C C . MET A 1 359 ? 30.457 16.954 -17.184 1.00 75.00 359 MET A C 1
ATOM 2736 O O . MET A 1 359 ? 29.553 16.212 -16.805 1.00 75.00 359 MET A O 1
ATOM 2740 N N . ALA A 1 360 ? 31.200 17.665 -16.326 1.00 71.94 360 ALA A N 1
ATOM 2741 C CA . ALA A 1 360 ? 31.124 17.513 -14.871 1.00 71.94 360 ALA A CA 1
ATOM 2742 C C . ALA A 1 360 ? 29.693 17.688 -14.335 1.00 71.94 360 ALA A C 1
ATOM 2744 O O . ALA A 1 360 ? 29.224 16.849 -13.569 1.00 71.94 360 ALA A O 1
ATOM 2745 N N . GLN A 1 361 ? 28.954 18.691 -14.820 1.00 69.94 361 GLN A N 1
ATOM 2746 C CA . GLN A 1 361 ? 27.561 18.928 -14.416 1.00 69.94 361 GLN A CA 1
ATOM 2747 C C . GLN A 1 361 ? 26.629 17.745 -14.723 1.00 69.94 361 GLN A C 1
ATOM 2749 O O . GLN A 1 361 ? 25.721 17.459 -13.949 1.00 69.94 361 GLN A O 1
ATOM 2754 N N . PHE A 1 362 ? 26.875 17.025 -15.821 1.00 65.00 362 PHE A N 1
ATOM 2755 C CA . PHE A 1 362 ? 26.075 15.869 -16.233 1.00 65.00 362 PHE A CA 1
ATOM 2756 C C . PHE A 1 362 ? 26.436 14.596 -15.458 1.00 65.00 362 PHE A C 1
ATOM 2758 O O . PHE A 1 362 ? 25.658 13.648 -15.446 1.00 65.00 362 PHE A O 1
ATOM 2765 N N . LEU A 1 363 ? 27.598 14.583 -14.800 1.00 65.62 363 LEU A N 1
ATOM 2766 C CA . LEU A 1 363 ? 28.070 13.501 -13.934 1.00 65.62 363 LEU A CA 1
ATOM 2767 C C . LEU A 1 363 ? 27.802 13.779 -12.445 1.00 65.62 363 LEU A C 1
ATOM 2769 O O . LEU A 1 363 ? 28.286 13.040 -11.592 1.00 65.62 363 LEU A O 1
ATOM 2773 N N . GLY A 1 364 ? 27.060 14.843 -12.119 1.00 68.25 364 GLY A N 1
ATOM 2774 C CA . GLY A 1 364 ? 26.781 15.232 -10.734 1.00 68.25 364 GLY A CA 1
ATOM 2775 C C . GLY A 1 364 ? 27.923 15.989 -10.049 1.00 68.25 364 GLY A C 1
ATOM 2776 O O . GLY A 1 364 ? 28.013 15.964 -8.828 1.00 68.25 364 GLY A O 1
ATOM 2777 N N . ASN A 1 365 ? 28.780 16.664 -10.822 1.00 73.62 365 ASN A N 1
ATOM 2778 C CA . ASN A 1 365 ? 29.965 17.399 -10.364 1.00 73.62 365 ASN A CA 1
ATOM 2779 C C . ASN A 1 365 ? 30.873 16.562 -9.440 1.00 73.62 365 ASN A C 1
ATOM 2781 O O . ASN A 1 365 ? 31.110 16.958 -8.296 1.00 73.62 365 ASN A O 1
ATOM 2785 N N . PRO A 1 366 ? 31.376 15.406 -9.914 1.00 75.38 366 PRO A N 1
ATOM 2786 C CA . PRO A 1 366 ? 32.218 14.541 -9.100 1.00 75.38 366 PRO A CA 1
ATOM 2787 C C . PRO A 1 366 ? 33.534 15.244 -8.749 1.00 75.38 366 PRO A C 1
ATOM 2789 O O . PRO A 1 366 ? 34.109 15.962 -9.571 1.00 75.38 366 PRO A O 1
ATOM 2792 N N . ASP A 1 367 ? 34.042 15.004 -7.541 1.00 81.44 367 ASP A N 1
ATOM 2793 C CA . ASP A 1 367 ? 35.411 15.384 -7.199 1.00 81.44 367 ASP A CA 1
ATOM 2794 C C . ASP A 1 367 ? 36.433 14.514 -7.960 1.00 81.44 367 ASP A C 1
ATOM 2796 O O . ASP A 1 367 ? 36.094 13.530 -8.625 1.00 81.44 367 ASP A O 1
ATOM 2800 N N . ALA A 1 368 ? 37.717 14.873 -7.882 1.00 81.62 368 ALA A N 1
ATOM 2801 C CA . ALA A 1 368 ? 38.766 14.166 -8.617 1.00 81.62 368 ALA A CA 1
ATOM 2802 C C . ALA A 1 368 ? 38.874 12.679 -8.225 1.00 81.62 368 ALA A C 1
ATOM 2804 O O . ALA A 1 368 ? 39.183 11.839 -9.071 1.00 81.62 368 ALA A O 1
ATOM 2805 N N . ALA A 1 369 ? 38.607 12.346 -6.959 1.00 82.56 369 ALA A N 1
ATOM 2806 C CA . ALA A 1 369 ? 38.641 10.972 -6.472 1.00 82.56 369 ALA A CA 1
ATOM 2807 C C . ALA A 1 369 ? 37.480 10.147 -7.047 1.00 82.56 369 ALA A C 1
ATOM 2809 O O . ALA A 1 369 ? 37.701 9.046 -7.549 1.00 82.56 369 ALA A O 1
ATOM 2810 N N . THR A 1 370 ? 36.269 10.705 -7.046 1.00 78.12 370 THR A N 1
ATOM 2811 C CA . THR A 1 370 ? 35.059 10.093 -7.609 1.00 78.12 370 THR A CA 1
ATOM 2812 C C . THR A 1 370 ? 35.185 9.922 -9.118 1.00 78.12 370 THR A C 1
ATOM 2814 O O . THR A 1 370 ? 34.869 8.856 -9.640 1.00 78.12 370 THR A O 1
ATOM 2817 N N . LEU A 1 371 ? 35.709 10.928 -9.826 1.00 77.94 371 LEU A N 1
ATOM 2818 C CA . LEU A 1 371 ? 35.957 10.837 -11.264 1.00 77.94 371 LEU A CA 1
ATOM 2819 C C . LEU A 1 371 ? 37.011 9.770 -11.592 1.00 77.94 371 LEU A C 1
ATOM 2821 O O . LEU A 1 371 ? 36.829 8.994 -12.525 1.00 77.94 371 LEU A O 1
ATOM 2825 N N . SER A 1 372 ? 38.091 9.686 -10.812 1.00 81.75 372 SER A N 1
ATOM 2826 C CA . SER A 1 372 ? 39.111 8.645 -10.978 1.00 81.75 372 SER A CA 1
ATOM 2827 C C . SER A 1 372 ? 38.541 7.246 -10.725 1.00 81.75 372 SER A C 1
ATOM 2829 O O . SER A 1 372 ? 38.725 6.347 -11.542 1.00 81.75 372 SER A O 1
ATOM 2831 N N . ALA A 1 373 ? 37.771 7.073 -9.645 1.00 79.75 373 ALA A N 1
ATOM 2832 C CA . ALA A 1 373 ? 37.095 5.815 -9.340 1.00 79.75 373 ALA A CA 1
ATOM 2833 C C . ALA A 1 373 ? 36.123 5.404 -10.457 1.00 79.75 373 ALA A C 1
ATOM 2835 O O . ALA A 1 373 ? 36.097 4.238 -10.843 1.00 79.75 373 ALA A O 1
ATOM 2836 N N . LEU A 1 374 ? 35.382 6.366 -11.017 1.00 75.44 374 LEU A N 1
ATOM 2837 C CA . LEU A 1 374 ? 34.506 6.167 -12.168 1.00 75.44 374 LEU A CA 1
ATOM 2838 C C . LEU A 1 374 ? 35.286 5.703 -13.408 1.00 75.44 374 LEU A C 1
ATOM 2840 O O . LEU A 1 374 ? 34.898 4.729 -14.045 1.00 75.44 374 LEU A O 1
ATOM 2844 N N . LEU A 1 375 ? 36.391 6.367 -13.750 1.00 77.88 375 LEU A N 1
ATOM 2845 C CA . LEU A 1 375 ? 37.225 5.993 -14.899 1.00 77.88 375 LEU A CA 1
ATOM 2846 C C . LEU A 1 375 ? 37.886 4.618 -14.713 1.00 77.88 375 LEU A C 1
ATOM 2848 O O . LEU A 1 375 ? 37.999 3.852 -15.670 1.00 77.88 375 LEU A O 1
ATOM 2852 N N . GLU A 1 376 ? 38.273 4.266 -13.487 1.00 81.00 376 GLU A N 1
ATOM 2853 C CA . GLU A 1 376 ? 38.803 2.939 -13.159 1.00 81.00 376 GLU A CA 1
ATOM 2854 C C . GLU A 1 376 ? 37.790 1.821 -13.444 1.00 81.00 376 GLU A C 1
ATOM 2856 O O . GLU A 1 376 ? 38.190 0.734 -13.865 1.00 81.00 376 GLU A O 1
ATOM 2861 N N . THR A 1 377 ? 36.478 2.060 -13.316 1.00 75.50 377 THR A N 1
ATOM 2862 C CA . THR A 1 377 ? 35.478 1.017 -13.621 1.00 75.50 377 THR A CA 1
ATOM 2863 C C . THR A 1 377 ? 35.465 0.629 -15.106 1.00 75.50 377 THR A C 1
ATOM 2865 O O . THR A 1 377 ? 35.128 -0.505 -15.456 1.00 75.50 377 THR A O 1
ATOM 2868 N N . PHE A 1 378 ? 35.928 1.514 -15.997 1.00 78.75 378 PHE A N 1
ATOM 2869 C CA . PHE A 1 378 ? 35.929 1.298 -17.448 1.00 78.75 378 PHE A CA 1
ATOM 2870 C C . PHE A 1 378 ? 37.042 0.364 -17.888 1.00 78.75 378 PHE A C 1
ATOM 2872 O O . PHE A 1 378 ? 36.983 -0.190 -18.986 1.00 78.75 378 PHE A O 1
ATOM 2879 N N . ARG A 1 379 ? 38.054 0.134 -17.043 1.00 82.50 379 ARG A N 1
ATOM 2880 C CA . ARG A 1 379 ? 39.175 -0.749 -17.385 1.00 82.50 379 ARG A CA 1
ATOM 2881 C C . ARG A 1 379 ? 38.723 -2.175 -17.704 1.00 82.50 379 ARG A C 1
ATOM 2883 O O . ARG A 1 379 ? 39.423 -2.870 -18.442 1.00 82.50 379 ARG A O 1
ATOM 2890 N N . TYR A 1 380 ? 37.568 -2.588 -17.182 1.00 84.19 380 TYR A N 1
ATOM 2891 C CA . TYR A 1 380 ? 36.961 -3.902 -17.398 1.00 84.19 380 TYR A CA 1
ATOM 2892 C C . TYR A 1 380 ? 36.050 -3.971 -18.627 1.00 84.19 380 TYR A C 1
ATOM 2894 O O . TYR A 1 380 ? 35.709 -5.067 -19.072 1.00 84.19 380 TYR A O 1
ATOM 2902 N N . ILE A 1 381 ? 35.675 -2.823 -19.189 1.00 87.12 381 ILE A N 1
ATOM 2903 C CA . ILE A 1 381 ? 34.762 -2.713 -20.324 1.00 87.12 381 ILE A CA 1
ATOM 2904 C C . ILE A 1 381 ? 35.591 -2.640 -21.600 1.00 87.12 381 ILE A C 1
ATOM 2906 O O . ILE A 1 381 ? 36.557 -1.883 -21.685 1.00 87.12 381 ILE A O 1
ATOM 2910 N N . ASP A 1 382 ? 35.233 -3.450 -22.587 1.00 89.44 382 ASP A N 1
ATOM 2911 C CA . ASP A 1 382 ? 35.856 -3.404 -23.906 1.00 89.44 382 ASP A CA 1
ATOM 2912 C C . ASP A 1 382 ? 35.199 -2.298 -24.738 1.00 89.44 382 ASP A C 1
ATOM 2914 O O . ASP A 1 382 ? 35.839 -1.338 -25.174 1.00 89.44 382 ASP A O 1
ATOM 2918 N N . TYR A 1 383 ? 33.875 -2.373 -24.863 1.00 90.12 383 TYR A N 1
ATOM 2919 C CA . TYR A 1 383 ? 33.095 -1.424 -25.640 1.00 90.12 383 TYR A CA 1
ATOM 2920 C C . TYR A 1 383 ? 31.643 -1.330 -25.177 1.00 90.12 383 TYR A C 1
ATOM 2922 O O . TYR A 1 383 ? 31.136 -2.181 -24.446 1.00 90.12 383 TYR A O 1
ATOM 2930 N N . PHE A 1 384 ? 30.973 -0.287 -25.651 1.00 89.19 384 PHE A N 1
ATOM 2931 C CA . PHE A 1 384 ? 29.550 -0.061 -25.490 1.00 89.19 384 PHE A CA 1
ATOM 2932 C C . PHE A 1 384 ? 28.817 -0.216 -26.822 1.00 89.19 384 PHE A C 1
ATOM 2934 O O . PHE A 1 384 ? 29.380 0.023 -27.894 1.00 89.19 384 PHE A O 1
ATOM 2941 N N . VAL A 1 385 ? 27.549 -0.608 -26.727 1.00 91.06 385 VAL A N 1
ATOM 2942 C CA . VAL A 1 385 ? 26.606 -0.700 -27.842 1.00 91.06 385 VAL A CA 1
ATOM 2943 C C . VAL A 1 385 ? 25.283 -0.096 -27.396 1.00 91.06 385 VAL A C 1
ATOM 2945 O O . VAL A 1 385 ? 24.690 -0.581 -26.431 1.00 91.06 385 VAL A O 1
ATOM 2948 N N . SER A 1 386 ? 24.781 0.917 -28.096 1.00 91.19 386 SER A N 1
ATOM 2949 C CA . SER A 1 386 ? 23.397 1.352 -27.923 1.00 91.19 386 SER A CA 1
ATOM 2950 C C . SER A 1 386 ? 22.489 0.687 -28.938 1.00 91.19 386 SER A C 1
ATOM 2952 O O . SER A 1 386 ? 22.851 0.371 -30.075 1.00 91.19 386 SER A O 1
ATOM 2954 N N . GLY A 1 387 ? 21.247 0.510 -28.530 1.00 91.62 387 GLY A N 1
ATOM 2955 C CA . GLY A 1 387 ? 20.216 0.030 -29.419 1.00 91.62 387 GLY A CA 1
ATOM 2956 C C . GLY A 1 387 ? 18.846 0.483 -28.977 1.00 91.62 387 GLY A C 1
ATOM 2957 O O . GLY A 1 387 ? 18.668 1.194 -27.986 1.00 91.62 387 GLY A O 1
ATOM 2958 N N . ARG A 1 388 ? 17.855 0.052 -29.740 1.00 92.50 388 ARG A N 1
ATOM 2959 C CA . ARG A 1 388 ? 16.451 0.233 -29.411 1.00 92.50 388 ARG A CA 1
ATOM 2960 C C . ARG A 1 388 ? 15.625 -0.960 -29.852 1.00 92.50 388 ARG A C 1
ATOM 2962 O O . ARG A 1 388 ? 15.989 -1.662 -30.793 1.00 92.50 388 ARG A O 1
ATOM 2969 N N . PHE A 1 389 ? 14.487 -1.140 -29.211 1.00 91.00 389 PHE A N 1
ATOM 2970 C CA . PHE A 1 389 ? 13.405 -1.997 -29.678 1.00 91.00 389 PHE A CA 1
ATOM 2971 C C . PHE A 1 389 ? 12.076 -1.278 -29.499 1.00 91.00 389 PHE A C 1
ATOM 2973 O O . PHE A 1 389 ? 11.989 -0.279 -28.787 1.00 91.00 389 PHE A O 1
ATOM 2980 N N . VAL A 1 390 ? 11.044 -1.789 -30.162 1.00 91.19 390 VAL A N 1
ATOM 2981 C CA . VAL A 1 390 ? 9.675 -1.323 -29.957 1.00 91.19 390 VAL A CA 1
ATOM 2982 C C . VAL A 1 390 ? 9.034 -2.180 -28.869 1.00 91.19 390 VAL A C 1
ATOM 2984 O O . VAL A 1 390 ? 9.072 -3.405 -28.949 1.00 91.19 390 VAL A O 1
ATOM 2987 N N . SER A 1 391 ? 8.452 -1.534 -27.865 1.00 90.50 391 SER A N 1
ATOM 2988 C CA . SER A 1 391 ? 7.703 -2.160 -26.770 1.00 90.50 391 SER A CA 1
ATOM 2989 C C . SER A 1 391 ? 6.329 -1.495 -26.654 1.00 90.50 391 SER A C 1
ATOM 2991 O O . SER A 1 391 ? 6.201 -0.328 -27.041 1.00 90.50 391 SER A O 1
ATOM 2993 N N . PRO A 1 392 ? 5.293 -2.175 -26.131 1.00 91.81 392 PRO A N 1
ATOM 2994 C CA . PRO A 1 392 ? 4.049 -1.498 -25.797 1.00 91.81 392 PRO A CA 1
ATOM 2995 C C . PRO A 1 392 ? 4.265 -0.512 -24.648 1.00 91.81 392 PRO A C 1
ATOM 2997 O O . PRO A 1 392 ? 4.803 -0.870 -23.601 1.00 91.81 392 PRO A O 1
ATOM 3000 N N . SER A 1 393 ? 3.780 0.710 -24.835 1.00 90.19 393 SER A N 1
ATOM 3001 C CA . SER A 1 393 ? 3.539 1.679 -23.772 1.00 90.19 393 SER A CA 1
ATOM 3002 C C . SER A 1 393 ? 2.096 1.550 -23.300 1.00 90.19 393 SER A C 1
ATOM 3004 O O . SER A 1 393 ? 1.179 1.635 -24.117 1.00 90.19 393 SER A O 1
ATOM 3006 N N . LEU A 1 394 ? 1.904 1.329 -21.998 1.00 88.62 394 LEU A N 1
ATOM 3007 C CA . LEU A 1 394 ? 0.599 1.091 -21.353 1.00 88.62 394 LEU A CA 1
ATOM 3008 C C . LEU A 1 394 ? 0.024 2.335 -20.659 1.00 88.62 394 LEU A C 1
ATOM 3010 O O . LEU A 1 394 ? -1.092 2.302 -20.156 1.00 88.62 39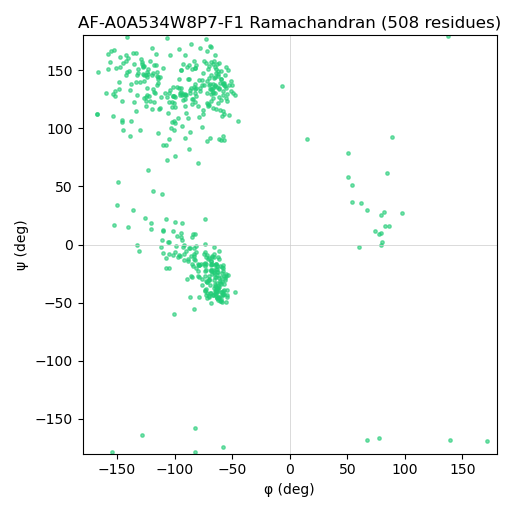4 LEU A O 1
ATOM 3014 N N . ILE A 1 395 ? 0.806 3.414 -20.605 1.00 83.94 395 ILE A N 1
ATOM 3015 C CA . ILE A 1 395 ? 0.461 4.688 -19.951 1.00 83.94 395 ILE A CA 1
ATOM 3016 C C . ILE A 1 395 ? 0.259 5.824 -20.958 1.00 83.94 395 ILE A C 1
ATOM 3018 O O . ILE A 1 395 ? -0.031 6.954 -20.574 1.00 83.94 395 ILE A O 1
ATOM 3022 N N . GLY A 1 396 ? 0.449 5.541 -22.247 1.00 67.69 396 GLY A N 1
ATOM 3023 C CA . GLY A 1 396 ? 0.266 6.514 -23.311 1.00 67.69 396 GLY A CA 1
ATOM 3024 C C . GLY A 1 396 ? -1.201 6.889 -23.475 1.00 67.69 396 GLY A C 1
ATOM 3025 O O . GLY A 1 396 ? -2.043 6.008 -23.609 1.00 67.69 396 GLY A O 1
ATOM 3026 N N . VAL A 1 397 ? -1.504 8.188 -23.499 1.00 62.31 397 VAL A N 1
ATOM 3027 C CA . VAL A 1 397 ? -2.832 8.700 -23.859 1.00 62.31 397 VAL A CA 1
ATOM 3028 C C . VAL A 1 397 ? -2.799 9.233 -25.293 1.00 62.31 397 VAL A C 1
ATOM 3030 O O . VAL A 1 397 ? -2.060 10.164 -25.600 1.00 62.31 397 VAL A O 1
ATOM 3033 N N . VAL A 1 398 ? -3.602 8.647 -26.191 1.00 54.84 398 VAL A N 1
ATOM 3034 C CA . VAL A 1 398 ? -3.745 9.121 -27.590 1.00 54.84 398 VAL A CA 1
ATOM 3035 C C . VAL A 1 398 ? -4.401 10.511 -27.636 1.00 54.84 398 VAL A C 1
ATOM 3037 O O . VAL A 1 398 ? -4.117 11.320 -28.518 1.00 54.84 398 VAL A O 1
ATOM 3040 N N . SER A 1 399 ? -5.262 10.799 -26.657 1.00 53.81 399 SER A N 1
ATOM 3041 C CA . SER A 1 399 ? -5.898 12.095 -26.423 1.00 53.81 399 SER A CA 1
ATOM 3042 C C . SER A 1 399 ? -6.206 12.245 -24.933 1.00 53.81 399 SER A C 1
ATOM 3044 O O . SER A 1 399 ? -6.787 11.332 -24.349 1.00 53.81 399 SER A O 1
ATOM 3046 N N . GLY A 1 400 ? -5.852 13.377 -24.330 1.00 57.75 400 GLY A N 1
ATOM 3047 C CA . GLY A 1 400 ? -6.010 13.613 -22.892 1.00 57.75 400 GLY A CA 1
ATOM 3048 C C . GLY A 1 400 ? -4.778 14.291 -22.308 1.00 57.75 400 GLY A C 1
ATOM 3049 O O . GLY A 1 400 ? -3.824 14.586 -23.031 1.00 57.75 400 GLY A O 1
ATOM 3050 N N . ALA A 1 401 ? -4.802 14.573 -21.012 1.00 56.91 401 ALA A N 1
ATOM 3051 C CA . ALA A 1 401 ? -3.661 15.180 -20.353 1.00 56.91 401 ALA A CA 1
ATOM 3052 C C . ALA A 1 401 ? -2.688 14.075 -19.878 1.00 56.91 401 ALA A C 1
ATOM 3054 O O . ALA A 1 401 ? -3.151 13.019 -19.451 1.00 56.91 401 ALA A O 1
ATOM 3055 N N . PRO A 1 402 ? -1.354 14.260 -19.941 1.00 53.91 402 PRO A N 1
ATOM 3056 C CA . PRO A 1 402 ? -0.375 13.218 -19.589 1.00 53.91 402 PRO A CA 1
ATOM 3057 C C . PRO A 1 402 ? -0.561 12.587 -18.198 1.00 53.91 402 PRO A C 1
ATOM 3059 O O . PRO A 1 402 ? -0.188 11.437 -17.983 1.00 53.91 402 PRO A O 1
ATOM 3062 N N . GLN A 1 403 ? -1.165 13.321 -17.260 1.00 54.28 403 GLN A N 1
ATOM 3063 C CA . GLN A 1 403 ? -1.522 12.846 -15.921 1.00 54.28 403 GLN A CA 1
ATOM 3064 C C . GLN A 1 403 ? -2.630 11.775 -15.886 1.00 54.28 403 GLN A C 1
ATOM 3066 O O . GLN A 1 403 ? -2.852 11.180 -14.837 1.00 54.28 403 GLN A O 1
ATOM 3071 N N . ASP A 1 404 ? -3.308 11.504 -17.004 1.00 63.22 404 ASP A N 1
ATOM 3072 C CA . ASP A 1 404 ? -4.302 10.428 -17.128 1.00 63.22 404 ASP A CA 1
ATOM 3073 C C . ASP A 1 404 ? -3.674 9.057 -17.457 1.00 63.22 404 ASP A C 1
ATOM 3075 O O . ASP A 1 404 ? -4.400 8.085 -17.694 1.00 63.22 404 ASP A O 1
ATOM 3079 N N . GLY A 1 405 ? -2.336 8.967 -17.467 1.00 73.75 405 GLY A N 1
ATOM 3080 C CA . GLY A 1 405 ? -1.570 7.749 -17.732 1.00 73.75 405 GLY A CA 1
ATOM 3081 C C . GLY A 1 405 ? -1.849 6.645 -16.711 1.00 73.75 405 GLY A C 1
ATOM 3082 O O . GLY A 1 405 ? -1.186 6.535 -15.684 1.00 73.75 405 GLY A O 1
ATOM 3083 N N . THR A 1 406 ? -2.837 5.811 -17.015 1.00 80.81 406 THR A N 1
ATOM 3084 C CA . THR A 1 406 ? -3.269 4.651 -16.229 1.00 80.81 406 THR A CA 1
ATOM 3085 C C . THR A 1 406 ? -3.303 3.430 -17.133 1.00 80.81 406 THR A C 1
ATOM 3087 O O . THR A 1 406 ? -3.500 3.555 -18.342 1.00 80.81 406 THR A O 1
ATOM 3090 N N . PHE A 1 407 ? -3.115 2.243 -16.560 1.00 87.44 407 PHE A N 1
ATOM 3091 C CA . PHE A 1 407 ? -3.276 1.012 -17.326 1.00 87.44 407 PHE A CA 1
ATOM 3092 C C . PHE A 1 407 ? -4.762 0.823 -17.627 1.00 87.44 407 PHE A C 1
ATOM 3094 O O . PHE A 1 407 ? -5.581 0.725 -16.717 1.00 87.44 407 PHE A O 1
ATOM 3101 N N . GLN A 1 408 ? -5.110 0.770 -18.909 1.00 87.12 408 GLN A N 1
ATOM 3102 C CA . GLN A 1 408 ? -6.470 0.480 -19.355 1.00 87.12 408 GLN A CA 1
ATOM 3103 C C . GLN A 1 408 ? -6.503 -0.948 -19.888 1.00 87.12 408 GLN A C 1
ATOM 3105 O O . GLN A 1 408 ? -6.198 -1.193 -21.057 1.00 87.12 408 GLN A O 1
ATOM 3110 N N . ILE A 1 409 ? -6.802 -1.896 -19.001 1.00 89.12 409 ILE A N 1
ATOM 3111 C CA . ILE A 1 409 ? -6.749 -3.329 -19.290 1.00 89.12 409 ILE A CA 1
ATOM 3112 C C . ILE A 1 409 ? -8.100 -3.964 -18.966 1.00 89.12 409 ILE A C 1
ATOM 3114 O O . ILE A 1 409 ? -8.610 -3.855 -17.854 1.00 89.12 409 ILE A O 1
ATOM 3118 N N . ASP A 1 410 ? -8.654 -4.673 -19.945 1.00 89.62 410 ASP A N 1
ATOM 3119 C CA . ASP A 1 410 ? -9.797 -5.561 -19.780 1.00 89.62 410 ASP A CA 1
ATOM 3120 C C . ASP A 1 410 ? -9.343 -6.999 -20.049 1.00 89.62 410 ASP A C 1
ATOM 3122 O O . ASP A 1 410 ? -9.283 -7.476 -21.187 1.00 89.62 410 ASP A O 1
ATOM 3126 N N . LEU A 1 411 ? -9.017 -7.709 -18.969 1.00 91.69 411 LEU A N 1
ATOM 3127 C CA . LEU A 1 411 ? -8.598 -9.107 -19.042 1.00 91.69 411 LEU A CA 1
ATOM 3128 C C . LEU A 1 411 ? -9.730 -10.054 -19.464 1.00 91.69 411 LEU A C 1
ATOM 3130 O O . LEU A 1 411 ? -9.437 -11.135 -19.970 1.00 91.69 411 LEU A O 1
ATOM 3134 N N . GLY A 1 412 ? -10.998 -9.672 -19.272 1.00 89.31 412 GLY A N 1
ATOM 3135 C CA . GLY A 1 412 ? -12.149 -10.459 -19.720 1.00 89.31 412 GLY A CA 1
ATOM 3136 C C . GLY A 1 412 ? -12.316 -10.403 -21.238 1.00 89.31 412 GLY A C 1
ATOM 3137 O O . GLY A 1 412 ? -12.599 -11.422 -21.865 1.00 89.31 412 GLY A O 1
ATOM 3138 N N . ALA A 1 413 ? -12.073 -9.232 -21.829 1.00 91.06 413 ALA A N 1
ATOM 3139 C CA . ALA A 1 413 ? -12.053 -9.033 -23.277 1.00 91.06 413 ALA A CA 1
ATOM 3140 C C . ALA A 1 413 ? -10.708 -9.404 -23.932 1.00 91.06 413 ALA A C 1
ATOM 3142 O O . ALA A 1 413 ? -10.629 -9.480 -25.159 1.00 91.06 413 ALA A O 1
ATOM 3143 N N . GLY A 1 414 ? -9.648 -9.612 -23.142 1.00 92.75 414 GLY A N 1
ATOM 3144 C CA . GLY A 1 414 ? -8.289 -9.823 -23.648 1.00 92.75 414 GLY A CA 1
ATOM 3145 C C . GLY A 1 414 ? -7.700 -8.576 -24.316 1.00 92.75 414 GLY A C 1
ATOM 3146 O O . GLY A 1 414 ? -6.911 -8.683 -25.254 1.00 92.75 414 GLY A O 1
ATOM 3147 N N . GLN A 1 415 ? -8.115 -7.390 -23.868 1.00 90.44 415 GLN A N 1
ATOM 3148 C CA . GLN A 1 415 ? -7.730 -6.108 -24.449 1.00 90.44 415 GLN A CA 1
ATOM 3149 C C . GLN A 1 415 ? -6.892 -5.293 -23.467 1.00 90.44 415 GLN A C 1
ATOM 3151 O O . GLN A 1 415 ? -7.149 -5.266 -22.266 1.00 90.44 415 GLN A O 1
ATOM 3156 N N . ALA A 1 416 ? -5.896 -4.597 -23.998 1.00 90.94 416 ALA A N 1
ATOM 3157 C CA . ALA A 1 416 ? -5.128 -3.596 -23.279 1.00 90.94 416 ALA A CA 1
ATOM 3158 C C . ALA A 1 416 ? -4.908 -2.407 -24.211 1.00 90.94 416 ALA A C 1
ATOM 3160 O O . ALA A 1 416 ? -4.614 -2.594 -25.395 1.00 90.94 416 ALA A O 1
ATOM 3161 N N . HIS A 1 417 ? -5.045 -1.192 -23.690 1.00 89.19 417 HIS A N 1
ATOM 3162 C CA . HIS A 1 417 ? -4.631 -0.013 -24.431 1.00 89.19 417 HIS A CA 1
ATOM 3163 C C . HIS A 1 417 ? -3.105 0.033 -24.504 1.00 89.19 417 HIS A C 1
ATOM 3165 O O . HIS A 1 417 ? -2.426 0.070 -23.478 1.00 89.19 417 HIS A O 1
ATOM 3171 N N . THR A 1 418 ? -2.569 0.033 -25.721 1.00 90.12 418 THR A N 1
ATOM 3172 C CA . THR A 1 418 ? -1.130 0.116 -25.956 1.00 90.12 418 THR A CA 1
ATOM 3173 C C . THR A 1 418 ? -0.813 0.991 -27.156 1.00 90.12 418 THR A C 1
ATOM 3175 O O . THR A 1 418 ? -1.526 0.987 -28.160 1.00 90.12 418 THR A O 1
ATOM 3178 N N . GLN A 1 419 ? 0.331 1.665 -27.100 1.00 88.50 419 GLN A N 1
ATOM 3179 C CA . GLN A 1 419 ? 0.941 2.321 -28.255 1.00 88.50 419 GLN A CA 1
ATOM 3180 C C . GLN A 1 419 ? 2.400 1.870 -28.418 1.00 88.50 419 GLN A C 1
ATOM 3182 O O . GLN A 1 419 ? 3.053 1.565 -27.421 1.00 88.50 419 GLN A O 1
ATOM 3187 N N . PRO A 1 420 ? 2.929 1.773 -29.651 1.00 90.44 420 PRO A N 1
ATOM 3188 C CA . PRO A 1 420 ? 4.337 1.455 -29.859 1.00 90.44 420 PRO A CA 1
ATOM 3189 C C . PRO A 1 420 ? 5.231 2.566 -29.309 1.00 90.44 420 PRO A C 1
ATOM 3191 O O . PRO A 1 420 ? 5.066 3.732 -29.659 1.00 90.44 420 PRO A O 1
ATOM 3194 N N . GLU A 1 421 ? 6.224 2.192 -28.510 1.00 89.06 421 GLU A N 1
ATOM 3195 C CA . GLU A 1 421 ? 7.237 3.109 -28.000 1.00 89.06 421 GLU A CA 1
ATOM 3196 C C . GLU A 1 421 ? 8.639 2.545 -28.233 1.00 89.06 421 GLU A C 1
ATOM 3198 O O . GLU A 1 421 ? 8.879 1.343 -28.104 1.00 89.06 421 GLU A O 1
ATOM 3203 N N . ASN A 1 422 ? 9.573 3.420 -28.616 1.00 90.44 422 ASN A N 1
ATOM 3204 C CA . ASN A 1 422 ? 1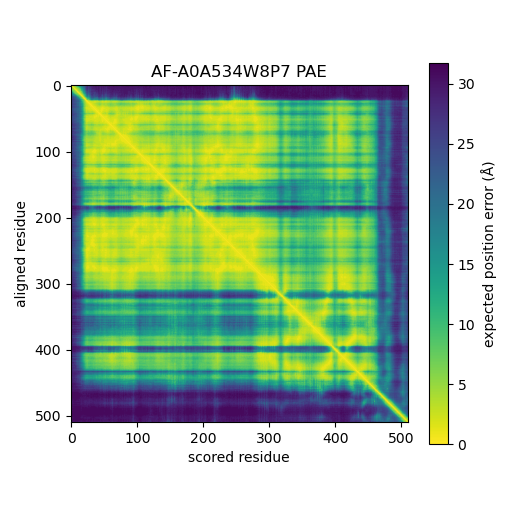0.974 3.043 -28.759 1.00 90.44 422 ASN A CA 1
ATOM 3205 C C . ASN A 1 422 ? 11.627 3.004 -27.378 1.00 90.44 422 ASN A C 1
ATOM 3207 O O . ASN A 1 422 ? 11.914 4.048 -26.797 1.00 90.44 422 ASN A O 1
ATOM 3211 N N . VAL A 1 423 ? 11.945 1.806 -26.904 1.00 88.94 423 VAL A N 1
ATOM 3212 C CA . VAL A 1 423 ? 12.758 1.612 -25.708 1.00 88.94 423 VAL A CA 1
ATOM 3213 C C . VAL A 1 423 ? 14.214 1.533 -26.132 1.00 88.94 423 VAL A C 1
ATOM 3215 O O . VAL A 1 423 ? 14.632 0.611 -26.833 1.00 88.94 423 VAL A O 1
ATOM 3218 N N . THR A 1 424 ? 14.994 2.527 -25.728 1.00 89.50 424 THR A N 1
ATOM 3219 C CA . THR A 1 424 ? 16.441 2.567 -25.963 1.00 89.50 424 THR A CA 1
ATOM 3220 C C . THR A 1 424 ? 17.196 1.875 -24.836 1.00 89.50 424 THR A C 1
ATOM 3222 O O . THR A 1 424 ? 16.862 2.073 -23.669 1.00 89.50 424 THR A O 1
ATOM 3225 N N . PHE A 1 425 ? 18.265 1.161 -25.167 1.00 88.00 425 PHE A N 1
ATOM 3226 C CA . PHE A 1 425 ? 19.181 0.562 -24.202 1.00 88.00 425 PHE A CA 1
ATOM 3227 C C . PHE A 1 425 ? 20.629 0.943 -24.516 1.00 88.00 425 PHE A C 1
ATOM 3229 O O . PHE A 1 425 ? 20.970 1.265 -25.654 1.00 88.00 425 PHE A O 1
ATOM 3236 N N . LEU A 1 426 ? 21.469 0.874 -23.487 1.00 87.69 426 LEU A N 1
ATOM 3237 C CA . LEU A 1 426 ? 22.923 0.912 -23.578 1.00 87.69 426 LEU A CA 1
ATOM 3238 C C . LEU A 1 426 ? 23.441 -0.408 -23.004 1.00 87.69 426 LEU A C 1
ATOM 3240 O O . LEU A 1 426 ? 22.984 -0.841 -21.949 1.00 87.69 426 LEU A O 1
ATOM 3244 N N . LEU A 1 427 ? 24.371 -1.048 -23.700 1.00 89.25 427 LEU A N 1
ATOM 3245 C CA . LEU A 1 427 ? 25.002 -2.296 -23.295 1.00 89.25 427 LEU A CA 1
ATOM 3246 C C . LEU A 1 427 ? 26.501 -2.053 -23.122 1.00 89.25 427 LEU A C 1
ATOM 3248 O O . LEU A 1 427 ? 27.154 -1.651 -24.079 1.00 89.25 427 LEU A O 1
ATOM 3252 N N . ALA A 1 428 ? 27.049 -2.328 -21.937 1.00 88.31 428 ALA A N 1
ATOM 3253 C CA . ALA A 1 428 ? 28.495 -2.465 -21.753 1.00 88.31 428 ALA A CA 1
ATOM 3254 C C . ALA A 1 428 ? 28.901 -3.921 -21.968 1.00 88.31 428 ALA A C 1
ATOM 3256 O O . ALA A 1 428 ? 28.348 -4.825 -21.340 1.00 88.31 428 ALA A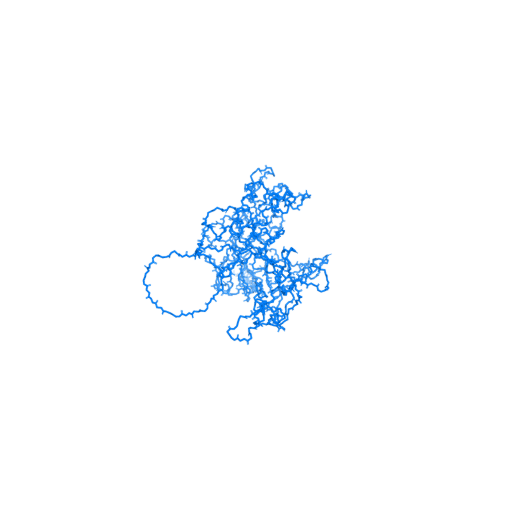 O 1
ATOM 3257 N N . VAL A 1 429 ? 29.894 -4.139 -22.825 1.00 90.44 429 VAL A N 1
ATOM 3258 C CA . VAL A 1 429 ? 30.473 -5.457 -23.075 1.00 90.44 429 VAL A CA 1
ATOM 3259 C C . VAL A 1 429 ? 31.830 -5.545 -22.376 1.00 90.44 429 VAL A C 1
ATOM 3261 O O . VAL A 1 429 ? 32.701 -4.710 -22.631 1.00 90.44 429 VAL A O 1
ATOM 3264 N N . PRO A 1 430 ? 32.038 -6.528 -21.484 1.00 89.25 430 PRO A N 1
ATOM 3265 C CA . PRO A 1 430 ? 33.297 -6.669 -20.770 1.00 89.25 430 PRO A CA 1
ATOM 3266 C C . PRO A 1 430 ? 34.408 -7.218 -21.672 1.00 89.25 430 PRO A C 1
ATOM 3268 O O . PRO A 1 430 ? 34.159 -7.892 -22.675 1.00 89.25 430 PRO A O 1
ATOM 3271 N N . LYS A 1 431 ? 35.659 -6.969 -21.275 1.00 89.50 431 LYS A N 1
ATOM 3272 C CA . LYS A 1 431 ? 36.838 -7.564 -21.914 1.00 89.50 431 LYS A CA 1
ATOM 3273 C C . LYS A 1 431 ? 36.881 -9.065 -21.657 1.00 89.50 431 LYS A C 1
ATOM 3275 O O . LYS A 1 431 ? 36.756 -9.513 -20.517 1.00 89.50 431 LYS A O 1
ATOM 3280 N N . ALA A 1 432 ? 37.133 -9.838 -22.709 1.00 89.56 432 ALA A N 1
ATOM 3281 C CA . ALA A 1 432 ? 37.428 -11.255 -22.562 1.00 89.56 432 ALA A CA 1
ATOM 3282 C C . ALA A 1 432 ? 38.763 -11.458 -21.821 1.00 89.56 432 ALA A C 1
ATOM 3284 O O . ALA A 1 432 ? 39.723 -10.713 -22.018 1.00 89.56 432 ALA A O 1
ATOM 3285 N N . ASN A 1 433 ? 38.837 -12.489 -20.985 1.00 85.44 433 ASN A N 1
ATOM 3286 C CA . ASN A 1 433 ? 40.060 -12.928 -20.320 1.00 85.44 433 ASN A CA 1
ATOM 3287 C C . ASN A 1 433 ? 40.114 -14.464 -20.257 1.00 85.44 433 ASN A C 1
ATOM 3289 O O . ASN A 1 433 ? 39.194 -15.145 -20.705 1.00 85.44 433 ASN A O 1
ATOM 3293 N N . GLY A 1 434 ? 41.192 -15.024 -19.702 1.00 81.88 434 GLY A N 1
ATOM 3294 C CA . GLY A 1 434 ? 41.395 -16.478 -19.662 1.00 81.88 434 GLY A CA 1
ATOM 3295 C C . GLY A 1 434 ? 40.301 -17.276 -18.935 1.00 81.88 434 GLY A C 1
ATOM 3296 O O . GLY A 1 434 ? 40.185 -18.473 -19.176 1.00 81.88 434 GLY A O 1
ATOM 3297 N N . ALA A 1 435 ? 39.498 -16.636 -18.078 1.00 83.00 435 ALA A N 1
ATOM 3298 C CA . ALA A 1 435 ? 38.402 -17.266 -17.339 1.00 83.00 435 ALA A CA 1
ATOM 3299 C C . ALA A 1 435 ? 37.001 -16.876 -17.854 1.00 83.00 435 ALA A C 1
ATOM 3301 O O . ALA A 1 435 ? 36.041 -17.598 -17.597 1.00 83.00 435 ALA A O 1
ATOM 3302 N N . HIS A 1 436 ? 36.870 -15.763 -18.584 1.00 82.06 436 HIS A N 1
ATOM 3303 C CA . HIS A 1 436 ? 35.589 -15.210 -19.025 1.00 82.06 436 HIS A CA 1
ATOM 3304 C C . HIS A 1 436 ? 35.651 -14.833 -20.503 1.00 82.06 436 HIS A C 1
ATOM 3306 O O . HIS A 1 436 ? 36.366 -13.910 -20.891 1.00 82.06 436 HIS A O 1
ATOM 3312 N N . VAL A 1 437 ? 34.868 -15.525 -21.326 1.00 88.81 437 VAL A N 1
ATOM 3313 C CA . VAL A 1 437 ? 34.768 -15.287 -22.771 1.00 88.81 437 VAL A CA 1
ATOM 3314 C C . VAL A 1 437 ? 33.301 -15.126 -23.184 1.00 88.81 437 VAL A C 1
ATOM 3316 O O . VAL A 1 437 ? 32.423 -15.645 -22.492 1.00 88.81 437 VAL A O 1
ATOM 3319 N N . PRO A 1 438 ? 33.007 -14.428 -24.296 1.00 84.94 438 PRO A N 1
ATOM 3320 C CA . PRO A 1 438 ? 31.645 -14.308 -24.805 1.00 84.94 438 PRO A CA 1
ATOM 3321 C C . PRO A 1 438 ? 31.016 -15.679 -25.141 1.00 84.94 438 PRO A C 1
ATOM 3323 O O . PRO A 1 438 ? 31.727 -16.570 -25.612 1.00 84.94 438 PRO A O 1
ATOM 3326 N N . PRO A 1 439 ? 29.684 -15.839 -25.011 1.00 87.81 439 PRO A N 1
ATOM 3327 C CA . PRO A 1 439 ? 28.727 -14.847 -24.523 1.00 87.81 439 PRO A CA 1
ATOM 3328 C C . PRO A 1 439 ? 28.813 -14.668 -23.002 1.00 87.81 439 PRO A C 1
ATOM 3330 O O . PRO A 1 439 ? 28.888 -15.637 -22.251 1.00 87.81 439 PRO A O 1
ATOM 3333 N N . PHE A 1 440 ? 28.768 -13.417 -22.550 1.00 86.88 440 PHE A N 1
ATOM 3334 C CA . PHE A 1 440 ? 28.798 -13.103 -21.125 1.00 86.88 440 PHE A CA 1
ATOM 3335 C C . PHE A 1 440 ? 27.403 -13.230 -20.492 1.00 86.88 440 PHE A C 1
ATOM 3337 O O . PHE A 1 440 ? 26.397 -12.989 -21.170 1.00 86.88 440 PHE A O 1
ATOM 3344 N N . PRO A 1 441 ? 27.318 -13.548 -19.186 1.00 85.75 441 PRO A N 1
ATOM 3345 C CA . PRO A 1 441 ? 26.088 -13.374 -18.422 1.00 85.75 441 PRO A CA 1
ATOM 3346 C C . PRO A 1 441 ? 25.559 -11.940 -18.557 1.00 85.75 441 PRO A C 1
ATOM 3348 O O . PRO A 1 441 ? 26.328 -10.982 -18.520 1.00 85.75 441 PRO A O 1
ATOM 3351 N N . THR A 1 442 ? 24.245 -11.790 -18.728 1.00 85.44 442 THR A N 1
ATOM 3352 C CA . THR A 1 442 ? 23.600 -10.483 -18.924 1.00 85.44 442 THR A CA 1
ATOM 3353 C C . THR A 1 442 ? 22.898 -10.036 -17.649 1.00 85.44 442 THR A C 1
ATOM 3355 O O . THR A 1 442 ? 22.142 -10.802 -17.053 1.00 85.44 442 THR A O 1
ATOM 3358 N N . VAL A 1 443 ? 23.111 -8.777 -17.268 1.00 84.69 443 VAL A N 1
ATOM 3359 C CA . VAL A 1 443 ? 22.393 -8.099 -16.184 1.00 84.69 443 VAL A CA 1
ATOM 3360 C C . VAL A 1 443 ? 21.637 -6.919 -16.784 1.00 84.69 443 VAL A C 1
ATOM 3362 O O . VAL A 1 443 ? 22.212 -6.135 -17.536 1.00 84.69 443 VAL A O 1
ATOM 3365 N N . LEU A 1 444 ? 20.351 -6.795 -16.458 1.00 84.69 444 LEU A N 1
ATOM 3366 C CA . LEU A 1 444 ? 19.545 -5.631 -16.816 1.00 84.69 444 LEU A CA 1
ATOM 3367 C C . LEU A 1 444 ? 19.550 -4.649 -15.644 1.00 84.69 444 LEU A C 1
ATOM 3369 O O . LEU A 1 444 ? 19.271 -5.035 -14.510 1.00 84.69 444 LEU A O 1
ATOM 3373 N N . ALA A 1 445 ? 19.866 -3.388 -15.925 1.00 80.19 445 ALA A N 1
ATOM 3374 C CA . ALA A 1 445 ? 19.831 -2.301 -14.957 1.00 80.19 445 ALA A CA 1
ATOM 3375 C C . ALA A 1 445 ? 18.919 -1.189 -15.486 1.00 80.19 445 ALA A C 1
ATOM 3377 O O . ALA A 1 445 ? 19.061 -0.759 -16.631 1.00 80.19 445 ALA A O 1
ATOM 3378 N N . GLY A 1 446 ? 17.976 -0.751 -14.656 1.00 76.06 446 GLY A N 1
ATOM 3379 C CA . GLY A 1 446 ? 17.131 0.415 -14.903 1.00 76.06 446 GLY A CA 1
ATOM 3380 C C . GLY A 1 446 ? 17.474 1.504 -13.900 1.00 76.06 446 GLY A C 1
ATOM 3381 O O . GLY A 1 446 ? 17.799 1.184 -12.757 1.00 76.06 446 GLY A O 1
ATOM 3382 N N . HIS A 1 447 ? 17.422 2.763 -14.333 1.00 71.69 447 HIS A N 1
ATOM 3383 C CA . HIS A 1 447 ? 17.750 3.881 -13.461 1.00 71.69 447 HIS A CA 1
ATOM 3384 C C . HIS A 1 447 ? 16.557 4.388 -12.658 1.00 71.69 447 HIS A C 1
ATOM 3386 O O . HIS A 1 447 ? 15.404 4.253 -13.068 1.00 71.69 447 HIS A O 1
ATOM 3392 N N . GLY A 1 448 ? 16.852 4.995 -11.509 1.00 63.25 448 GLY A N 1
ATOM 3393 C CA . GLY A 1 448 ? 15.854 5.646 -10.664 1.00 63.25 448 GLY A CA 1
ATOM 3394 C C . GLY A 1 448 ? 15.326 6.965 -11.240 1.00 63.25 448 GLY A C 1
ATOM 3395 O O . GLY A 1 448 ? 15.785 7.466 -12.274 1.00 63.25 448 GLY A O 1
ATOM 3396 N N . TYR A 1 449 ? 14.361 7.555 -10.532 1.00 55.34 449 TYR A N 1
ATOM 3397 C CA . TYR A 1 449 ? 13.827 8.886 -10.828 1.00 55.34 449 TYR A CA 1
ATOM 3398 C C . TYR A 1 449 ? 14.950 9.936 -10.822 1.00 55.34 449 TYR A C 1
ATOM 3400 O O . TYR A 1 449 ? 15.822 9.896 -9.958 1.00 55.34 449 TYR A O 1
ATOM 3408 N N . THR A 1 450 ? 14.944 10.859 -11.791 1.00 59.28 450 THR A N 1
ATOM 3409 C CA . THR A 1 450 ? 16.027 11.832 -12.096 1.00 59.28 450 THR A CA 1
ATOM 3410 C C . THR A 1 450 ? 17.398 11.249 -12.472 1.00 59.28 450 THR A C 1
ATOM 3412 O O . THR A 1 450 ? 18.302 12.010 -12.809 1.00 59.28 450 THR A O 1
ATOM 3415 N N . GLY A 1 451 ? 17.556 9.922 -12.461 1.00 61.09 451 GLY A N 1
ATOM 3416 C CA . GLY A 1 451 ? 18.762 9.241 -12.925 1.00 61.09 451 GLY A CA 1
ATOM 3417 C C . GLY A 1 451 ? 18.836 9.160 -14.450 1.00 61.09 451 GLY A C 1
ATOM 3418 O O . GLY A 1 451 ? 17.859 9.419 -15.157 1.00 61.09 451 GLY A O 1
ATOM 3419 N N . ALA A 1 452 ? 19.999 8.760 -14.961 1.00 63.97 452 ALA A N 1
ATOM 3420 C CA . ALA A 1 452 ? 20.198 8.497 -16.378 1.00 63.97 452 ALA A CA 1
ATOM 3421 C C . ALA A 1 452 ? 20.719 7.073 -16.585 1.00 63.97 452 ALA A C 1
ATOM 3423 O O . ALA A 1 452 ? 21.491 6.542 -15.795 1.00 63.97 452 ALA A O 1
ATOM 3424 N N . ARG A 1 453 ? 20.367 6.447 -17.712 1.00 67.12 453 ARG A N 1
ATOM 3425 C CA . ARG A 1 453 ? 20.878 5.106 -18.061 1.00 67.12 453 ARG A CA 1
ATOM 3426 C C . ARG A 1 453 ? 22.407 5.015 -18.069 1.00 67.12 453 ARG A C 1
ATOM 3428 O O . ARG A 1 453 ? 22.949 3.935 -17.879 1.00 67.12 453 ARG A O 1
ATOM 3435 N N . SER A 1 454 ? 23.093 6.131 -18.315 1.00 62.47 454 SER A N 1
ATOM 3436 C CA . SER A 1 454 ? 24.545 6.210 -18.226 1.00 62.47 454 SER A CA 1
ATOM 3437 C C . SER A 1 454 ? 25.006 6.077 -16.777 1.00 62.47 454 SER A C 1
ATOM 3439 O O . SER A 1 454 ? 25.821 5.209 -16.518 1.00 62.47 454 SER A O 1
ATOM 3441 N N . THR A 1 455 ? 24.463 6.835 -15.819 1.00 58.28 455 THR A N 1
ATOM 3442 C CA . THR A 1 455 ? 24.935 6.850 -14.417 1.00 58.28 455 THR A CA 1
ATOM 3443 C C . THR A 1 455 ? 24.908 5.475 -13.751 1.00 58.28 455 THR A C 1
ATOM 3445 O O . THR A 1 455 ? 25.854 5.099 -13.065 1.00 58.28 455 THR A O 1
ATOM 3448 N N . ASP A 1 456 ? 23.875 4.681 -14.013 1.00 56.16 456 ASP A N 1
ATOM 3449 C CA . ASP A 1 456 ? 23.649 3.430 -13.279 1.00 56.16 456 ASP A CA 1
ATOM 3450 C C . ASP A 1 456 ? 24.420 2.251 -13.883 1.00 56.16 456 ASP A C 1
ATOM 3452 O O . ASP A 1 456 ? 24.826 1.320 -13.182 1.00 56.16 456 ASP A O 1
ATOM 3456 N N . LEU A 1 457 ? 24.689 2.318 -15.187 1.00 56.56 457 LEU A N 1
ATOM 3457 C CA . LEU A 1 457 ? 25.536 1.361 -15.892 1.00 56.56 457 LEU A CA 1
ATOM 3458 C C . LEU A 1 457 ? 27.008 1.520 -15.476 1.00 56.56 457 LEU A C 1
ATOM 3460 O O . LEU A 1 457 ? 27.742 0.538 -15.406 1.00 56.56 457 LEU A O 1
ATOM 3464 N N . LEU A 1 458 ? 27.403 2.743 -15.114 1.00 54.75 458 LEU A N 1
ATOM 3465 C CA . LEU A 1 458 ? 28.734 3.097 -14.619 1.00 54.75 458 LEU A CA 1
ATOM 3466 C C . LEU A 1 458 ? 29.000 2.618 -13.185 1.00 54.75 458 LEU A C 1
ATOM 3468 O O . LEU A 1 458 ? 30.151 2.367 -12.829 1.00 54.75 458 LEU A O 1
ATOM 3472 N N . ALA A 1 459 ? 27.945 2.473 -12.378 1.00 50.59 459 ALA A N 1
ATOM 3473 C CA . ALA A 1 459 ? 28.030 2.036 -10.985 1.00 50.59 459 ALA A CA 1
ATOM 3474 C C . ALA A 1 459 ? 28.135 0.506 -10.817 1.00 50.59 459 ALA A C 1
ATOM 3476 O O . ALA A 1 459 ? 28.571 0.038 -9.770 1.00 50.59 459 ALA A O 1
ATOM 3477 N N . ARG A 1 460 ? 27.732 -0.286 -11.824 1.00 49.09 460 ARG A N 1
ATOM 3478 C CA . ARG A 1 460 ? 27.644 -1.764 -11.744 1.00 49.09 460 ARG A CA 1
ATOM 3479 C C . ARG A 1 460 ? 28.797 -2.524 -12.397 1.00 49.09 460 ARG A C 1
ATOM 3481 O O . ARG A 1 460 ? 28.892 -3.742 -12.253 1.00 49.09 460 ARG A O 1
ATOM 3488 N N . THR A 1 461 ? 29.671 -1.841 -13.124 1.00 49.72 461 THR A N 1
ATOM 3489 C CA . THR A 1 461 ? 30.807 -2.451 -13.837 1.00 49.72 461 THR A CA 1
ATOM 3490 C C . THR A 1 461 ? 31.930 -2.913 -12.899 1.00 49.72 461 THR A C 1
ATOM 3492 O O . THR A 1 461 ? 32.803 -3.670 -13.316 1.00 49.72 461 THR A O 1
ATOM 3495 N N . THR A 1 462 ? 31.876 -2.535 -11.619 1.00 44.75 462 THR A N 1
ATOM 3496 C CA . THR A 1 462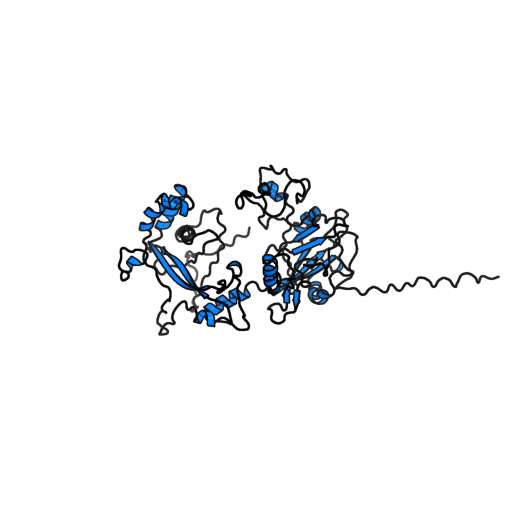 ? 32.756 -2.990 -10.528 1.00 44.75 462 THR A CA 1
ATOM 3497 C C . THR A 1 462 ? 32.436 -4.401 -10.019 1.00 44.75 462 THR A C 1
ATOM 3499 O O . THR A 1 462 ? 33.359 -5.150 -9.698 1.00 44.75 462 THR A O 1
ATOM 3502 N N . ASP A 1 463 ? 31.162 -4.805 -9.995 1.00 42.56 463 ASP A N 1
ATOM 3503 C CA . ASP A 1 463 ? 30.705 -6.008 -9.270 1.00 42.56 463 ASP A CA 1
ATOM 3504 C C . ASP A 1 463 ? 30.973 -7.341 -9.986 1.00 42.56 463 ASP A C 1
ATOM 3506 O O . ASP A 1 463 ? 30.962 -8.399 -9.363 1.00 42.56 463 ASP A O 1
ATOM 3510 N N . CYS A 1 464 ? 31.236 -7.329 -11.294 1.00 40.34 464 CYS A N 1
ATOM 3511 C CA . CYS A 1 464 ? 31.475 -8.566 -12.052 1.00 40.34 464 CYS A CA 1
ATOM 3512 C C . CYS A 1 464 ? 32.962 -8.956 -12.147 1.00 40.34 464 CYS A C 1
ATOM 3514 O O . CYS A 1 464 ? 33.283 -9.988 -12.734 1.00 40.34 464 CYS A O 1
ATOM 3516 N N . GLY A 1 465 ? 33.872 -8.147 -11.588 1.00 37.41 465 GLY A N 1
ATOM 3517 C CA . GLY A 1 465 ? 35.324 -8.353 -11.678 1.00 37.41 465 GLY A CA 1
ATOM 3518 C C . GLY A 1 465 ? 36.099 -8.227 -10.362 1.00 37.41 465 GLY A C 1
ATOM 3519 O O . GLY A 1 465 ? 37.318 -8.400 -10.379 1.00 37.41 465 GLY A O 1
ATOM 3520 N N . ALA A 1 466 ? 35.437 -7.935 -9.239 1.00 31.41 466 ALA A N 1
ATOM 3521 C CA . ALA A 1 466 ? 36.082 -7.756 -7.940 1.00 31.41 466 ALA A CA 1
ATOM 3522 C C . ALA A 1 466 ? 35.345 -8.522 -6.829 1.00 31.41 466 ALA A C 1
ATOM 3524 O O . ALA A 1 466 ? 34.120 -8.557 -6.783 1.00 31.41 466 ALA A O 1
ATOM 3525 N N . SER A 1 467 ? 36.114 -9.138 -5.926 1.00 25.64 467 SER A N 1
ATOM 3526 C CA . SER A 1 467 ? 35.603 -9.710 -4.673 1.00 25.64 467 SER A CA 1
ATOM 3527 C C . SER A 1 467 ? 34.837 -8.670 -3.836 1.00 25.64 467 SER A C 1
ATOM 3529 O O . SER A 1 467 ? 35.144 -7.479 -3.909 1.00 25.64 467 SER A O 1
ATOM 3531 N N . PRO A 1 468 ? 33.878 -9.108 -2.998 1.00 30.11 468 PRO A N 1
ATOM 3532 C CA . PRO A 1 468 ? 32.857 -8.245 -2.429 1.00 30.11 468 PRO A CA 1
ATOM 3533 C C . PRO A 1 468 ? 33.362 -7.584 -1.150 1.00 30.11 468 PRO A C 1
ATOM 3535 O O . PRO A 1 468 ? 33.275 -8.169 -0.075 1.00 30.11 468 PRO A O 1
ATOM 3538 N N . THR A 1 469 ? 33.851 -6.353 -1.233 1.00 25.80 469 THR A N 1
ATOM 3539 C CA . THR A 1 469 ? 33.926 -5.483 -0.054 1.00 25.80 469 THR A CA 1
ATOM 3540 C C . THR A 1 469 ? 33.873 -4.020 -0.465 1.00 25.80 469 THR A C 1
ATOM 3542 O O . THR A 1 469 ? 34.699 -3.585 -1.261 1.00 25.80 469 THR A O 1
ATOM 3545 N N . LEU A 1 470 ? 32.968 -3.300 0.209 1.00 26.36 470 LEU A N 1
ATOM 3546 C CA . LEU A 1 470 ? 32.838 -1.844 0.345 1.00 26.36 470 LEU A CA 1
ATOM 3547 C C . LEU A 1 470 ? 31.993 -1.126 -0.714 1.00 26.36 470 LEU A C 1
ATOM 3549 O O . LEU A 1 470 ? 32.524 -0.610 -1.684 1.00 26.36 470 LEU A O 1
ATOM 3553 N N . PHE A 1 471 ? 30.701 -0.953 -0.413 1.00 23.67 471 PHE A N 1
ATOM 3554 C CA . PHE A 1 471 ? 30.063 0.368 -0.477 1.00 23.67 471 PHE A CA 1
ATOM 3555 C C . PHE A 1 471 ? 28.945 0.486 0.577 1.00 23.67 471 PHE A C 1
ATOM 3557 O O . PHE A 1 471 ? 28.141 -0.425 0.757 1.00 23.67 471 PHE A O 1
ATOM 3564 N N . SER A 1 472 ? 28.951 1.612 1.295 1.00 23.66 472 SER A N 1
ATOM 3565 C CA . SER A 1 472 ? 27.914 2.077 2.232 1.00 23.66 472 SER A CA 1
ATOM 3566 C C . SER A 1 472 ? 26.880 2.925 1.458 1.00 23.66 472 SER A C 1
ATOM 3568 O O . SER A 1 472 ? 27.242 3.480 0.417 1.00 23.66 472 SER A O 1
ATOM 3570 N N . PRO A 1 473 ? 25.604 3.021 1.885 1.00 27.17 473 PRO A N 1
ATOM 3571 C CA . PRO A 1 473 ? 24.486 3.282 0.987 1.00 27.17 473 PRO A CA 1
ATOM 3572 C C . PRO A 1 473 ? 24.192 4.778 0.826 1.00 27.17 473 PRO A C 1
ATOM 3574 O O . PRO A 1 473 ? 23.907 5.475 1.795 1.00 27.17 473 PRO A O 1
ATOM 3577 N N . ALA A 1 474 ? 24.178 5.255 -0.418 1.00 23.92 474 ALA A N 1
ATOM 3578 C CA . ALA A 1 474 ? 23.568 6.532 -0.785 1.00 23.92 474 ALA A CA 1
ATOM 3579 C C . ALA A 1 474 ? 23.029 6.496 -2.226 1.00 23.92 474 ALA A C 1
ATOM 3581 O O . ALA A 1 474 ? 23.390 7.317 -3.056 1.00 23.92 474 ALA A O 1
ATOM 3582 N N . ALA A 1 475 ? 22.183 5.512 -2.537 1.00 24.75 475 ALA A N 1
ATOM 3583 C CA . ALA A 1 475 ? 21.232 5.570 -3.649 1.00 24.75 475 ALA A CA 1
ATOM 3584 C C . ALA A 1 475 ? 20.239 4.415 -3.486 1.00 24.75 475 ALA A C 1
ATOM 3586 O O . ALA A 1 475 ? 20.607 3.244 -3.583 1.00 24.75 475 ALA A O 1
ATOM 3587 N N . HIS A 1 476 ? 18.978 4.734 -3.199 1.00 26.52 476 HIS A N 1
ATOM 3588 C CA . HIS A 1 476 ? 17.896 3.755 -3.171 1.00 26.52 476 HIS A CA 1
ATOM 3589 C C . HIS A 1 476 ? 17.608 3.268 -4.594 1.00 26.52 476 HIS A C 1
ATOM 3591 O O . HIS A 1 476 ? 16.801 3.853 -5.310 1.00 26.52 476 HIS A O 1
ATOM 3597 N N . ALA A 1 477 ? 18.270 2.192 -4.999 1.00 27.62 477 ALA A N 1
ATOM 3598 C CA . ALA A 1 477 ? 17.914 1.431 -6.183 1.00 27.62 477 ALA A CA 1
ATOM 3599 C C . ALA A 1 477 ? 17.277 0.104 -5.750 1.00 27.62 477 ALA A C 1
ATOM 3601 O O . ALA A 1 477 ? 17.817 -0.627 -4.919 1.00 27.62 477 ALA A O 1
ATOM 3602 N N . THR A 1 478 ? 16.085 -0.175 -6.270 1.00 24.73 478 THR A N 1
ATOM 3603 C CA . THR A 1 478 ? 15.345 -1.423 -6.052 1.00 24.73 478 THR A CA 1
ATOM 3604 C C . THR A 1 478 ? 15.800 -2.442 -7.097 1.00 24.73 478 THR A C 1
ATOM 3606 O O . THR A 1 478 ? 15.845 -2.129 -8.284 1.00 24.73 478 THR A O 1
ATOM 3609 N N . TRP A 1 479 ? 16.156 -3.662 -6.684 1.00 30.27 479 TRP A N 1
ATOM 3610 C CA . TRP A 1 479 ? 16.810 -4.636 -7.567 1.00 30.27 479 TRP A CA 1
ATOM 3611 C C . TRP A 1 479 ? 16.041 -5.958 -7.650 1.00 30.27 479 TRP A C 1
ATOM 3613 O O . TRP A 1 479 ? 15.656 -6.525 -6.632 1.00 30.27 479 TRP A O 1
ATOM 3623 N N . THR A 1 480 ? 15.875 -6.488 -8.864 1.00 25.70 480 THR A N 1
ATOM 3624 C CA . THR A 1 480 ? 15.387 -7.852 -9.123 1.00 25.70 480 THR A CA 1
ATOM 3625 C C . THR A 1 480 ? 16.390 -8.591 -10.006 1.00 25.70 480 THR A C 1
ATOM 3627 O O . THR A 1 480 ? 16.735 -8.137 -11.093 1.00 25.70 480 THR A O 1
ATOM 3630 N N . THR A 1 481 ? 16.877 -9.744 -9.546 1.00 24.95 481 THR A N 1
ATOM 3631 C CA . THR A 1 481 ? 17.738 -10.641 -10.329 1.00 24.95 481 THR A CA 1
ATOM 3632 C C . THR A 1 481 ? 16.873 -11.776 -10.865 1.00 24.95 481 THR A C 1
ATOM 3634 O O . THR A 1 481 ? 16.465 -12.651 -10.107 1.00 24.95 481 THR A O 1
ATOM 3637 N N . THR A 1 482 ? 16.552 -11.779 -12.158 1.00 24.59 482 THR A N 1
ATOM 3638 C CA . THR A 1 482 ? 15.833 -12.903 -12.778 1.00 24.59 482 THR A CA 1
ATOM 3639 C C . THR A 1 482 ? 16.828 -13.797 -13.511 1.00 24.59 482 THR A C 1
ATOM 3641 O O . THR A 1 482 ? 17.302 -13.457 -14.592 1.00 24.59 482 THR A O 1
ATOM 3644 N N . VAL A 1 483 ? 17.148 -14.954 -12.929 1.00 24.42 483 VAL A N 1
ATOM 3645 C CA . VAL A 1 483 ? 17.873 -16.026 -13.627 1.00 24.42 483 VAL A CA 1
ATOM 3646 C C . VAL A 1 483 ? 16.846 -16.858 -14.397 1.00 24.42 483 VAL A C 1
ATOM 3648 O O . VAL A 1 483 ? 15.906 -17.384 -13.807 1.00 24.42 483 VAL A O 1
ATOM 3651 N N . SER A 1 484 ? 16.990 -16.961 -15.719 1.00 24.03 484 SER A N 1
ATOM 3652 C CA . SER A 1 484 ? 16.141 -17.840 -16.539 1.00 24.03 484 SER A CA 1
ATOM 3653 C C . SER A 1 484 ? 16.608 -19.299 -16.412 1.00 24.03 484 SER A C 1
ATOM 3655 O O . SER A 1 484 ? 17.807 -19.538 -16.558 1.00 24.03 484 SER A O 1
ATOM 3657 N N . PRO A 1 485 ? 15.720 -20.284 -16.173 1.00 24.47 485 PRO A N 1
ATOM 3658 C CA . PRO A 1 485 ? 16.110 -21.689 -16.118 1.00 24.47 485 PRO A CA 1
ATOM 3659 C C . PRO A 1 485 ? 16.221 -22.286 -17.531 1.00 24.47 485 PRO A C 1
ATOM 3661 O O . PRO A 1 485 ? 15.290 -22.198 -18.331 1.00 24.47 485 PRO A O 1
ATOM 3664 N N . THR A 1 486 ? 17.353 -22.918 -17.838 1.00 26.53 486 THR A N 1
ATOM 3665 C CA . THR A 1 486 ? 17.510 -23.833 -18.982 1.00 26.53 486 THR A CA 1
ATOM 3666 C C . THR A 1 486 ? 16.979 -25.237 -18.638 1.00 26.53 486 THR A C 1
ATOM 3668 O O . THR A 1 486 ? 16.943 -25.597 -17.459 1.00 26.53 486 THR A O 1
ATOM 3671 N N . PRO A 1 487 ? 16.547 -26.053 -19.625 1.00 26.59 487 PRO A N 1
ATOM 3672 C CA . PRO A 1 487 ? 15.919 -27.351 -19.370 1.00 26.59 487 PRO A CA 1
ATOM 3673 C C . PRO A 1 487 ? 16.940 -28.421 -18.959 1.00 26.59 487 PRO A C 1
ATOM 3675 O O . PRO A 1 487 ? 18.081 -28.417 -19.417 1.00 26.59 487 PRO A O 1
ATOM 3678 N N . ALA A 1 488 ? 16.497 -29.341 -18.104 1.00 25.39 488 ALA A N 1
ATOM 3679 C CA . ALA A 1 488 ? 17.289 -30.409 -17.506 1.00 25.39 488 ALA A CA 1
ATOM 3680 C C . ALA A 1 488 ? 17.678 -31.527 -18.492 1.00 25.39 488 ALA A C 1
ATOM 3682 O O . ALA A 1 488 ? 16.836 -32.013 -19.244 1.00 25.39 488 ALA A O 1
ATOM 3683 N N . GLU A 1 489 ? 18.913 -32.022 -18.369 1.00 23.62 489 GLU A N 1
ATOM 3684 C CA . GLU A 1 489 ? 19.320 -33.363 -18.804 1.00 23.62 489 GLU A CA 1
ATOM 3685 C C . GLU A 1 489 ? 20.009 -34.124 -17.654 1.00 23.62 489 GLU A C 1
ATOM 3687 O O . GLU A 1 489 ? 20.515 -33.553 -16.690 1.00 23.62 489 GLU A O 1
ATOM 3692 N N . THR A 1 490 ? 19.919 -35.446 -17.742 1.00 25.02 490 THR A N 1
ATOM 3693 C CA . THR A 1 490 ? 19.883 -36.456 -16.675 1.00 25.02 490 THR A CA 1
ATOM 3694 C C . THR A 1 490 ? 21.222 -36.907 -16.056 1.00 25.02 490 THR A C 1
ATOM 3696 O O . THR A 1 490 ? 22.256 -36.961 -16.706 1.00 25.02 490 THR A O 1
ATOM 3699 N N . SER A 1 491 ? 21.114 -37.317 -14.783 1.00 25.41 491 SER A N 1
ATOM 3700 C CA . SER A 1 491 ? 22.003 -38.053 -13.852 1.00 25.41 491 SER A CA 1
ATOM 3701 C C . SER A 1 491 ? 23.345 -38.677 -14.303 1.00 25.41 491 SER A C 1
ATOM 3703 O O . SER A 1 491 ? 23.374 -39.527 -15.187 1.00 25.41 491 SER A O 1
ATOM 3705 N N . SER A 1 492 ? 24.397 -38.497 -13.483 1.00 23.41 492 SER A N 1
ATOM 3706 C CA . SER A 1 492 ? 25.042 -39.595 -12.720 1.00 23.41 492 SER A CA 1
ATOM 3707 C C . SER A 1 492 ? 25.985 -39.058 -11.623 1.00 23.41 492 SER A C 1
ATOM 3709 O O . SER A 1 492 ? 26.551 -37.975 -11.740 1.00 23.41 492 SER A O 1
ATOM 3711 N N . ALA A 1 493 ? 26.103 -39.805 -10.523 1.00 26.19 493 ALA A N 1
ATOM 3712 C CA . ALA A 1 493 ? 26.761 -39.414 -9.277 1.00 26.19 493 ALA A CA 1
ATOM 3713 C C . ALA A 1 493 ? 28.299 -39.579 -9.286 1.00 26.19 493 ALA A C 1
ATOM 3715 O O . ALA A 1 493 ? 28.804 -40.630 -9.680 1.00 26.19 493 ALA A O 1
ATOM 3716 N N . ARG A 1 494 ? 29.027 -38.594 -8.728 1.00 23.41 494 ARG A N 1
ATOM 3717 C CA . ARG A 1 494 ? 30.366 -38.740 -8.113 1.00 23.41 494 ARG A CA 1
ATOM 3718 C C . ARG A 1 494 ? 30.553 -37.739 -6.959 1.00 23.41 494 ARG A C 1
ATOM 3720 O O . ARG A 1 494 ? 30.116 -36.598 -7.039 1.00 23.41 494 ARG A O 1
ATOM 3727 N N . THR A 1 495 ? 31.190 -38.220 -5.895 1.00 25.52 495 THR A N 1
ATOM 3728 C CA . THR A 1 495 ? 31.536 -37.575 -4.611 1.00 25.52 495 THR A CA 1
ATOM 3729 C C . THR A 1 495 ? 32.543 -36.408 -4.754 1.00 25.52 495 THR A C 1
ATOM 3731 O O . THR A 1 495 ? 33.196 -36.293 -5.792 1.00 25.52 495 THR A O 1
ATOM 3734 N N . PRO A 1 496 ? 32.671 -35.522 -3.739 1.00 25.66 496 PRO A N 1
ATOM 3735 C CA . PRO A 1 496 ? 33.007 -34.114 -3.938 1.00 25.66 496 PRO A CA 1
ATOM 3736 C C . PRO A 1 496 ? 34.513 -33.852 -4.036 1.00 25.66 496 PRO A C 1
ATOM 3738 O O . PRO A 1 496 ? 35.271 -34.149 -3.116 1.00 25.66 496 PRO A O 1
ATOM 3741 N N . SER A 1 497 ? 34.931 -33.200 -5.122 1.00 22.81 497 SER A N 1
ATOM 3742 C CA . SER A 1 497 ? 36.177 -32.432 -5.161 1.00 22.81 497 SER A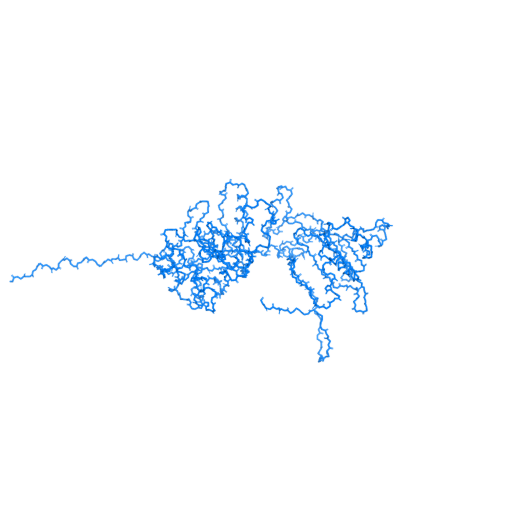 CA 1
ATOM 3743 C C . SER A 1 497 ? 35.842 -30.953 -4.992 1.00 22.81 497 SER A C 1
ATOM 3745 O O . SER A 1 497 ? 35.010 -30.427 -5.730 1.00 22.81 497 SER A O 1
ATOM 3747 N N . THR A 1 498 ? 36.506 -30.294 -4.049 1.00 31.20 498 THR A N 1
ATOM 3748 C CA . THR A 1 498 ? 36.500 -28.844 -3.829 1.00 31.20 498 THR A CA 1
ATOM 3749 C C . THR A 1 498 ? 36.644 -28.066 -5.143 1.00 31.20 498 THR A C 1
ATOM 3751 O O . THR A 1 498 ? 37.727 -28.011 -5.726 1.00 31.20 498 THR A O 1
ATOM 3754 N N . ARG A 1 499 ? 35.544 -27.466 -5.607 1.00 23.28 499 ARG A N 1
ATOM 3755 C CA . ARG A 1 499 ? 35.516 -26.393 -6.606 1.00 23.28 499 ARG A CA 1
ATOM 3756 C C . ARG A 1 499 ? 34.595 -25.297 -6.093 1.00 23.28 499 ARG A C 1
ATOM 3758 O O . ARG A 1 499 ? 33.474 -25.573 -5.674 1.00 23.28 499 ARG A O 1
ATOM 3765 N N . GLU A 1 500 ? 35.127 -24.086 -6.100 1.00 24.81 500 GLU A N 1
ATOM 3766 C CA . GLU A 1 500 ? 34.466 -22.845 -5.716 1.00 24.81 500 GLU A CA 1
ATOM 3767 C C . GLU A 1 500 ? 33.206 -22.610 -6.563 1.00 24.81 500 GLU A C 1
ATOM 3769 O O . GLU A 1 500 ? 33.210 -22.755 -7.786 1.00 24.81 500 GLU A O 1
ATOM 3774 N N . THR A 1 501 ? 32.110 -22.278 -5.887 1.00 24.64 501 THR A N 1
ATOM 3775 C CA . THR A 1 501 ? 30.793 -21.961 -6.449 1.00 24.64 501 THR A CA 1
ATOM 3776 C C . THR A 1 501 ? 30.717 -20.470 -6.813 1.00 24.64 501 THR A C 1
ATOM 3778 O O . THR A 1 501 ? 31.044 -19.645 -5.959 1.00 24.64 501 THR A O 1
ATOM 3781 N N . PRO A 1 502 ? 30.234 -20.068 -8.007 1.00 27.70 502 PRO A N 1
ATOM 3782 C CA . PRO A 1 502 ? 29.969 -18.664 -8.303 1.00 27.70 502 PRO A CA 1
ATOM 3783 C C . PRO A 1 502 ? 28.564 -18.258 -7.819 1.00 27.70 502 PRO A C 1
ATOM 3785 O O . PRO A 1 502 ? 27.593 -18.973 -8.047 1.00 27.70 502 PRO A O 1
ATOM 3788 N N . CYS A 1 503 ? 28.482 -17.098 -7.155 1.00 26.50 503 CYS A N 1
ATOM 3789 C CA . CYS A 1 503 ? 27.264 -16.392 -6.720 1.00 26.50 503 CYS A CA 1
ATOM 3790 C C . CYS A 1 503 ? 26.220 -17.226 -5.947 1.00 26.50 503 CYS A C 1
ATOM 3792 O O . CYS A 1 503 ? 25.164 -17.572 -6.469 1.00 26.50 503 CYS A O 1
ATOM 3794 N N . ALA A 1 504 ? 26.466 -17.459 -4.654 1.00 24.56 504 ALA A N 1
ATOM 3795 C CA . ALA A 1 504 ? 25.415 -17.835 -3.707 1.00 24.56 504 ALA A CA 1
ATOM 3796 C C . ALA A 1 504 ? 24.991 -16.612 -2.877 1.00 24.56 504 ALA A C 1
ATOM 3798 O O . ALA A 1 504 ? 25.799 -16.012 -2.168 1.00 24.56 504 ALA A O 1
ATOM 3799 N N . SER A 1 505 ? 23.705 -16.272 -2.954 1.00 25.38 505 SER A N 1
ATOM 3800 C CA . SER A 1 505 ? 23.019 -15.300 -2.104 1.00 25.38 505 SER A CA 1
ATOM 3801 C C . SER A 1 505 ? 23.149 -15.679 -0.623 1.00 25.38 505 SER A C 1
ATOM 3803 O O . SER A 1 505 ? 22.560 -16.671 -0.184 1.00 25.38 505 SER A O 1
ATOM 3805 N N . ARG A 1 506 ? 23.882 -14.886 0.166 1.00 22.33 506 ARG A N 1
ATOM 3806 C CA . ARG A 1 506 ? 23.744 -14.895 1.627 1.00 22.33 506 ARG A CA 1
ATOM 3807 C C . ARG A 1 506 ? 22.664 -13.899 2.018 1.00 22.33 506 ARG A C 1
ATOM 3809 O O . ARG A 1 506 ? 22.868 -12.695 1.937 1.00 22.33 506 ARG A O 1
ATOM 3816 N N . TRP A 1 507 ? 21.533 -14.435 2.456 1.00 21.67 507 TRP A N 1
ATOM 3817 C CA . TRP A 1 507 ? 20.554 -13.711 3.251 1.00 21.67 507 TRP A CA 1
ATOM 3818 C C . TRP A 1 507 ? 21.220 -13.293 4.565 1.00 21.67 507 TRP A C 1
ATOM 3820 O O . TRP A 1 507 ? 21.725 -14.150 5.290 1.00 21.67 507 TRP A O 1
ATOM 3830 N N . TRP A 1 508 ? 21.246 -11.995 4.853 1.00 20.88 508 TRP A N 1
ATOM 3831 C CA . TRP A 1 508 ? 21.454 -11.496 6.207 1.00 20.88 508 TRP A CA 1
ATOM 3832 C C . TRP A 1 508 ? 20.113 -10.990 6.724 1.00 20.88 508 TRP A C 1
ATOM 3834 O O . TRP A 1 508 ? 19.542 -10.046 6.190 1.00 20.88 508 TRP A O 1
ATOM 3844 N N . THR A 1 509 ? 19.611 -11.696 7.730 1.00 22.84 509 THR A N 1
ATOM 3845 C CA . THR A 1 509 ? 18.647 -11.220 8.718 1.00 22.84 509 THR A CA 1
ATOM 3846 C C . THR A 1 509 ? 19.311 -10.152 9.584 1.00 22.84 509 THR A C 1
ATOM 3848 O O . THR A 1 509 ? 20.405 -10.395 10.103 1.00 22.84 509 THR A O 1
ATOM 3851 N N . GLY A 1 510 ? 18.641 -9.016 9.744 1.00 23.67 510 GLY A N 1
ATOM 3852 C CA . GLY A 1 510 ? 19.017 -7.902 10.611 1.00 23.67 510 GLY A CA 1
ATOM 3853 C C . GLY A 1 510 ? 17.986 -6.805 10.474 1.00 23.67 510 GLY A C 1
ATOM 3854 O O . GLY A 1 510 ? 18.039 -6.135 9.422 1.00 23.67 510 GLY A O 1
#

Foldseek 3Di:
DDDDPPDPPPPPPPDPPPPPPQQFPFFFDCLQAWEWDFACPDPPHTQHWPPFCSQWDADPQAPLRIFGNFRLDDPDPVVSVVSVVRRHFRFDFLWDKTKIATDPVHFAWLLLLQLVQLPDPDVLLHQKWKAFLPPLDTFRKDFLPPLDDFFAPQLCVPPVPPPQRLARGDAAALADDQHQFNDPDGDHSPPPDSVSSSSGHRRQARPVRSMGIITGSDGHDASTKMKMFGFQSRGGPVSGGYAYPDGHQERNVCNVVNVSCQVNPPPNDHPNRTRHMGMTHHTDPCVVVVQVVQCLVLHALQVVQVVVFPQFADAPDPPGDTHGQKFWDFPDPVDDPVDPPRFKAALVNCLVVLPPPVCCVVQVNDDPVRSVVLNVLSVFFGTKIKIKGKHWDQQDDPDDDSVSRDWDDDSVNSDTDTDIDIDMAMDTHTDDDPVDDPPHDDDDDDDDVVDDNVNGVSVCSVPVPDDDDDDDDDDDDDDDDDDDDDDDDDDDDDDDDDDDDPDDDDDDDD

pLDDT: mean 79.63, std 21.89, range [20.88, 98.69]

Mean predicted aligned error: 12.68 Å

Solvent-accessible surface area (backbone atoms only — not comparable to full-atom values): 30611 Å² total; per-residue (Å²): 140,77,94,86,78,91,86,86,80,84,83,78,79,85,69,78,75,74,69,71,76,69,44,35,84,44,69,42,63,86,61,80,23,23,30,42,40,70,35,85,80,42,76,67,59,54,45,55,52,32,70,34,49,89,50,38,40,86,30,87,89,34,95,60,37,26,21,31,57,50,56,61,73,53,98,42,70,69,56,24,51,51,26,57,57,48,34,66,29,33,32,40,66,42,65,52,65,35,37,39,38,33,41,82,92,42,54,61,67,30,62,61,61,50,40,55,43,63,68,50,95,51,75,49,59,35,30,67,47,39,28,33,41,90,79,36,51,73,52,62,61,42,64,65,82,67,90,65,91,50,69,40,97,59,48,42,75,89,42,89,81,46,95,57,39,75,36,49,43,78,84,58,48,51,31,71,92,79,40,35,37,66,61,84,83,51,59,64,76,76,63,88,49,66,63,68,55,54,77,40,44,30,78,29,40,43,73,94,67,38,26,41,34,40,30,53,74,55,74,48,66,56,60,36,48,32,33,43,38,34,22,49,63,34,25,20,87,86,68,24,17,37,18,43,76,58,65,8,23,28,61,54,92,45,32,79,76,49,54,57,34,76,84,34,54,57,70,78,51,51,80,91,41,50,22,30,38,53,46,30,42,17,18,68,86,54,58,66,61,53,39,49,59,33,2,59,70,56,30,74,57,31,19,66,54,13,70,75,41,50,67,50,47,80,38,97,43,98,89,46,76,51,50,68,59,61,44,77,40,77,67,33,89,92,40,58,88,90,39,74,66,8,38,44,39,48,40,80,70,44,54,67,54,69,68,32,76,87,41,28,72,82,66,70,56,58,52,74,67,55,48,49,55,51,56,57,33,43,75,51,36,46,31,34,36,42,32,31,35,60,39,74,33,46,43,72,67,97,74,78,62,82,90,70,48,52,80,51,68,39,70,91,79,36,44,66,55,65,44,86,36,81,48,70,51,76,43,80,39,66,55,69,52,100,90,45,58,83,84,68,92,85,82,86,85,82,54,55,89,96,54,44,72,65,63,54,58,59,69,54,50,51,70,84,78,48,82,95,76,88,84,82,94,88,72,94,73,89,87,82,88,84,82,82,85,78,88,88,83,84,90,84,91,80,84,91,75,96,69,91,79,82,87,77,88,77,86,78,89,132

Sequence (510 aa):
MTRRLLLLSLCALAGCRSGQPIEGLAPARDTGGPRIAFDLTRKPLPEIPFPNDLAARPDRGSPTGLRVNSSLAAPSQLEQRTRELLDQLDGFGTFSPITVSFDKDREEVDVVDLFARQNDADPANDGVYLVQIDDGRVWPLDFGAGHFPYVLADPGRYFPNDPFAQHGNLLFPGCGAGANVLVPPGPACDDSDPRHQADQLLPFYERSTRTLIARPVLPLAQQKRYAVILTDRLRDPQGRAVVPPGSGINHPAQSGELAPVLGHLPPGVRLQDVAYAWAFTTQSTTRDLEAIQLGLRVLGPLGAMGIQYPAALQPPTQNSKGNTLLTVLPERDAFLLTNLQAYVLPASELAPVLSDPRMAQFLGNPDAATLSALLETFRYIDYFVSGRFVSPSLIGVVSGAPQDGTFQIDLGAGQAHTQPENVTFLLAVPKANGAHVPPFPTVLAGHGYTGARSTDLLARTTDCGASPTLFSPAAHATWTTTVSPTPAETSSARTPSTRETPCASRWWTG

Secondary structure (DSSP, 8-state):
----SSSSS--------------SSSB----SSPBBP-BTT-SSS-BSSBS-GGGEEE-TTSTTSEEE------SSHHHHHHHHHHTT-SSB-SSPPEEEEB-TTSPPP-HHHHHHHHTSS-GGG-SEEEEETTT-PEEPEESSSSSS--B-S-TTSS-TT-TTTT-SBSSS--SSTT--BSSSS---TT-S-HHHHHHTB-TTEETTTTEEEEEESSPPPTT-EEEEEEETTSB-TTSPBPB-SSSBSS-GGGHHHHGGGGGSPPTT--GGGEEEEEEEEB--SSHHHHHHHHHHTT-STTHHHHHHS-SEEPPSSTTSPPEE-PEEPP--TTS-TTSGGGG-EEHHHHHHHHT-GGGGGGGT---HHHHHHHHHHGGGEEEEEEEEEEEEESS--SSS-GGG----EETTTTEE--EEEEEEEEEEEEPP-SS--SSPPP------TT--HHHHHHHSTTTTTS-S--------------PPPPPP------PPP--PPS--------

Radius of gyration: 31.34 Å; Cα contacts (8 Å, |Δi|>4): 831; chains: 1; bounding box: 100×68×107 Å